Protein 3ICC (pdb70)

Organism: Bacillus anthracis (NCBI:txid1392)

B-factor: mean 17.17, std 10.26, range [2.49, 73.79]

Foldseek 3Di:
DAACAPAEEEFAQCLWFLSLLLQLLNQVNHYEYEAEHEDDCPSVVVSQVVSVVVPGHYDYHYFHQLAVVRLVRRLVVLQVVCCVVPVASAGAEYEADWADFDWAAPVGADPVNLSSLSGLQVSVVVNVVVNPVRYAQLGFYEYEAACCCVPPDNRRVSNVSSVNVLVLLVVQVVRVVRLYAGEYEHEQAEDTCVVVCCVPPVQLLQCQAPVRGGHYSNLSSVVSSCRRDSNCSVDHSYYHYSYNRGND/DAACAPFEEEFAQCLFFLSLLLQLLSQLNHYEYEQEHAPPQVSSVVSQVVSVVNPGHYDYDYFNQLDVVRLVRVLVVLQVVCCVVPVGSAGAEYEAEDADFDWAAPVGADPVNLSSLSGLQVSVVVNVVVNVVRYAQLGEYEYEAACCCVPPDNRRVSNVSSVNVLVLLVVQVVNVVSLYAGEYEHEQAEPTPVVPVCVPVVQLSQVQAPVSGGHYSNLRSVVSVCRRDPVCSPDHSYYHYSHNNGND

Secondary structure (DSSP, 8-state):
----TT-EEEETT-SSHHHHHHHHHHHHTT-EEEEEESS-SHHHHHHHHHHHHTT-EEEEEE--TTSHHHHHHHHHHHHHHHHHHHSSS-EEEEEE-------B-GGG--HHHHH--IIIIIHHHHHHHHHTTTEEEEEEEEEE--GGGTS--TTBTTT-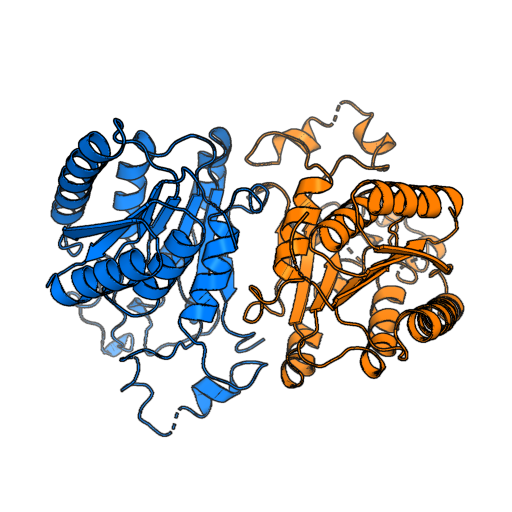-HHHHH--HHHHHHHGGGT-EEEEEEE--B----TTTTT---HHHHHTSTTSS-B-HHHHHHHHHHHHSGGGTT--S-EEEESSSTT-/----TT-EEEETTTTSHHHHHHHHHHHHTT-EEEEEESS-HHHHHHHHHHHHHTT-EEEEEE--TTSHHHHHHHHHHHHHHHHHHHSSS-EEEEEE-------B-GGG--HHHHH--IIIIIHHHHHHHHHTTTEEEEEEEEEE--GGGTS--TTBTTT--HHHHH--HHHHHHHGGGT-EEEEEEE--BS---HHHHH---HHHHHTSTTSS-B-HHHHHHHHHHHHSGGGTT--S-EEEESSSTT-

Solvent-accessible surface area: 21681 Å² total

Nearest PDB structures (foldseek):
  3icc-assembly1_A  TM=1.004E+00  e=1.589E-51  Bacillus anthracis str. 'Ames Ancestor'
  7nm8-assembly1_AAA  TM=9.518E-01  e=2.710E-33  Streptomyces albus
  7nm7-assembly1_AAA  TM=9.597E-01  e=6.619E-32  Streptomyces albus
  4osp-assembly1_D  TM=9.368E-01  e=1.776E-32  Streptomyces fradiae
  4oso-assembly1_B-2  TM=9.607E-01  e=1.404E-31  Streptomyces cyanogenus

Sequence (496 aa):
ANSLKGKVALVTGASRGIGRAIAKRLANDGALVAIHYGNRKEEAEETVYEIQSNGGSAFSIGANLESLHGVEALYSSLDNELQNRTGSTKFDILINNAGIGPGAFIEETTEQQFFDRVSVNAKAPFFIIQQALSRLRDNSRIINISSAATRISLPDFIAYSTKGAINTTFTLAKQLGARGITVNAILPGFVKTDNAELLSDPKQYATTISAFNRLGEVEDIADTAAFLASPDSRWVTGQQLIDVSGGSCLANSLKGKVALVTGASRGIGRAIAKRLANDGALVAIHYGNRKEEAEETVYEIQSNGGSAFSIGANLESLHGVEALYSSLDNELQNRTGSTKFDILINNAGIGPGAFIEETTEQFFDRVSVNAKAPFFIIQQALSRLRDNSRIINISSAATRISLPDFIAYSTKGAINTTFTLAKQLGARGITVNAILPGFVKTDNAELLSDPKQYATTISAFNRLGEVEDIADTAAFLASPDSRRWVTGQQLIDVSGGSCL

InterPro domains:
  IPR002347 Short-chain dehydrogenase/reductase SDR [PF13561] (11-249)
  IPR002347 Short-chain dehydrogenase/reductase SDR [PR00080] (87-98)
  IPR002347 Short-chain dehydrogenase/reductase SDR [PR00080] (138-146)
  IPR002347 Short-chain dehydrogenase/reductase SDR [PR00080] (158-177)
  IPR002347 Short-chain dehydrogenase/reductase SDR [PR00081] (6-23)
  IPR002347 Short-chain dehydrogenase/reductase SDR [PR00081] (87-98)
  IPR002347 Short-chain dehydrogenase/reductase SDR [PR00081] (132-148)
  IPR002347 Short-chain dehydrogenase/reductase SDR [PR00081] (158-177)
  IPR002347 Short-chain dehydrogenase/reductase SDR [PR00081] (179-196)
  IPR002347 Short-chain dehydrogenase/reductase SDR [PR00081] (214-234)
  IPR020904 Short-chain dehydrogenase/reductase, conserved site [PS00061] (145-173)
  IPR036291 NAD(P)-binding domain superfamily [SSF51735] (3-250)

Structure (mmCIF, N/CA/C/O backbone):
data_3ICC
#
_entry.id   3ICC
#
_cell.length_a   98.734
_cell.length_b   104.835
_cell.length_c   103.684
_cell.angle_alpha   90.00
_cell.angle_beta   90.00
_cell.angle_gamma   90.00
#
_symmetry.space_group_name_H-M   'C 2 2 21'
#
loop_
_entity.id
_entity.type
_entity.pdbx_description
1 polymer 'Putative 3-oxoacyl-(acyl carrier protein) reductase'
2 non-polymer 'CHLORIDE ION'
3 non-polymer 'NADP NICOTINAMIDE-ADENINE-DINUCLEOTIDE PHOSPHATE'
4 non-polymer 'SULFATE ION'
5 non-polymer '2-(N-MORPHOLINO)-ETHANESULFONIC ACID'
6 water water
#
loop_
_atom_site.group_PDB
_atom_site.id
_atom_site.type_symbol
_atom_site.label_atom_id
_atom_site.label_alt_id
_atom_site.label_comp_id
_atom_site.label_asym_id
_atom_site.label_entity_id
_atom_site.label_seq_id
_atom_site.pdbx_PDB_ins_code
_atom_site.Cartn_x
_atom_site.Cartn_y
_atom_site.Cartn_z
_atom_site.occupancy
_atom_site.B_iso_or_equiv
_atom_site.auth_seq_id
_atom_site.auth_comp_id
_atom_site.auth_asym_id
_atom_site.auth_atom_id
_atom_site.pdbx_PDB_model_num
ATOM 1 N N . ALA A 1 1 ? 15.986 27.952 23.042 1.00 38.86 -2 ALA A N 1
ATOM 2 C CA . ALA A 1 1 ? 16.113 27.211 24.322 1.00 38.47 -2 ALA A CA 1
ATOM 3 C C . ALA A 1 1 ? 17.307 27.756 25.103 1.00 38.28 -2 ALA A C 1
ATOM 4 O O . ALA A 1 1 ? 18.406 27.882 24.570 1.00 38.29 -2 ALA A O 1
ATOM 6 N N . ASN A 1 2 ? 17.077 28.076 26.370 1.00 37.96 -1 ASN A N 1
ATOM 7 C CA . ASN A 1 2 ? 18.139 28.503 27.272 1.00 37.50 -1 ASN A CA 1
ATOM 8 C C . ASN A 1 2 ? 19.044 27.325 27.657 1.00 36.14 -1 ASN A C 1
ATOM 9 O O . ASN A 1 2 ? 18.544 26.240 27.984 1.00 36.69 -1 ASN A O 1
ATOM 14 N N . SER A 1 3 ? 20.364 27.560 27.580 1.00 33.41 0 SER A N 1
ATOM 15 C CA . SER A 1 3 ? 21.416 26.632 28.039 1.00 31.28 0 SER A CA 1
ATOM 16 C C . SER A 1 3 ? 22.448 27.407 28.878 1.00 28.84 0 SER A C 1
ATOM 17 O O . SER A 1 3 ? 23.635 27.075 28.952 1.00 25.19 0 SER A O 1
ATOM 28 N N . LEU A 1 5 ? 22.968 27.595 31.958 1.00 20.93 2 LEU A N 1
ATOM 29 C CA . LEU A 1 5 ? 23.567 26.923 33.112 1.00 18.68 2 LEU A CA 1
ATOM 30 C C . LEU A 1 5 ? 24.080 25.508 32.770 1.00 17.57 2 LEU A C 1
ATOM 31 O O . LEU A 1 5 ? 24.325 24.670 33.650 1.00 15.71 2 LEU A O 1
ATOM 36 N N . LYS A 1 6 ? 24.286 25.239 31.486 1.00 16.97 3 LYS A N 1
ATOM 37 C CA . LYS A 1 6 ? 24.790 23.944 31.060 1.00 17.93 3 LYS A CA 1
ATOM 38 C C . LYS A 1 6 ? 26.067 23.637 31.837 1.00 17.50 3 LYS A C 1
ATOM 39 O O . LYS A 1 6 ? 26.889 24.530 32.018 1.00 17.76 3 LYS A O 1
ATOM 45 N N . GLY A 1 7 ? 26.181 22.416 32.346 1.00 17.54 4 GLY A N 1
ATOM 46 C CA . GLY A 1 7 ? 27.368 21.969 33.091 1.00 17.25 4 GLY A CA 1
ATOM 47 C C . GLY A 1 7 ? 27.359 22.343 34.571 1.00 17.75 4 GLY A C 1
ATOM 48 O O . GLY A 1 7 ? 28.176 21.830 35.336 1.00 18.54 4 GLY A O 1
ATOM 49 N N . LYS A 1 8 ? 26.431 23.220 34.969 1.00 15.93 5 LYS A N 1
ATOM 50 C CA . LYS A 1 8 ? 26.319 23.709 36.344 1.00 15.74 5 LYS A CA 1
ATOM 51 C C . LYS A 1 8 ? 25.544 22.769 37.280 1.00 13.72 5 LYS A C 1
ATOM 52 O O . LYS A 1 8 ? 24.647 22.011 36.861 1.00 12.97 5 LYS A O 1
ATOM 58 N N . VAL A 1 9 ? 25.920 22.816 38.557 1.00 11.67 6 VAL A N 1
ATOM 59 C CA . VAL A 1 9 ? 25.246 22.061 39.576 1.00 10.74 6 VAL A CA 1
ATOM 60 C C . VAL A 1 9 ? 24.720 22.989 40.666 1.00 10.61 6 VAL A C 1
ATOM 61 O O . VAL A 1 9 ? 25.475 23.800 41.234 1.00 9.93 6 VAL A O 1
ATOM 65 N N . ALA A 1 10 ? 23.437 22.819 40.980 1.00 10.26 7 ALA A N 1
ATOM 66 C CA . ALA A 1 10 ? 22.770 23.661 41.931 1.00 9.36 7 ALA A CA 1
ATOM 67 C C . ALA A 1 10 ? 22.083 22.895 43.066 1.00 10.05 7 ALA A C 1
ATOM 68 O O . ALA A 1 10 ? 21.498 21.828 42.866 1.00 10.65 7 ALA A O 1
ATOM 70 N N . LEU A 1 11 ? 22.130 23.484 44.253 1.00 9.65 8 LEU A N 1
ATOM 71 C CA . LEU A 1 11 ? 21.350 23.004 45.376 1.00 11.03 8 LEU A CA 1
ATOM 72 C C . LEU A 1 11 ? 20.312 24.070 45.722 1.00 11.09 8 LEU A C 1
ATOM 73 O O . LEU A 1 11 ? 20.677 25.219 45.969 1.00 10.49 8 LEU A O 1
ATOM 78 N N . VAL A 1 12 ? 19.030 23.679 45.759 1.00 11.01 9 VAL A N 1
ATOM 79 C CA . VAL A 1 12 ? 17.969 24.537 46.219 1.00 11.77 9 VAL A CA 1
ATOM 80 C C . VAL A 1 12 ? 17.332 23.950 47.485 1.00 11.67 9 VAL A C 1
ATOM 81 O O . VAL A 1 12 ? 16.827 22.822 47.452 1.00 10.88 9 VAL A O 1
ATOM 85 N N . THR A 1 13 ? 17.393 24.690 48.599 1.00 12.10 10 THR A N 1
ATOM 86 C CA . THR A 1 13 ? 16.837 24.197 49.875 1.00 11.96 10 THR A CA 1
ATOM 87 C C . THR A 1 13 ? 15.340 24.477 49.962 1.00 13.67 10 THR A C 1
ATOM 88 O O . THR A 1 13 ? 14.873 25.449 49.401 1.00 14.51 10 THR A O 1
ATOM 92 N N . GLY A 1 14 ? 14.609 23.627 50.676 1.00 14.30 11 GLY A N 1
ATOM 93 C CA . GLY A 1 14 ? 13.149 23.732 50.780 1.00 15.99 11 GLY A CA 1
ATOM 94 C C . GLY A 1 14 ? 12.402 23.881 49.490 1.00 16.03 11 GLY A C 1
ATOM 95 O O . GLY A 1 14 ? 11.495 24.735 49.364 1.00 18.90 11 GLY A O 1
ATOM 96 N N . ALA A 1 15 ? 12.668 22.996 48.550 1.00 15.79 12 ALA A N 1
ATOM 97 C CA . ALA A 1 15 ? 12.130 23.146 47.231 1.00 16.56 12 ALA A CA 1
ATOM 98 C C . ALA A 1 15 ? 10.990 22.192 46.862 1.00 16.57 12 ALA A C 1
ATOM 99 O O . ALA A 1 15 ? 10.737 22.003 45.690 1.00 16.74 12 ALA A O 1
ATOM 101 N N . SER A 1 16 ? 10.350 21.588 47.851 1.00 18.32 13 SER A N 1
ATOM 102 C CA . SER A 1 16 ? 9.142 20.769 47.653 1.00 19.30 13 SER A CA 1
ATOM 103 C C . SER A 1 16 ? 8.013 21.509 46.961 1.00 18.71 13 SER A C 1
ATOM 104 O O . SER A 1 16 ? 7.255 20.908 46.213 1.00 19.08 13 SER A O 1
ATOM 107 N N . ARG A 1 17 ? 7.867 22.792 47.270 1.00 17.28 14 ARG A N 1
ATOM 108 C CA . ARG A 1 17 ? 6.736 23.588 46.759 1.00 17.11 14 ARG A CA 1
ATOM 109 C C . ARG A 1 17 ? 7.095 25.068 46.726 1.00 15.15 14 ARG A C 1
ATOM 110 O O . ARG A 1 17 ? 8.244 25.452 47.009 1.00 13.77 14 ARG A O 1
ATOM 118 N N . GLY A 1 18 ? 6.146 25.887 46.306 1.00 13.55 15 GLY A N 1
ATOM 119 C CA . GLY A 1 18 ? 6.309 27.330 46.319 1.00 12.19 15 GLY A CA 1
ATOM 120 C C . GLY A 1 18 ? 7.473 27.843 45.509 1.00 12.70 15 GLY A C 1
ATOM 121 O O . GLY A 1 18 ? 7.789 27.346 44.410 1.00 11.21 15 GLY A O 1
ATOM 122 N N . ILE A 1 19 ? 8.146 28.832 46.080 1.00 12.76 16 ILE A N 1
ATOM 123 C CA . ILE A 1 19 ? 9.190 29.532 45.357 1.00 12.52 16 ILE A CA 1
ATOM 124 C C . ILE A 1 19 ? 10.338 28.562 45.065 1.00 12.50 16 ILE A C 1
ATOM 125 O O . ILE A 1 19 ? 10.874 28.548 43.937 1.00 13.21 16 ILE A O 1
ATOM 130 N N . GLY A 1 20 ? 10.715 27.743 46.057 1.00 11.97 17 GLY A N 1
ATOM 131 C CA . GLY A 1 20 ? 11.847 26.803 45.886 1.00 12.32 17 GLY A CA 1
ATOM 132 C C . GLY A 1 20 ? 11.653 25.849 44.721 1.00 11.96 17 GLY A C 1
ATOM 133 O O . GLY A 1 20 ? 12.577 25.577 43.928 1.00 10.57 17 GLY A O 1
ATOM 134 N N . ARG A 1 21 ? 10.441 25.300 44.620 1.00 10.70 18 ARG A N 1
ATOM 135 C CA . ARG A 1 21 ? 10.137 24.430 43.535 1.00 11.34 18 ARG A CA 1
ATOM 136 C C . ARG A 1 21 ? 10.241 25.159 42.171 1.00 10.54 18 ARG A C 1
ATOM 137 O O . ARG A 1 21 ? 10.708 24.595 41.167 1.00 9.57 18 ARG A O 1
ATOM 145 N N . ALA A 1 22 ? 9.800 26.406 42.125 1.00 11.37 19 ALA A N 1
ATOM 146 C CA . ALA A 1 22 ? 9.830 27.163 40.871 1.00 11.12 19 ALA A CA 1
ATOM 147 C C . ALA A 1 22 ? 11.236 27.472 40.448 1.00 10.81 19 ALA A C 1
ATOM 148 O O . ALA A 1 22 ? 11.512 27.412 39.248 1.00 10.20 19 ALA A O 1
ATOM 150 N N . ILE A 1 23 ? 12.104 27.815 41.419 1.00 10.72 20 ILE A N 1
ATOM 151 C CA . ILE A 1 23 ? 13.524 28.081 41.165 1.00 11.32 20 ILE A CA 1
ATOM 152 C C . ILE A 1 23 ? 14.163 26.799 40.647 1.00 11.10 20 ILE A C 1
ATOM 153 O O . ILE A 1 23 ? 14.894 26.853 39.685 1.00 14.03 20 ILE A O 1
ATOM 158 N N . ALA A 1 24 ? 13.925 25.668 41.313 1.00 11.87 21 ALA A N 1
ATOM 159 C CA . ALA A 1 24 ? 14.434 24.386 40.841 1.00 12.30 21 ALA A CA 1
ATOM 160 C C . ALA A 1 24 ? 14.023 24.065 39.397 1.00 12.37 21 ALA A C 1
ATOM 161 O O . ALA A 1 24 ? 14.883 23.711 38.566 1.00 12.28 21 ALA A O 1
ATOM 163 N N . LYS A 1 25 ? 12.755 24.249 39.057 1.00 13.18 22 LYS A N 1
ATOM 164 C CA . LYS A 1 25 ? 12.309 24.008 37.669 1.00 12.97 22 LYS A CA 1
ATOM 165 C C . LYS A 1 25 ? 13.025 24.914 36.665 1.00 12.36 22 LYS A C 1
ATOM 166 O O . LYS A 1 25 ? 13.434 24.464 35.605 1.00 11.54 22 LYS A O 1
ATOM 172 N N . ARG A 1 26 ? 13.161 26.188 37.004 1.00 12.17 23 ARG A N 1
ATOM 173 C CA . ARG A 1 26 ? 13.750 27.162 36.115 1.00 11.84 23 ARG A CA 1
ATOM 174 C C . ARG A 1 26 ? 15.226 26.881 35.914 1.00 11.54 23 ARG A C 1
ATOM 175 O O . ARG A 1 26 ? 15.701 26.934 34.751 1.00 10.51 23 ARG A O 1
ATOM 183 N N . LEU A 1 27 ? 15.949 26.650 37.024 1.00 10.31 24 LEU A N 1
ATOM 184 C CA . LEU A 1 27 ? 17.392 26.333 36.917 1.00 10.35 24 LEU A CA 1
ATOM 185 C C . LEU A 1 27 ? 17.658 25.092 36.056 1.00 11.44 24 LEU A C 1
ATOM 186 O O . LEU A 1 27 ? 18.567 25.113 35.209 1.00 12.82 24 LEU A O 1
ATOM 191 N N . ALA A 1 28 ? 16.855 24.043 36.255 1.00 11.57 25 ALA A N 1
ATOM 192 C CA . ALA A 1 28 ? 16.928 22.822 35.438 1.00 12.11 25 ALA A CA 1
ATOM 193 C C . ALA A 1 28 ? 16.594 23.062 33.978 1.00 12.62 25 ALA A C 1
ATOM 194 O O . ALA A 1 28 ? 17.223 22.461 33.099 1.00 13.14 25 ALA A O 1
ATOM 196 N N . ASN A 1 29 ? 15.617 23.946 33.714 1.00 13.18 26 ASN A N 1
ATOM 197 C CA . ASN A 1 29 ? 15.257 24.344 32.343 1.00 14.99 26 ASN A CA 1
ATOM 198 C C . ASN A 1 29 ? 16.438 25.007 31.650 1.00 14.48 26 ASN A C 1
ATOM 199 O O . ASN A 1 29 ? 16.602 24.835 30.444 1.00 15.66 26 ASN A O 1
ATOM 204 N N . ASP A 1 30 ? 17.289 25.702 32.413 1.00 13.30 27 ASP A N 1
ATOM 205 C CA . ASP A 1 30 ? 18.434 26.423 31.865 1.00 13.57 27 ASP A CA 1
ATOM 206 C C . ASP A 1 30 ? 19.696 25.548 31.756 1.00 12.78 27 ASP A C 1
ATOM 207 O O . ASP A 1 30 ? 20.734 26.028 31.326 1.00 13.91 27 ASP A O 1
ATOM 212 N N . GLY A 1 31 ? 19.582 24.272 32.103 1.00 12.23 28 GLY A N 1
ATOM 213 C CA . GLY A 1 31 ? 20.644 23.294 31.902 1.00 11.98 28 GLY A CA 1
ATOM 214 C C . GLY A 1 31 ? 21.338 22.773 33.163 1.00 11.31 28 GLY A C 1
ATOM 215 O O . GLY A 1 31 ? 22.124 21.844 33.078 1.00 10.86 28 GLY A O 1
ATOM 216 N N . ALA A 1 32 ? 21.017 23.321 34.336 1.00 10.51 29 ALA A N 1
ATOM 217 C CA . ALA A 1 32 ? 21.659 22.897 35.587 1.00 10.37 29 ALA A CA 1
ATOM 218 C C . ALA A 1 32 ? 21.205 21.513 36.083 1.00 11.11 29 ALA A C 1
ATOM 219 O O . ALA A 1 32 ? 20.029 21.127 35.970 1.00 10.29 29 ALA A O 1
ATOM 221 N N . LEU A 1 33 ? 22.142 20.751 36.643 1.00 9.93 30 LEU A N 1
ATOM 222 C CA . LEU A 1 33 ? 21.745 19.618 37.494 1.00 10.33 30 LEU A CA 1
ATOM 223 C C . LEU A 1 33 ? 21.256 20.156 38.840 1.00 9.77 30 LEU A C 1
ATOM 224 O O . LEU A 1 33 ? 21.994 20.865 39.558 1.00 9.43 30 LEU A O 1
ATOM 229 N N . VAL A 1 34 ? 20.031 19.808 39.209 1.00 9.67 31 VAL A N 1
ATOM 230 C CA . VAL A 1 34 ? 19.426 20.399 40.414 1.00 9.00 31 VAL A CA 1
ATOM 231 C C . VAL A 1 34 ? 19.136 19.398 41.535 1.00 8.95 31 VAL A C 1
ATOM 232 O O . VAL A 1 34 ? 18.339 18.452 41.384 1.00 9.70 31 VAL A O 1
ATOM 236 N N . ALA A 1 35 ? 19.814 19.603 42.663 1.00 8.89 32 ALA A N 1
ATOM 237 C CA . ALA A 1 35 ? 19.470 18.926 43.925 1.00 8.37 32 ALA A CA 1
ATOM 238 C C . ALA A 1 35 ? 18.303 19.662 44.599 1.00 8.60 32 ALA A C 1
ATOM 239 O O . ALA A 1 35 ? 18.414 20.835 45.025 1.00 8.15 32 ALA A O 1
ATOM 241 N N . ILE A 1 36 ? 17.186 18.950 44.713 1.00 9.55 33 ILE A N 1
ATOM 242 C CA . ILE A 1 36 ? 15.957 19.458 45.303 1.00 10.05 33 ILE A CA 1
ATOM 243 C C . ILE A 1 36 ? 15.806 18.982 46.742 1.00 10.55 33 ILE A C 1
ATOM 244 O O . ILE A 1 36 ? 15.473 17.804 47.006 1.00 9.31 33 ILE A O 1
ATOM 249 N N . HIS A 1 37 ? 16.136 19.863 47.688 1.00 9.92 34 HIS A N 1
ATOM 250 C CA . HIS A 1 37 ? 16.128 19.468 49.093 1.00 10.38 34 HIS A CA 1
ATOM 251 C C . HIS A 1 37 ? 14.698 19.592 49.627 1.00 11.32 34 HIS A C 1
ATOM 252 O O . HIS A 1 37 ? 13.961 20.478 49.197 1.00 9.53 34 HIS A O 1
ATOM 259 N N . TYR A 1 38 ? 14.327 18.709 50.549 1.00 12.54 35 TYR A N 1
ATOM 260 C CA . TYR A 1 38 ? 13.023 18.796 51.244 1.00 13.86 35 TYR A CA 1
ATOM 261 C C . TYR A 1 38 ? 13.217 18.436 52.701 1.00 15.72 35 TYR A C 1
ATOM 262 O O . TYR A 1 38 ? 14.118 17.669 53.058 1.00 13.17 35 TYR A O 1
ATOM 271 N N . GLY A 1 39 ? 12.344 18.990 53.539 1.00 17.86 36 GLY A N 1
ATOM 272 C CA . GLY A 1 39 ? 12.490 18.925 54.967 1.00 20.31 36 GLY A CA 1
ATOM 273 C C . GLY A 1 39 ? 11.693 17.827 55.630 1.00 23.03 36 GLY A C 1
ATOM 274 O O . GLY A 1 39 ? 12.039 17.429 56.735 1.00 24.67 36 GLY A O 1
ATOM 275 N N . ASN A 1 40 ? 10.628 17.341 54.993 1.00 24.79 37 ASN A N 1
ATOM 276 C CA . ASN A 1 40 ? 9.825 16.288 55.608 1.00 26.72 37 ASN A CA 1
ATOM 277 C C . ASN A 1 40 ? 9.539 15.127 54.672 1.00 27.24 37 ASN A C 1
ATOM 278 O O . ASN A 1 40 ? 10.308 14.157 54.624 1.00 27.95 37 ASN A O 1
ATOM 283 N N . ARG A 1 41 ? 8.440 15.198 53.930 1.00 27.53 38 ARG A N 1
ATOM 284 C CA . ARG A 1 41 ? 8.075 14.077 53.082 1.00 28.03 38 ARG A CA 1
ATOM 285 C C . ARG A 1 41 ? 8.471 14.325 51.628 1.00 27.15 38 ARG A C 1
ATOM 286 O O . ARG A 1 41 ? 8.331 15.416 51.091 1.00 26.54 38 ARG A O 1
ATOM 294 N N . LYS A 1 42 ? 8.952 13.258 51.012 1.00 26.45 39 LYS A N 1
ATOM 295 C CA . LYS A 1 42 ? 9.605 13.332 49.743 1.00 25.71 39 LYS A CA 1
ATOM 296 C C . LYS A 1 42 ? 8.668 13.516 48.562 1.00 23.51 39 LYS A C 1
ATOM 297 O O . LYS A 1 42 ? 9.140 13.802 47.482 1.00 21.45 39 LYS A O 1
ATOM 303 N N . GLU A 1 43 ? 7.358 13.323 48.741 1.00 22.30 40 GLU A N 1
ATOM 304 C CA . GLU A 1 43 ? 6.507 13.072 47.571 1.00 21.70 40 GLU A CA 1
ATOM 305 C C . GLU A 1 43 ? 6.401 14.267 46.629 1.00 19.93 40 GLU A C 1
ATOM 306 O O . GLU A 1 43 ? 6.461 14.106 45.410 1.00 18.34 40 GLU A O 1
ATOM 312 N N . GLU A 1 44 ? 6.229 15.450 47.209 1.00 19.28 41 GLU A N 1
ATOM 313 C CA . GLU A 1 44 ? 6.259 16.709 46.476 1.00 19.29 41 GLU A CA 1
ATOM 314 C C . GLU A 1 44 ? 7.562 16.895 45.676 1.00 17.89 41 GLU A C 1
ATOM 315 O O . GLU A 1 44 ? 7.545 17.271 44.503 1.00 15.18 41 GLU A O 1
ATOM 321 N N . ALA A 1 45 ? 8.688 16.651 46.341 1.00 17.25 42 ALA A N 1
ATOM 322 C CA . ALA A 1 45 ? 10.004 16.822 45.698 1.00 17.28 42 ALA A CA 1
ATOM 323 C C . ALA A 1 45 ? 10.171 15.812 44.564 1.00 17.06 42 ALA A C 1
ATOM 324 O O . ALA A 1 45 ? 10.610 16.150 43.474 1.00 16.09 42 ALA A O 1
ATOM 326 N N . GLU A 1 46 ? 9.781 14.560 44.812 1.00 18.24 43 GLU A N 1
ATOM 327 C CA . GLU A 1 46 ? 9.885 13.527 43.775 1.00 18.14 43 GLU A CA 1
ATOM 328 C C . GLU A 1 46 ? 9.006 13.885 42.558 1.00 18.16 43 GLU A C 1
ATOM 329 O O . GLU A 1 46 ? 9.399 13.633 41.421 1.00 16.98 43 GLU A O 1
ATOM 335 N N . GLU A 1 47 ? 7.845 14.505 42.783 1.00 18.20 44 GLU A N 1
ATOM 336 C CA . GLU A 1 47 ? 6.960 14.889 41.655 1.00 19.40 44 GLU A CA 1
ATOM 337 C C . GLU A 1 47 ? 7.561 16.024 40.802 1.00 18.68 44 GLU A C 1
ATOM 338 O O . GLU A 1 47 ? 7.513 15.981 39.582 1.00 18.71 44 GLU A O 1
ATOM 344 N N . THR A 1 48 ? 8.164 17.003 41.468 1.00 18.22 45 THR A N 1
ATOM 345 C CA . THR A 1 48 ? 8.964 18.022 40.810 1.00 17.83 45 THR A CA 1
ATOM 346 C C . THR A 1 48 ? 10.089 17.387 40.012 1.00 16.46 45 THR A C 1
ATOM 347 O O . THR A 1 48 ? 10.285 17.739 38.854 1.00 16.62 45 THR A O 1
ATOM 351 N N . VAL A 1 49 ? 10.820 16.445 40.612 1.00 16.26 46 VAL A N 1
ATOM 352 C CA . VAL A 1 49 ? 11.843 15.712 39.853 1.00 15.16 46 VAL A CA 1
ATOM 353 C C . VAL A 1 49 ? 11.259 15.091 38.578 1.00 16.36 46 VAL A C 1
ATOM 354 O O . VAL A 1 49 ? 11.806 15.251 37.481 1.00 15.41 46 VAL A O 1
ATOM 358 N N . TYR A 1 50 ? 10.132 14.392 38.709 1.00 17.92 47 TYR A N 1
ATOM 359 C CA . TYR A 1 50 ? 9.512 13.775 37.545 1.00 19.41 47 TYR A CA 1
ATOM 360 C C . TYR A 1 50 ? 9.187 14.841 36.477 1.00 19.74 47 TYR A C 1
ATOM 361 O O . TYR A 1 50 ? 9.440 14.630 35.296 1.00 20.41 47 TYR A O 1
ATOM 370 N N . GLU A 1 51 ? 8.649 15.977 36.900 1.00 20.93 48 GLU A N 1
ATOM 371 C CA . GLU A 1 51 ? 8.250 17.041 35.974 1.00 21.86 48 GLU A CA 1
ATOM 372 C C . GLU A 1 51 ? 9.437 17.628 35.232 1.00 21.06 48 GLU A C 1
ATOM 373 O O . GLU A 1 51 ? 9.388 17.785 34.005 1.00 21.58 48 GLU A O 1
ATOM 379 N N . ILE A 1 52 ? 10.522 17.881 35.958 1.00 19.04 49 ILE A N 1
ATOM 380 C CA . ILE A 1 52 ? 11.770 18.371 35.361 1.00 17.58 49 ILE A CA 1
ATOM 381 C C . ILE A 1 52 ? 12.308 17.385 34.339 1.00 17.88 49 ILE A C 1
ATOM 382 O O . ILE A 1 52 ? 12.652 17.743 33.187 1.00 18.46 49 ILE A O 1
ATOM 387 N N . GLN A 1 53 ? 12.362 16.121 34.737 1.00 17.84 50 GLN A N 1
ATOM 388 C CA . GLN A 1 53 ? 12.838 15.084 33.841 1.00 18.16 50 GLN A CA 1
ATOM 389 C C . GLN A 1 53 ? 11.959 14.933 32.606 1.00 19.12 50 GLN A C 1
ATOM 390 O O . GLN A 1 53 ? 12.478 14.753 31.531 1.00 17.97 50 GLN A O 1
ATOM 396 N N . SER A 1 54 ? 10.634 15.055 32.758 1.00 20.59 51 SER A N 1
ATOM 397 C CA . SER A 1 54 ? 9.742 14.976 31.595 1.00 21.94 51 SER A CA 1
ATOM 398 C C . SER A 1 54 ? 10.013 16.113 30.605 1.00 21.92 51 SER A C 1
ATOM 399 O O . SER A 1 54 ? 9.884 15.945 29.387 1.00 22.97 51 SER A O 1
ATOM 402 N N . ASN A 1 55 ? 10.442 17.258 31.109 1.00 22.69 52 ASN A N 1
ATOM 403 C CA . ASN A 1 55 ? 10.813 18.381 30.242 1.00 22.87 52 ASN A CA 1
ATOM 404 C C . ASN A 1 55 ? 12.259 18.358 29.752 1.00 21.96 52 ASN A C 1
ATOM 405 O O . ASN A 1 55 ? 12.717 19.304 29.148 1.00 23.22 52 ASN A O 1
ATOM 410 N N . GLY A 1 56 ? 12.963 17.258 29.979 1.00 20.77 53 GLY A N 1
ATOM 411 C CA . GLY A 1 56 ? 14.307 17.092 29.445 1.00 19.20 53 GLY A CA 1
ATOM 412 C C . GLY A 1 56 ? 15.429 17.475 30.395 1.00 18.32 53 GLY A C 1
ATOM 413 O O . GLY A 1 56 ? 16.596 17.415 30.011 1.00 17.44 53 GLY A O 1
ATOM 414 N N . GLY A 1 57 ? 15.093 17.826 31.628 1.00 16.75 54 GLY A N 1
ATOM 415 C CA . GLY A 1 57 ? 16.089 18.318 32.569 1.00 15.82 54 GLY A CA 1
ATOM 416 C C . GLY A 1 57 ? 16.573 17.224 33.506 1.00 15.02 54 GLY A C 1
ATOM 417 O O . GLY A 1 57 ? 16.087 16.097 33.451 1.00 15.14 54 GLY A O 1
ATOM 418 N N . SER A 1 58 ? 17.553 17.572 34.339 1.00 13.85 55 SER A N 1
ATOM 419 C CA . SER A 1 58 ? 18.191 16.664 35.309 1.00 12.65 55 SER A CA 1
ATOM 420 C C . SER A 1 58 ? 18.034 17.182 36.744 1.00 11.69 55 SER A C 1
ATOM 421 O O . SER A 1 58 ? 18.380 18.337 37.058 1.00 10.81 55 SER A O 1
ATOM 424 N N . ALA A 1 59 ? 17.561 16.311 37.623 1.00 11.37 56 ALA A N 1
ATOM 425 C CA . ALA A 1 59 ? 17.356 16.672 39.023 1.00 11.59 56 ALA A CA 1
ATOM 426 C C . ALA A 1 59 ? 17.232 15.414 39.881 1.00 11.52 56 ALA A C 1
ATOM 427 O O . ALA A 1 59 ? 16.984 14.321 39.362 1.00 11.56 56 ALA A O 1
ATOM 429 N N . PHE A 1 60 ? 17.405 15.586 41.187 1.00 10.81 57 PHE A N 1
ATOM 430 C CA . PHE A 1 60 ? 17.182 14.536 42.192 1.00 10.45 57 PHE A CA 1
ATOM 431 C C . PHE A 1 60 ? 16.810 15.186 43.498 1.00 11.01 57 PHE A C 1
ATOM 432 O O . PHE A 1 60 ? 17.027 16.401 43.668 1.00 9.17 57 PHE A O 1
ATOM 440 N N . SER A 1 61 ? 16.250 14.409 44.430 1.00 10.86 58 SER A N 1
ATOM 441 C CA . SER A 1 61 ? 15.810 14.967 45.695 1.00 11.19 58 SER A CA 1
ATOM 442 C C . SER A 1 61 ? 16.663 14.455 46.842 1.00 11.88 58 SER A C 1
ATOM 443 O O . SER A 1 61 ? 17.244 13.374 46.728 1.00 12.13 58 SER A O 1
ATOM 446 N N . ILE A 1 62 ? 16.793 15.259 47.905 1.00 11.77 59 ILE A N 1
ATOM 447 C CA . ILE A 1 62 ? 17.526 14.894 49.136 1.00 12.83 59 ILE A CA 1
ATOM 448 C C . ILE A 1 62 ? 16.776 15.432 50.343 1.00 12.83 59 ILE A C 1
ATOM 449 O O . ILE A 1 62 ? 16.395 16.602 50.360 1.00 11.96 59 ILE A O 1
ATOM 454 N N . GLY A 1 63 ? 16.579 14.593 51.355 1.00 12.99 60 GLY A N 1
ATOM 455 C CA . GLY A 1 63 ? 15.776 14.946 52.505 1.00 13.72 60 GLY A CA 1
ATOM 456 C C . GLY A 1 63 ? 16.698 15.307 53.641 1.00 14.46 60 GLY A C 1
ATOM 457 O O . GLY A 1 63 ? 17.696 14.651 53.837 1.00 14.57 60 GLY A O 1
ATOM 458 N N . ALA A 1 64 ? 16.391 16.373 54.353 1.00 14.46 61 ALA A N 1
ATOM 459 C CA . ALA A 1 64 ? 17.118 16.730 55.570 1.00 15.38 61 ALA A CA 1
ATOM 460 C C . ALA A 1 64 ? 16.286 17.694 56.379 1.00 15.87 61 ALA A C 1
ATOM 461 O O . ALA A 1 64 ? 15.769 18.660 55.844 1.00 16.17 61 ALA A O 1
ATOM 463 N N . ASN A 1 65 ? 16.188 17.457 57.681 1.00 17.18 62 ASN A N 1
ATOM 464 C CA . ASN A 1 65 ? 15.431 18.346 58.556 1.00 17.54 62 ASN A CA 1
ATOM 465 C C . ASN A 1 65 ? 16.326 19.471 59.049 1.00 17.97 62 ASN A C 1
ATOM 466 O O . ASN A 1 65 ? 17.223 19.235 59.841 1.00 17.21 62 ASN A O 1
ATOM 471 N N . LEU A 1 66 ? 16.077 20.695 58.582 1.00 19.20 63 LEU A N 1
ATOM 472 C CA . LEU A 1 66 ? 16.932 21.839 58.887 1.00 21.07 63 LEU A CA 1
ATOM 473 C C . LEU A 1 66 ? 16.542 22.608 60.154 1.00 21.70 63 LEU A C 1
ATOM 474 O O . LEU A 1 66 ? 16.985 23.738 60.357 1.00 23.73 63 LEU A O 1
ATOM 479 N N . GLU A 1 67 ? 15.756 22.007 61.024 1.00 22.98 64 GLU A N 1
ATOM 480 C CA . GLU A 1 67 ? 15.453 22.634 62.313 1.00 23.71 64 GLU A CA 1
ATOM 481 C C . GLU A 1 67 ? 16.639 22.515 63.277 1.00 22.76 64 GLU A C 1
ATOM 482 O O . GLU A 1 67 ? 16.625 23.137 64.342 1.00 23.82 64 GLU A O 1
ATOM 488 N N . SER A 1 68 ? 17.624 21.687 62.930 1.00 21.12 65 SER A N 1
ATOM 489 C CA . SER A 1 68 ? 18.879 21.574 63.682 1.00 20.06 65 SER A CA 1
ATOM 490 C C . SER A 1 68 ? 20.086 21.497 62.773 1.00 17.79 65 SER A C 1
ATOM 491 O O . SER A 1 68 ? 19.966 21.115 61.618 1.00 18.80 65 SER A O 1
ATOM 494 N N . LEU A 1 69 ? 21.263 21.796 63.295 1.00 16.06 66 LEU A N 1
ATOM 495 C CA . LEU A 1 69 ? 22.489 21.671 62.501 1.00 15.35 66 LEU A CA 1
ATOM 496 C C . LEU A 1 69 ? 22.830 20.235 62.133 1.00 15.42 66 LEU A C 1
ATOM 497 O O . LEU A 1 69 ? 23.620 19.981 61.209 1.00 14.73 66 LEU A O 1
ATOM 502 N N . HIS A 1 70 ? 22.265 19.273 62.861 1.00 14.82 67 HIS A N 1
ATOM 503 C CA . HIS A 1 70 ? 22.472 17.869 62.484 1.00 14.10 67 HIS A CA 1
ATOM 504 C C . HIS A 1 70 ? 21.909 17.612 61.079 1.00 13.48 67 HIS A C 1
ATOM 505 O O . HIS A 1 70 ? 22.504 16.867 60.279 1.00 13.09 67 HIS A O 1
ATOM 512 N N . GLY A 1 71 ? 20.801 18.267 60.772 1.00 12.82 68 GLY A N 1
ATOM 513 C CA . GLY A 1 71 ? 20.201 18.245 59.442 1.00 12.60 68 GLY A CA 1
ATOM 514 C C . GLY A 1 71 ? 21.077 18.834 58.342 1.00 12.07 68 GLY A C 1
ATOM 515 O O . GLY A 1 71 ? 21.062 18.352 57.204 1.00 10.93 68 GLY A O 1
ATOM 516 N N . VAL A 1 72 ? 21.807 19.893 58.682 1.00 11.17 69 VAL A N 1
ATOM 517 C CA . VAL A 1 72 ? 22.782 20.482 57.757 1.00 11.03 69 VAL A CA 1
ATOM 518 C C . VAL A 1 72 ? 23.851 19.428 57.462 1.00 11.65 69 VAL A C 1
ATOM 519 O O . VAL A 1 72 ? 24.209 19.201 56.296 1.00 11.43 69 VAL A O 1
ATOM 523 N N . GLU A 1 73 ? 24.342 18.773 58.521 1.00 12.12 70 GLU A N 1
ATOM 524 C CA . GLU A 1 73 ? 25.344 17.700 58.375 1.00 13.77 70 GLU A CA 1
ATOM 525 C C . GLU A 1 73 ? 24.800 16.612 57.466 1.00 12.75 70 GLU A C 1
ATOM 526 O O . GLU A 1 73 ? 25.475 16.159 56.533 1.00 12.75 70 GLU A O 1
ATOM 532 N N . ALA A 1 74 ? 23.572 16.180 57.738 1.00 12.44 71 ALA A N 1
ATOM 533 C CA . ALA A 1 74 ? 22.978 15.119 56.933 1.00 12.82 71 ALA A CA 1
ATOM 534 C C . ALA A 1 74 ? 22.799 15.591 55.468 1.00 12.51 71 ALA A C 1
ATOM 535 O O . ALA A 1 74 ? 22.997 14.801 54.537 1.00 13.40 71 ALA A O 1
ATOM 537 N N . LEU A 1 75 ? 22.429 16.848 55.266 1.00 12.13 72 LEU A N 1
ATOM 538 C CA . LEU A 1 75 ? 22.253 17.379 53.902 1.00 12.11 72 LEU A CA 1
ATOM 539 C C . LEU A 1 75 ? 23.520 17.175 53.089 1.00 11.21 72 LEU A C 1
ATOM 540 O O . LEU A 1 75 ? 23.483 16.589 52.011 1.00 10.02 72 LEU A O 1
ATOM 545 N N . TYR A 1 76 ? 24.641 17.615 53.641 1.00 10.73 73 TYR A N 1
ATOM 546 C CA . TYR A 1 76 ? 25.902 17.542 52.935 1.00 10.86 73 TYR A CA 1
ATOM 547 C C . TYR A 1 76 ? 26.478 16.154 52.771 1.00 11.29 73 TYR A C 1
ATOM 548 O O . TYR A 1 76 ? 27.143 15.891 51.758 1.00 11.25 73 TYR A O 1
ATOM 557 N N . SER A 1 77 ? 26.226 15.270 53.733 1.00 11.84 74 SER A N 1
ATOM 558 C CA . SER A 1 77 ? 26.613 13.853 53.607 1.00 13.24 74 SER A CA 1
ATOM 559 C C . SER A 1 77 ? 25.904 13.181 52.398 1.00 12.91 74 SER A C 1
ATOM 560 O O . SER A 1 77 ? 26.564 12.548 51.578 1.00 12.19 74 SER A O 1
ATOM 563 N N . SER A 1 78 ? 24.583 13.375 52.282 1.00 13.05 75 SER A N 1
ATOM 564 C CA . SER A 1 78 ? 23.781 12.915 51.164 1.00 13.72 75 SER A CA 1
ATOM 565 C C . SER A 1 78 ? 24.211 13.588 49.850 1.00 12.63 75 SER A C 1
ATOM 566 O O . SER A 1 78 ? 24.330 12.905 48.816 1.00 12.46 75 SER A O 1
ATOM 569 N N . LEU A 1 79 ? 24.450 14.900 49.891 1.00 10.74 76 LEU A N 1
ATOM 570 C CA . LEU A 1 79 ? 24.784 15.644 48.664 1.00 10.09 76 LEU A CA 1
ATOM 571 C C . LEU A 1 79 ? 26.149 15.159 48.136 1.00 8.91 76 LEU A C 1
ATOM 572 O O . LEU A 1 79 ? 26.298 14.917 46.943 1.00 7.72 76 LEU A O 1
ATOM 577 N N . ASP A 1 80 ? 27.098 14.966 49.038 1.00 8.87 77 ASP A N 1
ATOM 578 C CA . ASP A 1 80 ? 28.424 14.465 48.649 1.00 9.35 77 ASP A CA 1
ATOM 579 C C . ASP A 1 80 ? 28.334 13.100 47.943 1.00 9.59 77 ASP A C 1
ATOM 580 O O . ASP A 1 80 ? 29.015 12.863 46.932 1.00 10.80 77 ASP A O 1
ATOM 585 N N . ASN A 1 81 ? 27.558 12.187 48.516 1.00 8.68 78 ASN A N 1
ATOM 586 C CA . ASN A 1 81 ? 27.352 10.872 47.945 1.00 10.27 78 ASN A CA 1
ATOM 587 C C . ASN A 1 81 ? 26.724 10.934 46.549 1.00 9.57 78 ASN A C 1
ATOM 588 O O . ASN A 1 81 ? 27.223 10.306 45.589 1.00 7.92 78 ASN A O 1
ATOM 593 N N . GLU A 1 82 ? 25.632 11.698 46.446 1.00 9.17 79 GLU A N 1
ATOM 594 C CA . GLU A 1 82 ? 24.900 11.856 45.205 1.00 8.65 79 GLU A CA 1
ATOM 595 C C . GLU A 1 82 ? 25.764 12.490 44.123 1.00 8.13 79 GLU A C 1
ATOM 596 O O . GLU A 1 82 ? 25.828 11.981 42.986 1.00 7.77 79 GLU A O 1
ATOM 602 N N . LEU A 1 83 ? 26.422 13.592 44.461 1.00 6.35 80 LEU A N 1
ATOM 603 C CA . LEU A 1 83 ? 27.206 14.318 43.469 1.00 7.73 80 LEU A CA 1
ATOM 604 C C . LEU A 1 83 ? 28.413 13.519 43.024 1.00 7.28 80 LEU A C 1
ATOM 605 O O . LEU A 1 83 ? 28.723 13.505 41.824 1.00 7.02 80 LEU A O 1
ATOM 610 N N . GLN A 1 84 ? 29.107 12.861 43.958 1.00 7.71 81 GLN A N 1
ATOM 611 C CA . GLN A 1 84 ? 30.266 12.082 43.564 1.00 8.53 81 GLN A CA 1
ATOM 612 C C . GLN A 1 84 ? 29.897 11.034 42.508 1.00 8.76 81 GLN A C 1
ATOM 613 O O . GLN A 1 84 ? 30.612 10.851 41.505 1.00 7.67 81 GLN A O 1
ATOM 619 N N . ASN A 1 85 ? 28.800 10.329 42.737 1.00 9.28 82 ASN A N 1
ATOM 620 C CA . ASN A 1 85 ? 28.377 9.317 41.784 1.00 9.48 82 ASN A CA 1
ATOM 621 C C . ASN A 1 85 ? 27.858 9.913 40.473 1.00 9.67 82 ASN A C 1
ATOM 622 O O . ASN A 1 85 ? 28.100 9.353 39.408 1.00 9.27 82 ASN A O 1
ATOM 627 N N . ARG A 1 86 ? 27.115 11.018 40.565 1.00 10.68 83 ARG A N 1
ATOM 628 C CA . ARG A 1 86 ? 26.492 11.647 39.372 1.00 11.42 83 ARG A CA 1
ATOM 629 C C . ARG A 1 86 ? 27.458 12.443 38.517 1.00 11.87 83 ARG A C 1
ATOM 630 O O . ARG A 1 86 ? 27.274 12.583 37.298 1.00 13.24 83 ARG A O 1
ATOM 638 N N . THR A 1 87 ? 28.490 12.981 39.134 1.00 11.96 84 THR A N 1
ATOM 639 C CA . THR A 1 87 ? 29.335 13.971 38.455 1.00 12.55 84 THR A CA 1
ATOM 640 C C . THR A 1 87 ? 30.827 13.735 38.620 1.00 12.83 84 THR A C 1
ATOM 641 O O . THR A 1 87 ? 31.624 14.461 38.034 1.00 13.79 84 THR A O 1
ATOM 645 N N . GLY A 1 88 ? 31.224 12.787 39.473 1.00 11.72 85 GLY A N 1
ATOM 646 C CA . GLY A 1 88 ? 32.660 12.535 39.722 1.00 11.54 85 GLY A CA 1
ATOM 647 C C . GLY A 1 88 ? 33.325 13.480 40.710 1.00 11.61 85 GLY A C 1
ATOM 648 O O . GLY A 1 88 ? 34.551 13.470 40.877 1.00 11.48 85 GLY A O 1
ATOM 649 N N . SER A 1 89 ? 32.516 14.287 41.380 1.00 11.10 86 SER A N 1
ATOM 650 C CA . SER A 1 89 ? 33.001 15.368 42.203 1.00 12.10 86 SER A CA 1
ATOM 651 C C . SER A 1 89 ? 31.967 15.689 43.284 1.00 10.56 86 SER A C 1
ATOM 652 O O . SER A 1 89 ? 30.775 15.540 43.048 1.00 10.72 86 SER A O 1
ATOM 655 N N . THR A 1 90 ? 32.421 16.212 44.414 1.00 10.75 87 THR A N 1
ATOM 656 C CA . THR A 1 90 ? 31.511 16.761 45.451 1.00 11.03 87 THR A CA 1
ATOM 657 C C . THR A 1 90 ? 31.297 18.279 45.285 1.00 10.84 87 THR A C 1
ATOM 658 O O . THR A 1 90 ? 30.615 18.912 46.100 1.00 12.34 87 THR A O 1
ATOM 662 N N . LYS A 1 91 ? 31.854 18.862 44.231 1.00 9.80 88 LYS A N 1
ATOM 663 C CA . LYS A 1 91 ? 31.833 20.303 44.050 1.00 9.85 88 LYS A CA 1
ATOM 664 C C . LYS A 1 91 ? 30.540 20.734 43.390 1.00 8.01 88 LYS A C 1
ATOM 665 O O . LYS A 1 91 ? 29.929 19.968 42.639 1.00 7.99 88 LYS A O 1
ATOM 671 N N . PHE A 1 92 ? 30.105 21.942 43.679 1.00 8.33 89 PHE A N 1
ATOM 672 C CA . PHE A 1 92 ? 28.986 22.501 42.944 1.00 7.86 89 PHE A CA 1
ATOM 673 C C . PHE A 1 92 ? 29.108 24.032 42.740 1.00 8.20 89 PHE A C 1
ATOM 674 O O . PHE A 1 92 ? 30.095 24.670 43.158 1.00 7.83 89 PHE A O 1
ATOM 682 N N . ASP A 1 93 ? 28.080 24.612 42.104 1.00 7.45 90 ASP A N 1
ATOM 683 C CA . ASP A 1 93 ? 28.182 25.939 41.503 1.00 9.23 90 ASP A CA 1
ATOM 684 C C . ASP A 1 93 ? 27.208 26.988 42.013 1.00 9.29 90 ASP A C 1
ATOM 685 O O . ASP A 1 93 ? 27.493 28.195 41.970 1.00 9.99 90 ASP A O 1
ATOM 690 N N . ILE A 1 94 ? 26.036 26.547 42.482 1.00 9.17 91 ILE A N 1
ATOM 691 C CA . ILE A 1 94 ? 24.936 27.454 42.709 1.00 8.33 91 ILE A CA 1
ATOM 692 C C . ILE A 1 94 ? 24.252 26.978 43.983 1.00 7.41 91 ILE A C 1
ATOM 693 O O . ILE A 1 94 ? 23.924 25.808 44.093 1.00 7.25 91 ILE A O 1
ATOM 698 N N . LEU A 1 95 ? 24.144 27.861 44.959 1.00 7.63 92 LEU A N 1
ATOM 699 C CA . LEU A 1 95 ? 23.469 27.574 46.239 1.00 7.67 92 LEU A CA 1
ATOM 700 C C . LEU A 1 95 ? 22.327 28.542 46.416 1.00 7.94 92 LEU A C 1
ATOM 701 O O . LEU A 1 95 ? 22.540 29.755 46.500 1.00 7.68 92 LEU A O 1
ATOM 706 N N . ILE A 1 96 ? 21.113 28.005 46.553 1.00 8.10 93 ILE A N 1
ATOM 707 C CA . ILE A 1 96 ? 19.940 28.808 46.778 1.00 9.30 93 ILE A CA 1
ATOM 708 C C . ILE A 1 96 ? 19.399 28.472 48.187 1.00 10.09 93 ILE A C 1
ATOM 709 O O . ILE A 1 96 ? 18.882 27.355 48.443 1.00 8.98 93 ILE A O 1
ATOM 714 N N . ASN A 1 97 ? 19.557 29.424 49.105 1.00 10.70 94 ASN A N 1
ATOM 715 C CA . ASN A 1 97 ? 19.015 29.287 50.466 1.00 10.60 94 ASN A CA 1
ATOM 716 C C . ASN A 1 97 ? 17.594 29.786 50.466 1.00 9.95 94 ASN A C 1
ATOM 717 O O . ASN A 1 97 ? 17.347 30.990 50.698 1.00 9.63 94 ASN A O 1
ATOM 722 N N . ASN A 1 98 ? 16.667 28.864 50.171 1.00 10.66 95 ASN A N 1
ATOM 723 C CA . ASN A 1 98 ? 15.243 29.187 50.127 1.00 11.74 95 ASN A CA 1
ATOM 724 C C . ASN A 1 98 ? 14.474 28.687 51.345 1.00 12.39 95 ASN A C 1
ATOM 725 O O . ASN A 1 98 ? 13.445 29.285 51.692 1.00 12.97 95 ASN A O 1
ATOM 730 N N . ALA A 1 99 ? 14.913 27.570 51.925 1.00 12.78 96 ALA A N 1
ATOM 731 C CA . ALA A 1 99 ? 14.226 26.914 53.052 1.00 13.48 96 ALA A CA 1
ATOM 732 C C . ALA A 1 99 ? 13.952 27.931 54.143 1.00 13.52 96 ALA A C 1
ATOM 733 O O . ALA A 1 99 ? 14.822 28.689 54.545 1.00 12.41 96 ALA A O 1
ATOM 735 N N . GLY A 1 100 ? 12.732 27.946 54.630 1.00 14.45 97 GLY A N 1
ATOM 736 C CA . GLY A 1 100 ? 12.427 28.821 55.766 1.00 13.81 97 GLY A CA 1
ATOM 737 C C . GLY A 1 100 ? 11.000 28.649 56.206 1.00 13.68 97 GLY A C 1
ATOM 738 O O . GLY A 1 100 ? 10.235 27.970 55.538 1.00 13.29 97 GLY A O 1
ATOM 739 N N . ILE A 1 101 ? 10.650 29.284 57.321 1.00 12.34 98 ILE A N 1
ATOM 740 C CA . ILE A 1 101 ? 9.235 29.299 57.796 1.00 12.60 98 ILE A CA 1
ATOM 741 C C . ILE A 1 101 ? 8.844 30.759 57.978 1.00 12.95 98 ILE A C 1
ATOM 742 O O . ILE A 1 101 ? 9.711 31.665 57.965 1.00 10.91 98 ILE A O 1
ATOM 747 N N . GLY A 1 102 ? 7.546 30.994 58.162 1.00 11.69 99 GLY A N 1
ATOM 748 C CA . GLY A 1 102 ? 7.060 32.353 58.311 1.00 12.58 99 GLY A CA 1
ATOM 749 C C . GLY A 1 102 ? 5.764 32.522 59.080 1.00 11.84 99 GLY A C 1
ATOM 750 O O . GLY A 1 102 ? 4.912 33.351 58.702 1.00 12.90 99 GLY A O 1
ATOM 751 N N . PRO A 1 103 ? 5.598 31.785 60.183 1.00 11.82 100 PRO A N 1
ATOM 752 C CA . PRO A 1 103 ? 4.373 32.100 60.949 1.00 10.98 100 PRO A CA 1
ATOM 753 C C . PRO A 1 103 ? 4.408 33.512 61.569 1.00 11.29 100 PRO A C 1
ATOM 754 O O . PRO A 1 103 ? 5.474 34.056 61.848 1.00 11.68 100 PRO A O 1
ATOM 758 N N . GLY A 1 104 ? 3.217 34.073 61.796 1.00 11.12 101 GLY A N 1
ATOM 759 C CA . GLY A 1 104 ? 3.061 35.402 62.361 1.00 11.28 101 GLY A CA 1
ATOM 760 C C . GLY A 1 104 ? 2.846 35.452 63.864 1.00 10.11 101 GLY A C 1
ATOM 761 O O . GLY A 1 104 ? 2.346 34.510 64.471 1.00 10.90 101 GLY A O 1
ATOM 762 N N . ALA A 1 105 ? 3.317 36.548 64.461 1.00 9.37 102 ALA A N 1
ATOM 763 C CA . ALA A 1 105 ? 3.056 36.925 65.817 1.00 9.33 102 ALA A CA 1
ATOM 764 C C . ALA A 1 105 ? 3.518 38.362 66.040 1.00 9.16 102 ALA A C 1
ATOM 765 O O . ALA A 1 105 ? 4.611 38.762 65.582 1.00 7.51 102 ALA A O 1
ATOM 767 N N . PHE A 1 106 ? 2.681 39.157 66.707 1.00 7.10 103 PHE A N 1
ATOM 768 C CA . PHE A 1 106 ? 3.157 40.446 67.217 1.00 8.08 103 PHE A CA 1
ATOM 769 C C . PHE A 1 106 ? 4.171 40.196 68.337 1.00 8.00 103 PHE A C 1
ATOM 770 O O . PHE A 1 106 ? 4.211 39.088 68.911 1.00 8.29 103 PHE A O 1
ATOM 778 N N . ILE A 1 107 ? 4.987 41.208 68.637 1.00 8.41 104 ILE A N 1
ATOM 779 C CA . ILE A 1 107 ? 5.955 41.111 69.733 1.00 8.49 104 ILE A CA 1
ATOM 780 C C . ILE A 1 107 ? 5.317 40.588 71.025 1.00 10.04 104 ILE A C 1
ATOM 781 O O . ILE A 1 107 ? 5.871 39.679 71.657 1.00 10.52 104 ILE A O 1
ATOM 786 N N . GLU A 1 108 ? 4.149 41.116 71.392 1.00 9.47 105 GLU A N 1
ATOM 787 C CA . GLU A 1 108 ? 3.490 40.718 72.647 1.00 11.34 105 GLU A CA 1
ATOM 788 C C . GLU A 1 108 ? 2.981 39.257 72.629 1.00 11.37 105 GLU A C 1
ATOM 789 O O . GLU A 1 108 ? 2.727 38.668 73.689 1.00 12.56 105 GLU A O 1
ATOM 795 N N . GLU A 1 109 ? 2.882 38.664 71.446 1.00 10.47 106 GLU A N 1
ATOM 796 C CA . GLU A 1 109 ? 2.454 37.278 71.289 1.00 11.61 106 GLU A CA 1
ATOM 797 C C . GLU A 1 109 ? 3.614 36.281 71.092 1.00 10.64 106 GLU A C 1
ATOM 798 O O . GLU A 1 109 ? 3.381 35.084 70.994 1.00 10.53 106 GLU A O 1
ATOM 804 N N . THR A 1 110 ? 4.846 36.775 71.024 1.00 9.60 107 THR A N 1
ATOM 805 C CA . THR A 1 110 ? 5.993 35.956 70.630 1.00 8.80 107 THR A CA 1
ATOM 806 C C . THR A 1 110 ? 6.606 35.255 71.834 1.00 9.47 107 THR A C 1
ATOM 807 O O . THR A 1 110 ? 7.078 35.915 72.758 1.00 10.80 107 THR A O 1
ATOM 811 N N . THR A 1 111 ? 6.566 33.921 71.845 1.00 9.01 108 THR A N 1
ATOM 812 C CA . THR A 1 111 ? 7.103 33.143 72.959 1.00 9.32 108 THR A CA 1
ATOM 813 C C . THR A 1 111 ? 8.593 32.898 72.719 1.00 8.73 108 THR A C 1
ATOM 814 O O . THR A 1 111 ? 9.096 33.087 71.583 1.00 7.15 108 THR A O 1
ATOM 818 N N . GLU A 1 112 ? 9.285 32.443 73.760 1.00 8.31 109 GLU A N 1
ATOM 819 C CA . GLU A 1 112 ? 10.699 32.102 73.593 1.00 9.01 109 GLU A CA 1
ATOM 820 C C . GLU A 1 112 ? 10.883 31.010 72.541 1.00 9.51 109 GLU A C 1
ATOM 821 O O . GLU A 1 112 ? 11.711 31.126 71.650 1.00 10.22 109 GLU A O 1
ATOM 827 N N A GLN A 1 113 ? 10.105 29.931 72.641 0.50 9.88 110 GLN A N 1
ATOM 828 N N B GLN A 1 113 ? 10.092 29.951 72.677 0.50 9.60 110 GLN A N 1
ATOM 829 C CA A GLN A 1 113 ? 10.191 28.826 71.676 0.50 9.97 110 GLN A CA 1
ATOM 830 C CA B GLN A 1 113 ? 10.089 28.840 71.744 0.50 9.44 110 GLN A CA 1
ATOM 831 C C A GLN A 1 113 ? 9.931 29.287 70.234 0.50 9.78 110 GLN A C 1
ATOM 832 C C B GLN A 1 113 ? 9.915 29.283 70.279 0.50 9.51 110 GLN A C 1
ATOM 833 O O A GLN A 1 113 ? 10.635 28.873 69.305 0.50 8.45 110 GLN A O 1
ATOM 834 O O B GLN A 1 113 ? 10.654 28.852 69.386 0.50 8.19 110 GLN A O 1
ATOM 845 N N . PHE A 1 114 ? 8.927 30.144 70.054 1.00 8.95 111 PHE A N 1
ATOM 846 C CA . PHE A 1 114 ? 8.611 30.687 68.736 1.00 9.31 111 PHE A CA 1
ATOM 847 C C . PHE A 1 114 ? 9.798 31.472 68.144 1.00 9.49 111 PHE A C 1
ATOM 848 O O . PHE A 1 114 ? 10.195 31.280 66.974 1.00 9.44 111 PHE A O 1
ATOM 856 N N . PHE A 1 115 ? 10.400 32.307 68.980 1.00 9.16 112 PHE A N 1
ATOM 857 C CA . PHE A 1 115 ? 11.518 33.133 68.567 1.00 9.00 112 PHE A CA 1
ATOM 858 C C . PHE A 1 115 ? 12.738 32.267 68.227 1.00 9.18 112 PHE A C 1
ATOM 859 O O . PHE A 1 115 ? 13.367 32.448 67.166 1.00 8.74 112 PHE A O 1
ATOM 867 N N . ASP A 1 116 ? 13.080 31.344 69.125 1.00 9.66 113 ASP A N 1
ATOM 868 C CA . ASP A 1 116 ? 14.243 30.466 68.905 1.00 10.32 113 ASP A CA 1
ATOM 869 C C . ASP A 1 116 ? 14.067 29.642 67.650 1.00 10.20 113 ASP A C 1
ATOM 870 O O . ASP A 1 116 ? 15.041 29.445 66.924 1.00 10.61 113 ASP A O 1
ATOM 875 N N . ARG A 1 117 ? 12.864 29.126 67.397 1.00 9.65 114 ARG A N 1
ATOM 876 C CA . ARG A 1 117 ? 12.636 28.342 66.178 1.00 9.76 114 ARG A CA 1
ATOM 877 C C . ARG A 1 117 ? 12.812 29.173 64.904 1.00 8.69 114 ARG A C 1
ATOM 878 O O . ARG A 1 117 ? 13.428 28.727 63.955 1.00 9.07 114 ARG A O 1
ATOM 894 N N . VAL A 1 119 ? 14.694 31.794 64.498 1.00 8.57 116 VAL A N 1
ATOM 895 C CA . VAL A 1 119 ? 16.128 32.006 64.290 1.00 8.70 116 VAL A CA 1
ATOM 896 C C . VAL A 1 119 ? 16.802 30.739 63.729 1.00 10.08 116 VAL A C 1
ATOM 897 O O . VAL A 1 119 ? 17.608 30.809 62.768 1.00 9.13 116 VAL A O 1
ATOM 901 N N . SER A 1 120 ? 16.518 29.590 64.357 1.00 10.80 117 SER A N 1
ATOM 902 C CA . SER A 1 120 ? 17.153 28.327 63.985 1.00 11.28 117 SER A CA 1
ATOM 903 C C . SER A 1 120 ? 16.941 27.979 62.538 1.00 10.47 117 SER A C 1
ATOM 904 O O . SER A 1 120 ? 17.871 27.552 61.842 1.00 9.99 117 SER A O 1
ATOM 907 N N . VAL A 1 121 ? 15.716 28.168 62.066 1.00 9.99 118 VAL A N 1
ATOM 908 C CA . VAL A 1 121 ? 15.355 27.801 60.703 1.00 10.48 118 VAL A CA 1
ATOM 909 C C . VAL A 1 121 ? 15.734 28.861 59.654 1.00 10.41 118 VAL A C 1
ATOM 910 O O . VAL A 1 121 ? 16.217 28.528 58.568 1.00 10.07 118 VAL A O 1
ATOM 914 N N . ASN A 1 122 ? 15.519 30.136 59.967 1.00 9.82 119 ASN A N 1
ATOM 915 C CA . ASN A 1 122 ? 15.644 31.222 58.987 1.00 10.24 119 ASN A CA 1
ATOM 916 C C . ASN A 1 122 ? 17.010 31.911 58.929 1.00 10.59 119 ASN A C 1
ATOM 917 O O . ASN A 1 122 ? 17.329 32.489 57.922 1.00 12.14 119 ASN A O 1
ATOM 922 N N . ALA A 1 123 ? 17.771 31.915 60.022 1.00 10.67 120 ALA A N 1
ATOM 923 C CA . ALA A 1 123 ? 19.064 32.615 60.066 1.00 10.80 120 ALA A CA 1
ATOM 924 C C . ALA A 1 123 ? 20.209 31.647 60.353 1.00 10.67 120 ALA A C 1
ATOM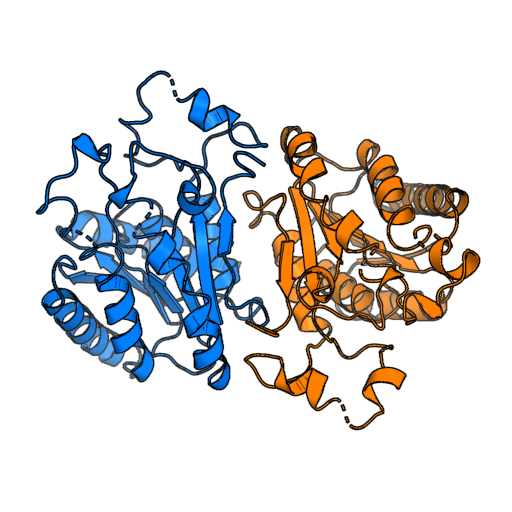 925 O O . ALA A 1 123 ? 21.243 31.681 59.682 1.00 12.20 120 ALA A O 1
ATOM 927 N N . LYS A 1 124 ? 20.061 30.798 61.358 1.00 10.64 121 LYS A N 1
ATOM 928 C CA . LYS A 1 124 ? 21.150 29.894 61.741 1.00 10.87 121 LYS A CA 1
ATOM 929 C C . LYS A 1 124 ? 21.425 28.851 60.643 1.00 10.43 121 LYS A C 1
ATOM 930 O O . LYS A 1 124 ? 22.562 28.654 60.243 1.00 9.85 121 LYS A O 1
ATOM 936 N N . ALA A 1 125 ? 20.383 28.204 60.139 1.00 11.01 122 ALA A N 1
ATOM 937 C CA . ALA A 1 125 ? 20.535 27.157 59.130 1.00 11.13 122 ALA A CA 1
ATOM 938 C C . ALA A 1 125 ? 21.197 27.681 57.841 1.00 10.29 122 ALA A C 1
ATOM 939 O O . ALA A 1 125 ? 22.209 27.102 57.416 1.00 10.99 122 ALA A O 1
ATOM 941 N N . PRO A 1 126 ? 20.697 28.790 57.248 1.00 11.08 123 PRO A N 1
ATOM 942 C CA . PRO A 1 126 ? 21.358 29.322 56.042 1.00 11.33 123 PRO A CA 1
ATOM 943 C C . PRO A 1 126 ? 22.805 29.687 56.278 1.00 11.02 123 PRO A C 1
ATOM 944 O O . PRO A 1 126 ? 23.653 29.450 55.407 1.00 10.24 123 PRO A O 1
ATOM 948 N N . PHE A 1 127 ? 23.091 30.199 57.476 1.00 10.27 124 PHE A N 1
ATOM 949 C CA . PHE A 1 127 ? 24.450 30.531 57.819 1.00 9.18 124 PHE A CA 1
ATOM 950 C C . PHE A 1 127 ? 25.363 29.301 57.789 1.00 9.05 124 PHE A C 1
ATOM 951 O O . PHE A 1 127 ? 26.440 29.323 57.172 1.00 8.77 124 PHE A O 1
ATOM 959 N N . PHE A 1 128 ? 24.929 28.214 58.430 1.00 8.43 125 PHE A N 1
ATOM 960 C CA . PHE A 1 128 ? 25.780 27.016 58.494 1.00 8.46 125 PHE A CA 1
ATOM 961 C C . PHE A 1 128 ? 25.754 26.214 57.176 1.00 8.16 125 PHE A C 1
ATOM 962 O O . PHE A 1 128 ? 26.735 25.528 56.803 1.00 7.59 125 PHE A O 1
ATOM 970 N N . ILE A 1 129 ? 24.664 26.344 56.432 1.00 7.49 126 ILE A N 1
ATOM 971 C CA . ILE A 1 129 ? 24.602 25.785 55.080 1.00 8.38 126 ILE A CA 1
ATOM 972 C C . ILE A 1 129 ? 25.666 26.427 54.176 1.00 8.55 126 ILE A C 1
ATOM 973 O O . ILE A 1 129 ? 26.411 25.702 53.480 1.00 8.70 126 ILE A O 1
ATOM 978 N N . ILE A 1 130 ? 25.825 27.746 54.283 1.00 8.05 127 ILE A N 1
ATOM 979 C CA . ILE A 1 130 ? 26.867 28.446 53.511 1.00 8.48 127 ILE A CA 1
ATOM 980 C C . ILE A 1 130 ? 28.244 28.055 53.991 1.00 8.34 127 ILE A C 1
ATOM 981 O O . ILE A 1 130 ? 29.125 27.754 53.178 1.00 10.09 127 ILE A O 1
ATOM 986 N N . GLN A 1 131 ? 28.443 28.063 55.308 1.00 8.98 128 GLN A N 1
ATOM 987 C CA . GLN A 1 131 ? 29.697 27.626 55.934 1.00 10.07 128 GLN A CA 1
ATOM 988 C C . GLN A 1 131 ? 30.180 26.285 55.386 1.00 10.91 128 GLN A C 1
ATOM 989 O O . GLN A 1 131 ? 31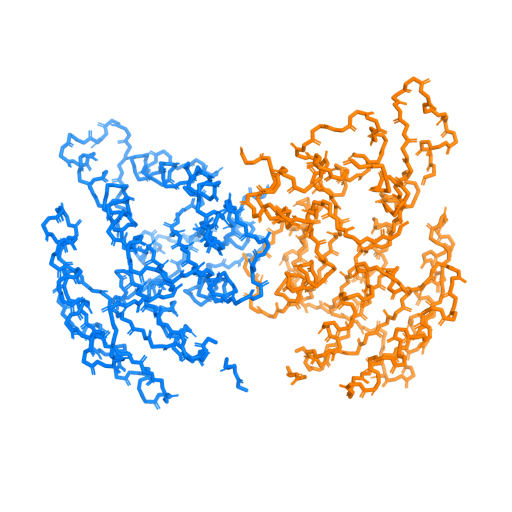.321 26.160 54.961 1.00 10.05 128 GLN A O 1
ATOM 995 N N . GLN A 1 132 ? 29.289 25.290 55.363 1.00 9.94 129 GLN A N 1
ATOM 996 C CA . GLN A 1 132 ? 29.648 23.981 54.854 1.00 10.85 129 GLN A CA 1
ATOM 997 C C . GLN A 1 132 ? 29.774 23.958 53.322 1.00 10.36 129 GLN A C 1
ATOM 998 O O . GLN A 1 132 ? 30.517 23.140 52.768 1.00 10.25 129 GLN A O 1
ATOM 1004 N N . ALA A 1 133 ? 29.087 24.877 52.642 1.00 9.86 130 ALA A N 1
ATOM 1005 C CA . ALA A 1 133 ? 29.181 24.964 51.187 1.00 10.91 130 ALA A CA 1
ATOM 1006 C C . ALA A 1 133 ? 30.552 25.449 50.722 1.00 11.37 130 ALA A C 1
ATOM 1007 O O . ALA A 1 133 ? 30.985 25.090 49.625 1.00 12.08 130 ALA A O 1
ATOM 1009 N N . LEU A 1 134 ? 31.243 26.276 51.518 1.00 12.42 131 LEU A N 1
ATOM 1010 C CA . LEU A 1 134 ? 32.407 26.982 50.984 1.00 13.37 131 LEU A CA 1
ATOM 1011 C C . LEU A 1 134 ? 33.511 26.028 50.489 1.00 13.73 131 LEU A C 1
ATOM 1012 O O . LEU A 1 134 ? 34.208 26.327 49.518 1.00 15.67 131 LEU A O 1
ATOM 1017 N N . SER A 1 135 ? 33.669 24.880 51.134 1.00 13.01 132 SER A N 1
ATOM 1018 C CA . SER A 1 135 ? 34.704 23.931 50.701 1.00 12.89 132 SER A CA 1
ATOM 1019 C C . SER A 1 135 ? 34.288 23.187 49.426 1.00 11.72 132 SER A C 1
ATOM 1020 O O . SER A 1 135 ? 35.109 22.529 48.779 1.00 12.64 132 SER A O 1
ATOM 1023 N N . ARG A 1 136 ? 33.024 23.305 49.050 1.00 10.07 133 ARG A N 1
ATOM 1024 C CA . ARG A 1 136 ? 32.469 22.562 47.916 1.00 9.46 133 ARG A CA 1
ATOM 1025 C C . ARG A 1 136 ? 32.186 23.448 46.706 1.00 9.12 133 ARG A C 1
ATOM 1026 O O . ARG A 1 136 ? 32.162 22.961 45.584 1.00 9.28 133 ARG A O 1
ATOM 1034 N N . LEU A 1 137 ? 31.959 24.731 46.937 1.00 8.86 134 LEU A N 1
ATOM 1035 C CA . LEU A 1 137 ? 31.708 25.677 45.862 1.00 8.99 134 LEU A CA 1
ATOM 1036 C C . LEU A 1 137 ? 32.945 25.891 44.979 1.00 10.83 134 LEU A C 1
ATOM 1037 O O . LEU A 1 137 ? 34.045 26.091 45.488 1.00 10.66 134 LEU A O 1
ATOM 1042 N N . ARG A 1 138 ? 32.757 25.849 43.671 1.00 10.75 135 ARG A N 1
ATOM 1043 C CA . ARG A 1 138 ? 33.827 26.172 42.745 1.00 12.00 135 ARG A CA 1
ATOM 1044 C C . ARG A 1 138 ? 34.066 27.670 42.745 1.00 12.47 135 ARG A C 1
ATOM 1045 O O . ARG A 1 138 ? 33.231 28.478 43.217 1.00 10.29 135 ARG A O 1
ATOM 1053 N N . ASP A 1 139 ? 35.204 28.082 42.217 1.00 12.98 136 ASP A N 1
ATOM 1054 C CA . ASP A 1 139 ? 35.384 29.513 42.014 1.00 13.97 136 ASP A CA 1
ATOM 1055 C C . ASP A 1 139 ? 34.301 29.949 41.012 1.00 12.59 136 ASP A C 1
ATOM 1056 O O . ASP A 1 139 ? 33.736 29.131 40.221 1.00 12.23 136 ASP A O 1
ATOM 1061 N N . ASN A 1 140 ? 33.947 31.232 41.071 1.00 12.01 137 ASN A N 1
ATOM 1062 C CA . ASN A 1 140 ? 32.903 31.791 40.183 1.00 12.40 137 ASN A CA 1
ATOM 1063 C C . ASN A 1 140 ? 31.518 31.222 40.412 1.00 12.30 137 ASN A C 1
ATOM 1064 O O . ASN A 1 140 ? 30.638 31.277 39.545 1.00 11.96 137 ASN A O 1
ATOM 1069 N N . SER A 1 141 ? 31.300 30.750 41.629 1.00 11.49 138 SER A N 1
ATOM 1070 C CA . SER A 1 141 ? 29.978 30.256 42.035 1.00 10.53 138 SER A CA 1
ATOM 1071 C C . SER A 1 141 ? 29.013 31.389 42.419 1.00 11.18 138 SER A C 1
ATOM 1072 O O . SER A 1 141 ? 29.370 32.584 42.418 1.00 10.27 138 SER A O 1
ATOM 1075 N N . ARG A 1 142 ? 27.781 30.998 42.771 1.00 10.68 139 ARG A N 1
ATOM 1076 C CA . ARG A 1 142 ? 26.707 31.929 43.043 1.00 11.55 139 ARG A CA 1
ATOM 1077 C C . ARG A 1 142 ? 25.979 31.487 44.300 1.00 10.84 139 ARG A C 1
ATOM 1078 O O . ARG A 1 142 ? 25.597 30.342 44.372 1.00 12.20 139 ARG A O 1
ATOM 1086 N N . ILE A 1 143 ? 25.794 32.373 45.268 1.00 10.07 140 ILE A N 1
ATOM 1087 C CA . ILE A 1 143 ? 24.959 32.118 46.444 1.00 8.96 140 ILE A CA 1
ATOM 1088 C C . ILE A 1 143 ? 23.809 33.132 46.382 1.00 9.65 140 ILE A C 1
ATOM 1089 O O . ILE A 1 143 ? 24.019 34.350 46.196 1.00 9.65 140 ILE A O 1
ATOM 1094 N N . ILE A 1 144 ? 22.581 32.625 46.502 1.00 9.00 141 ILE A N 1
ATOM 1095 C CA . ILE A 1 144 ? 21.391 33.456 46.442 1.00 9.06 141 ILE A CA 1
ATOM 1096 C C . ILE A 1 144 ? 20.570 33.094 47.673 1.00 8.38 141 ILE A C 1
ATOM 1097 O O . ILE A 1 144 ? 20.211 31.915 47.871 1.00 9.25 141 ILE A O 1
ATOM 1102 N N . ASN A 1 145 ? 20.316 34.095 48.514 1.00 8.39 142 ASN A N 1
ATOM 1103 C CA . ASN A 1 145 ? 19.561 33.935 49.752 1.00 8.20 142 ASN A CA 1
ATOM 1104 C C . ASN A 1 145 ? 18.166 34.508 49.518 1.00 8.07 142 ASN A C 1
ATOM 1105 O O . ASN A 1 145 ? 18.036 35.642 49.054 1.00 8.55 142 ASN A O 1
ATOM 1110 N N . ILE A 1 146 ? 17.127 33.758 49.860 1.00 8.71 143 ILE A N 1
ATOM 1111 C CA . ILE A 1 146 ? 15.763 34.266 49.684 1.00 9.70 143 ILE A CA 1
ATOM 1112 C C . ILE A 1 146 ? 15.478 34.963 51.016 1.00 10.56 143 ILE A C 1
ATOM 1113 O O . ILE A 1 146 ? 15.521 34.335 52.086 1.00 11.32 143 ILE A O 1
ATOM 1118 N N . SER A 1 147 ? 15.260 36.267 50.941 1.00 9.19 144 SER A N 1
ATOM 1119 C CA . SER A 1 147 ? 14.946 37.077 52.092 1.00 9.66 144 SER A CA 1
ATOM 1120 C C . SER A 1 147 ? 13.466 37.433 52.009 1.00 9.12 144 SER A C 1
ATOM 1121 O O . SER A 1 147 ? 12.673 36.547 51.732 1.00 8.89 144 SER A O 1
ATOM 1124 N N . SER A 1 148 ? 13.106 38.684 52.288 1.00 7.62 145 SER A N 1
ATOM 1125 C CA . SER A 1 148 ? 11.695 39.144 52.252 1.00 9.03 145 SER A CA 1
ATOM 1126 C C . SER A 1 148 ? 11.628 40.651 52.135 1.00 9.39 145 SER A C 1
ATOM 1127 O O . SER A 1 148 ? 12.427 41.372 52.744 1.00 9.86 145 SER A O 1
ATOM 1130 N N . ALA A 1 149 ? 10.643 41.140 51.390 1.00 9.09 146 ALA A N 1
ATOM 1131 C CA . ALA A 1 149 ? 10.339 42.574 51.371 1.00 9.55 146 ALA A CA 1
ATOM 1132 C C . ALA A 1 149 ? 9.934 43.121 52.737 1.00 8.37 146 ALA A C 1
ATOM 1133 O O . ALA A 1 149 ? 9.871 44.332 52.916 1.00 9.40 146 ALA A O 1
ATOM 1135 N N . ALA A 1 150 ? 9.677 42.240 53.686 1.00 9.39 147 ALA A N 1
ATOM 1136 C CA . ALA A 1 150 ? 9.305 42.634 55.051 1.00 10.45 147 ALA A CA 1
ATOM 1137 C C . ALA A 1 150 ? 10.458 43.302 55.719 1.00 9.74 147 ALA A C 1
ATOM 1138 O O . ALA A 1 150 ? 10.277 43.914 56.733 1.00 9.10 147 ALA A O 1
ATOM 1140 N N . THR A 1 151 ? 11.655 43.209 55.142 1.00 9.83 148 THR A N 1
ATOM 1141 C CA . THR A 1 151 ? 12.786 43.940 55.677 1.00 9.84 148 THR A CA 1
ATOM 1142 C C . THR A 1 151 ? 12.826 45.392 55.212 1.00 12.03 148 THR A C 1
ATOM 1143 O O . THR A 1 151 ? 13.607 46.183 55.728 1.00 12.89 148 THR A O 1
ATOM 1147 N N . ARG A 1 152 ? 11.995 45.723 54.227 1.00 12.91 149 ARG A N 1
ATOM 1148 C CA . ARG A 1 152 ? 11.861 47.072 53.725 1.00 14.50 149 ARG A CA 1
ATOM 1149 C C . ARG A 1 152 ? 10.503 47.701 54.101 1.00 14.96 149 ARG A C 1
ATOM 1150 O O . ARG A 1 152 ? 10.402 48.931 54.174 1.00 15.92 149 ARG A O 1
ATOM 1158 N N . ILE A 1 153 ? 9.469 46.863 54.232 1.00 13.46 150 ILE A N 1
ATOM 1159 C CA . ILE A 1 153 ? 8.092 47.272 54.519 1.00 14.32 150 ILE A CA 1
ATOM 1160 C C . ILE A 1 153 ? 7.701 46.716 55.892 1.00 13.60 150 ILE A C 1
ATOM 1161 O O . ILE A 1 153 ? 7.791 45.507 56.118 1.00 13.21 150 ILE A O 1
ATOM 1166 N N . SER A 1 154 ? 7.303 47.580 56.824 1.00 13.43 151 SER A N 1
ATOM 1167 C CA . SER A 1 154 ? 7.104 47.113 58.206 1.00 13.13 151 SER A CA 1
ATOM 1168 C C . SER A 1 154 ? 5.880 46.248 58.350 1.00 13.02 151 SER A C 1
ATOM 1169 O O . SER A 1 154 ? 4.755 46.681 58.045 1.00 10.78 151 SER A O 1
ATOM 1172 N N . LEU A 1 155 ? 6.091 45.044 58.867 1.00 12.09 152 LEU A N 1
ATOM 1173 C CA . LEU A 1 155 ? 5.011 44.138 59.192 1.00 11.76 152 LEU A CA 1
ATOM 1174 C C . LEU A 1 155 ? 5.128 43.700 60.670 1.00 10.70 152 LEU A C 1
ATOM 1175 O O . LEU A 1 155 ? 5.737 42.677 61.000 1.00 9.96 152 LEU A O 1
ATOM 1180 N N . PRO A 1 156 ? 4.598 44.519 61.583 1.00 10.30 153 PRO A N 1
ATOM 1181 C CA . PRO A 1 156 ? 4.700 44.194 63.002 1.00 10.12 153 PRO A CA 1
ATOM 1182 C C . PRO A 1 156 ? 4.110 42.874 63.351 1.00 9.34 153 PRO A C 1
ATOM 1183 O O . PRO A 1 156 ? 4.522 42.287 64.337 1.00 9.53 153 PRO A O 1
ATOM 1187 N N . ASP A 1 157 ? 3.137 42.392 62.557 1.00 8.98 154 ASP A N 1
ATOM 1188 C CA . ASP A 1 157 ? 2.513 41.118 62.846 1.00 9.14 154 ASP A CA 1
ATOM 1189 C C . ASP A 1 157 ? 3.371 39.916 62.470 1.00 7.56 154 ASP A C 1
ATOM 1190 O O . ASP A 1 157 ? 2.967 38.804 62.745 1.00 5.71 154 ASP A O 1
ATOM 1195 N N . PHE A 1 158 ? 4.550 40.166 61.874 1.00 7.06 155 PHE A N 1
ATOM 1196 C CA . PHE A 1 158 ? 5.557 39.158 61.556 1.00 8.16 155 PHE A CA 1
ATOM 1197 C C . PHE A 1 158 ? 6.948 39.533 62.071 1.00 7.02 155 PHE A C 1
ATOM 1198 O O . PHE A 1 158 ? 7.967 39.286 61.407 1.00 8.29 155 PHE A O 1
ATOM 1206 N N . ILE A 1 159 ? 6.998 40.149 63.240 1.00 7.10 156 ILE A N 1
ATOM 1207 C CA . ILE A 1 159 ? 8.248 40.843 63.648 1.00 7.46 156 ILE A CA 1
ATOM 1208 C C . ILE A 1 159 ? 9.429 39.878 63.773 1.00 7.85 156 ILE A C 1
ATOM 1209 O O . ILE A 1 159 ? 10.514 40.182 63.238 1.00 8.88 156 ILE A O 1
ATOM 1214 N N . ALA A 1 160 ? 9.272 38.732 64.453 1.00 7.38 157 ALA A N 1
ATOM 1215 C CA . ALA A 1 160 ? 10.444 37.794 64.528 1.00 7.42 157 ALA A CA 1
ATOM 1216 C C . ALA A 1 160 ? 10.912 37.306 63.162 1.00 7.86 157 ALA A C 1
ATOM 1217 O O . ALA A 1 160 ? 12.128 37.204 62.915 1.00 8.11 157 ALA A O 1
ATOM 1219 N N . TYR A 1 161 ? 9.950 36.945 62.295 1.00 8.35 158 TYR A N 1
ATOM 1220 C CA . TYR A 1 161 ? 10.235 36.616 60.910 1.00 8.64 158 TYR A CA 1
ATOM 1221 C C . TYR A 1 161 ? 11.067 37.697 60.192 1.00 8.90 158 TYR A C 1
ATOM 1222 O O . TYR A 1 161 ? 12.111 37.399 59.621 1.00 8.74 158 TYR A O 1
ATOM 1231 N N . SER A 1 162 ? 10.637 38.945 60.289 1.00 8.57 159 SER A N 1
ATOM 1232 C CA . SER A 1 162 ? 11.333 40.061 59.638 1.00 8.87 159 SER A CA 1
ATOM 1233 C C . SER A 1 162 ? 12.766 40.156 60.144 1.00 8.27 159 SER A C 1
ATOM 1234 O O . SER A 1 162 ? 13.703 40.346 59.349 1.00 7.88 159 SER A O 1
ATOM 1245 N N . THR A 1 164 ? 14.741 37.869 61.416 1.00 8.31 161 THR A N 1
ATOM 1246 C CA . THR A 1 164 ? 15.522 36.790 60.832 1.00 7.88 161 THR A CA 1
ATOM 1247 C C . THR A 1 164 ? 15.949 37.097 59.407 1.00 7.77 161 THR A C 1
ATOM 1248 O O . THR A 1 164 ? 17.123 36.860 59.055 1.00 6.85 161 THR A O 1
ATOM 1252 N N . LYS A 1 165 ? 15.058 37.666 58.610 1.00 6.33 162 LYS A N 1
ATOM 1253 C CA . LYS A 1 165 ? 15.395 38.056 57.249 1.00 8.04 162 LYS A CA 1
ATOM 1254 C C . LYS A 1 165 ? 16.343 39.247 57.193 1.00 8.38 162 LYS A C 1
ATOM 1255 O O . LYS A 1 165 ? 17.171 39.306 56.284 1.00 8.07 162 LYS A O 1
ATOM 1261 N N . GLY A 1 166 ? 16.277 40.161 58.169 1.00 8.19 163 GLY A N 1
ATOM 1262 C CA . GLY A 1 166 ? 17.268 41.255 58.231 1.00 9.40 163 GLY A CA 1
ATOM 1263 C C . GLY A 1 166 ? 18.666 40.759 58.526 1.00 9.23 163 GLY A C 1
ATOM 1264 O O . GLY A 1 166 ? 19.660 41.308 58.009 1.00 8.30 163 GLY A O 1
ATOM 1265 N N . ALA A 1 167 ? 18.742 39.733 59.380 1.00 9.13 164 ALA A N 1
ATOM 1266 C CA . ALA A 1 167 ? 19.992 39.008 59.651 1.00 8.76 164 ALA A CA 1
ATOM 1267 C C . ALA A 1 167 ? 20.568 38.404 58.363 1.00 8.64 164 ALA A C 1
ATOM 1268 O O . ALA A 1 167 ? 21.749 38.526 58.081 1.00 6.20 164 ALA A O 1
ATOM 1270 N N . ILE A 1 168 ? 19.702 37.856 57.524 1.00 7.83 165 ILE A N 1
ATOM 1271 C CA . ILE A 1 168 ? 20.125 37.284 56.211 1.00 8.63 165 ILE A CA 1
ATOM 1272 C C . ILE A 1 168 ? 20.635 38.385 55.291 1.00 9.13 165 ILE A C 1
ATOM 1273 O O . ILE A 1 168 ? 21.638 38.201 54.607 1.00 6.11 165 ILE A O 1
ATOM 1278 N N . ASN A 1 169 ? 19.923 39.521 55.257 1.00 9.13 166 ASN A N 1
ATOM 1279 C CA . ASN A 1 169 ? 20.373 40.670 54.460 1.00 9.10 166 ASN A CA 1
ATOM 1280 C C . ASN A 1 169 ? 21.812 41.095 54.834 1.00 8.63 166 ASN A C 1
ATOM 1281 O O . ASN A 1 169 ? 22.685 41.227 53.957 1.00 9.36 166 ASN A O 1
ATOM 1286 N N . THR A 1 170 ? 22.055 41.262 56.132 1.00 8.97 167 THR A N 1
ATOM 1287 C CA . THR A 1 170 ? 23.387 41.674 56.604 1.00 9.50 167 THR A CA 1
ATOM 1288 C C . THR A 1 170 ? 24.430 40.627 56.294 1.00 9.71 167 THR A C 1
ATOM 1289 O O . THR A 1 170 ? 25.577 40.968 55.898 1.00 8.84 167 THR A O 1
ATOM 1301 N N . THR A 1 172 ? 24.407 38.571 53.801 1.00 9.47 169 THR A N 1
ATOM 1302 C CA . THR A 1 172 ? 24.602 38.635 52.332 1.00 9.35 169 THR A CA 1
ATOM 1303 C C . THR A 1 172 ? 25.621 39.710 51.947 1.00 10.76 169 THR A C 1
ATOM 1304 O O . THR A 1 172 ? 26.649 39.416 51.283 1.00 10.20 169 THR A O 1
ATOM 1308 N N . PHE A 1 173 ? 25.367 40.943 52.374 1.00 10.94 170 PHE A N 1
ATOM 1309 C CA . PHE A 1 173 ? 26.294 42.059 52.043 1.00 13.18 170 PHE A CA 1
ATOM 1310 C C . PHE A 1 173 ? 27.709 41.848 52.662 1.00 11.89 170 PHE A C 1
ATOM 1311 O O . PHE A 1 173 ? 28.727 42.114 52.012 1.00 11.62 170 PHE A O 1
ATOM 1319 N N . THR A 1 174 ? 27.770 41.350 53.895 1.00 10.71 171 THR A N 1
ATOM 1320 C CA . THR A 1 174 ? 29.049 41.103 54.573 1.00 11.21 171 THR A CA 1
ATOM 1321 C C . THR A 1 174 ? 29.910 40.025 53.892 1.00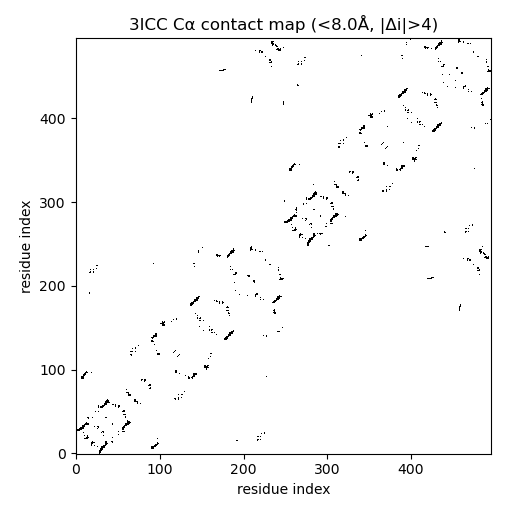 12.19 171 THR A C 1
ATOM 1322 O O . THR A 1 174 ? 31.098 40.241 53.609 1.00 12.41 171 THR A O 1
ATOM 1326 N N . LEU A 1 175 ? 29.313 38.868 53.617 1.00 12.29 172 LEU A N 1
ATOM 1327 C CA . LEU A 1 175 ? 30.033 37.745 52.979 1.00 14.10 172 LEU A CA 1
ATOM 1328 C C . LEU A 1 175 ? 30.514 38.048 51.532 1.00 13.25 172 LEU A C 1
ATOM 1329 O O . LEU A 1 175 ? 31.558 37.534 51.073 1.00 14.25 172 LEU A O 1
ATOM 1334 N N . ALA A 1 176 ? 29.775 38.884 50.821 1.00 12.64 173 ALA A N 1
ATOM 1335 C CA . ALA A 1 176 ? 30.121 39.231 49.442 1.00 12.24 173 ALA A CA 1
ATOM 1336 C C . ALA A 1 176 ? 31.519 39.804 49.387 1.00 12.57 173 ALA A C 1
ATOM 1337 O O . ALA A 1 176 ? 32.293 39.542 48.442 1.00 11.61 173 ALA A O 1
ATOM 1339 N N . LYS A 1 177 ? 31.870 40.592 50.391 1.00 12.24 174 LYS A N 1
ATOM 1340 C CA . LYS A 1 177 ? 33.204 41.171 50.362 1.00 12.52 174 LYS A CA 1
ATOM 1341 C C . LYS A 1 177 ? 34.265 40.075 50.503 1.00 12.38 174 LYS A C 1
ATOM 1342 O O . LYS A 1 177 ? 35.270 40.097 49.809 1.00 13.56 174 LYS A O 1
ATOM 1348 N N . GLN A 1 178 ? 34.034 39.144 51.418 1.00 11.78 175 GLN A N 1
ATOM 1349 C CA . GLN A 1 178 ? 34.966 38.079 51.665 1.00 11.49 175 GLN A CA 1
ATOM 1350 C C . GLN A 1 178 ? 35.067 37.157 50.451 1.00 11.71 175 GLN A C 1
ATOM 1351 O O . GLN A 1 178 ? 36.163 36.762 50.052 1.00 8.92 175 GLN A O 1
ATOM 1357 N N . LEU A 1 179 ? 33.942 36.770 49.878 1.00 10.12 176 LEU A N 1
ATOM 1358 C CA . LEU A 1 179 ? 33.982 35.719 48.862 1.00 12.61 176 LEU A CA 1
ATOM 1359 C C . LEU A 1 179 ? 34.385 36.172 47.438 1.00 14.32 176 LEU A C 1
ATOM 1360 O O . LEU A 1 179 ? 34.646 35.328 46.552 1.00 14.39 176 LEU A O 1
ATOM 1365 N N . GLY A 1 180 ? 34.495 37.478 47.233 1.00 15.23 177 GLY A N 1
ATOM 1366 C CA . GLY A 1 180 ? 34.858 37.995 45.912 1.00 15.72 177 GLY A CA 1
ATOM 1367 C C . GLY A 1 180 ? 36.238 37.560 45.497 1.00 15.55 177 GLY A C 1
ATOM 1368 O O . GLY A 1 180 ? 36.543 37.487 44.311 1.00 14.92 177 GLY A O 1
ATOM 1369 N N . ALA A 1 181 ? 37.079 37.260 46.473 1.00 16.42 178 ALA A N 1
ATOM 1370 C CA . ALA A 1 181 ? 38.428 36.777 46.192 1.00 16.01 178 ALA A CA 1
ATOM 1371 C C . ALA A 1 181 ? 38.367 35.476 45.391 1.00 16.00 178 ALA A C 1
ATOM 1372 O O . ALA A 1 181 ? 39.291 35.174 44.642 1.00 14.73 178 ALA A O 1
ATOM 1374 N N . ARG A 1 182 ? 37.273 34.720 45.523 1.00 14.22 179 ARG A N 1
ATOM 1375 C CA . ARG A 1 182 ? 37.112 33.485 44.755 1.00 14.75 179 ARG A CA 1
ATOM 1376 C C . ARG A 1 182 ? 36.149 33.632 43.562 1.00 13.58 179 ARG A C 1
ATOM 1377 O O . ARG A 1 182 ? 35.799 32.641 42.924 1.00 12.30 179 ARG A O 1
ATOM 1385 N N . GLY A 1 183 ? 35.767 34.863 43.242 1.00 12.83 180 GLY A N 1
ATOM 1386 C CA . GLY A 1 183 ? 34.836 35.127 42.159 1.00 12.79 180 GLY A CA 1
ATOM 1387 C C . GLY A 1 183 ? 33.430 34.713 42.509 1.00 12.13 180 GLY A C 1
ATOM 1388 O O . GLY A 1 183 ? 32.519 34.690 41.624 1.00 13.83 180 GLY A O 1
ATOM 1389 N N . ILE A 1 184 ? 33.197 34.384 43.773 1.00 11.32 181 ILE A N 1
ATOM 1390 C CA . ILE A 1 184 ? 31.843 33.929 44.191 1.00 9.50 181 ILE A CA 1
ATOM 1391 C C . ILE A 1 184 ? 30.986 35.143 44.523 1.00 10.66 181 ILE A C 1
ATOM 1392 O O . ILE A 1 184 ? 31.403 35.984 45.321 1.00 11.02 181 ILE A O 1
ATOM 1397 N N . THR A 1 185 ? 29.752 35.211 43.993 1.00 10.63 182 THR A N 1
ATOM 1398 C CA . THR A 1 185 ? 28.885 36.327 44.294 1.00 10.75 182 THR A CA 1
ATOM 1399 C C . THR A 1 185 ? 27.866 35.856 45.332 1.00 9.59 182 THR A C 1
ATOM 1400 O O . THR A 1 185 ? 27.585 34.640 45.430 1.00 8.99 182 THR A O 1
ATOM 1404 N N . VAL A 1 186 ? 27.360 36.811 46.120 1.00 9.93 183 VAL A N 1
ATOM 1405 C CA . VAL A 1 186 ? 26.375 36.526 47.200 1.00 10.60 183 VAL A CA 1
ATOM 1406 C C . VAL A 1 186 ? 25.340 37.624 47.147 1.00 9.59 183 VAL A C 1
ATOM 1407 O O . VAL A 1 186 ? 25.680 38.795 47.302 1.00 9.76 183 VAL A O 1
ATOM 1411 N N . ASN A 1 187 ? 24.074 37.269 46.891 1.00 9.12 184 ASN A N 1
ATOM 1412 C CA . ASN A 1 187 ? 23.007 38.222 46.752 1.00 9.21 184 ASN A CA 1
ATOM 1413 C C . ASN A 1 187 ? 21.750 37.693 47.425 1.00 9.16 184 ASN A C 1
ATOM 1414 O O . ASN A 1 187 ? 21.629 36.502 47.683 1.00 9.52 184 ASN A O 1
ATOM 1419 N N . ALA A 1 188 ? 20.802 38.573 47.653 1.00 9.92 185 ALA A N 1
ATOM 1420 C CA . ALA A 1 188 ? 19.527 38.183 48.223 1.00 9.99 185 ALA A CA 1
ATOM 1421 C C . ALA A 1 188 ? 18.398 38.599 47.308 1.00 10.43 185 ALA A C 1
ATOM 1422 O O . ALA A 1 188 ? 18.507 39.598 46.625 1.00 12.36 185 ALA A O 1
ATOM 1424 N N . ILE A 1 189 ? 17.329 37.827 47.303 1.00 10.89 186 ILE A N 1
ATOM 1425 C CA . ILE A 1 189 ? 16.094 38.223 46.611 1.00 11.18 186 ILE A CA 1
ATOM 1426 C C . ILE A 1 189 ? 15.068 38.484 47.713 1.00 11.00 186 ILE A C 1
ATOM 1427 O O . ILE A 1 189 ? 14.942 37.665 48.636 1.00 10.55 186 ILE A O 1
ATOM 1432 N N . LEU A 1 190 ? 14.321 39.587 47.596 1.00 10.97 187 LEU A N 1
ATOM 1433 C CA . LEU A 1 190 ? 13.359 40.023 48.589 1.00 10.75 187 LEU A CA 1
ATOM 1434 C C . LEU A 1 190 ? 11.970 39.983 47.943 1.00 11.66 187 LEU A C 1
ATOM 1435 O O . LEU A 1 190 ? 11.566 40.933 47.328 1.00 10.69 187 LEU A O 1
ATOM 1440 N N . PRO A 1 191 ? 11.252 38.864 48.093 1.00 12.39 188 PRO A N 1
ATOM 1441 C CA . PRO A 1 191 ? 9.916 38.800 47.485 1.00 12.87 188 PRO A CA 1
ATOM 1442 C C . PRO A 1 191 ? 8.906 39.591 48.274 1.00 13.46 188 PRO A C 1
ATOM 1443 O O . PRO A 1 191 ? 9.021 39.714 49.492 1.00 12.73 188 PRO A O 1
ATOM 1447 N N . GLY A 1 192 ? 7.860 40.034 47.579 1.00 14.35 189 GLY A N 1
ATOM 1448 C CA . GLY A 1 192 ? 6.688 40.562 48.245 1.00 14.49 189 GLY A CA 1
ATOM 1449 C C . GLY A 1 192 ? 5.728 39.424 48.440 1.00 16.20 189 GLY A C 1
ATOM 1450 O O . GLY A 1 192 ? 6.129 38.285 48.664 1.00 15.79 189 GLY A O 1
ATOM 1451 N N . PHE A 1 193 ? 4.434 39.718 48.372 1.00 16.66 190 PHE A N 1
ATOM 1452 C CA . PHE A 1 193 ? 3.446 38.672 48.491 1.00 18.25 190 PHE A CA 1
ATOM 1453 C C . PHE A 1 193 ? 3.522 37.800 47.250 1.00 18.56 190 PHE A C 1
ATOM 1454 O O . PHE A 1 193 ? 3.534 38.304 46.120 1.00 19.59 190 PHE A O 1
ATOM 1462 N N . VAL A 1 194 ? 3.648 36.502 47.456 1.00 18.23 191 VAL A N 1
ATOM 1463 C CA . VAL A 1 194 ? 3.609 35.551 46.335 1.00 18.89 191 VAL A CA 1
ATOM 1464 C C . VAL A 1 194 ? 2.553 34.474 46.550 1.00 19.96 191 VAL A C 1
ATOM 1465 O O . VAL A 1 194 ? 2.468 33.895 47.631 1.00 19.75 191 VAL A O 1
ATOM 1469 N N . LYS A 1 195 ? 1.761 34.219 45.515 1.00 21.94 192 LYS A N 1
ATOM 1470 C CA . LYS A 1 195 ? 0.689 33.214 45.572 1.00 23.82 192 LYS A CA 1
ATOM 1471 C C . LYS A 1 195 ? 1.267 31.807 45.642 1.00 25.95 192 LYS A C 1
ATOM 1472 O O . LYS A 1 195 ? 1.951 31.363 44.735 1.00 24.78 192 LYS A O 1
ATOM 1478 N N . THR A 1 196 ? 1.020 31.122 46.735 1.00 29.36 193 THR A N 1
ATOM 1479 C CA . THR A 1 196 ? 1.314 29.701 46.802 1.00 33.16 193 THR A CA 1
ATOM 1480 C C . THR A 1 196 ? 0.064 29.019 47.350 1.00 35.91 193 THR A C 1
ATOM 1481 O O . THR A 1 196 ? -0.934 29.688 47.638 1.00 36.83 193 THR A O 1
ATOM 1485 N N . ASP A 1 197 ? 0.105 27.696 47.480 1.00 39.50 194 ASP A N 1
ATOM 1486 C CA . ASP A 1 197 ? -0.898 26.986 48.286 1.00 42.23 194 ASP A CA 1
ATOM 1487 C C . ASP A 1 197 ? -0.692 27.301 49.777 1.00 44.47 194 ASP A C 1
ATOM 1488 O O . ASP A 1 197 ? -1.654 27.395 50.537 1.00 44.58 194 ASP A O 1
ATOM 1501 N N . ASN A 1 199 ? 0.554 30.213 51.160 1.00 50.11 196 ASN A N 1
ATOM 1502 C CA . ASN A 1 199 ? 0.123 31.570 51.519 1.00 50.19 196 ASN A CA 1
ATOM 1503 C C . ASN A 1 199 ? -1.386 31.773 51.376 1.00 49.97 196 ASN A C 1
ATOM 1504 O O . ASN A 1 199 ? -1.913 32.784 51.832 1.00 49.88 196 ASN A O 1
ATOM 1509 N N . ALA A 1 200 ? -2.079 30.816 50.761 1.00 49.92 197 ALA A N 1
ATOM 1510 C CA . ALA A 1 200 ? -3.447 31.032 50.284 1.00 50.20 197 ALA A CA 1
ATOM 1511 C C . ALA A 1 200 ? -4.541 31.154 51.381 1.00 50.67 197 ALA A C 1
ATOM 1512 O O . ALA A 1 200 ? -5.726 31.303 51.051 1.00 50.73 197 ALA A O 1
ATOM 1514 N N . GLU A 1 201 ? -4.150 31.101 52.660 1.00 50.85 198 GLU A N 1
ATOM 1515 C CA . GLU A 1 201 ? -5.085 31.306 53.774 1.00 51.35 198 GLU A CA 1
ATOM 1516 C C . GLU A 1 201 ? -4.992 32.743 54.279 1.00 51.17 198 GLU A C 1
ATOM 1517 O O . GLU A 1 201 ? -5.995 33.450 54.330 1.00 50.62 198 GLU A O 1
ATOM 1523 N N . LEU A 1 202 ? -3.781 33.177 54.629 1.00 51.29 199 LEU A N 1
ATOM 1524 C CA . LEU A 1 202 ? -3.514 34.598 54.842 1.00 51.25 199 LEU A CA 1
ATOM 1525 C C . LEU A 1 202 ? -4.154 35.386 53.696 1.00 51.26 199 LEU A C 1
ATOM 1526 O O . LEU A 1 202 ? -4.702 36.456 53.909 1.00 51.01 199 LEU A O 1
ATOM 1531 N N . LEU A 1 203 ? -4.108 34.815 52.495 1.00 51.54 200 LEU A N 1
ATOM 1532 C CA . LEU A 1 203 ? -4.625 35.438 51.275 1.00 51.83 200 LEU A CA 1
ATOM 1533 C C . LEU A 1 203 ? -6.108 35.134 50.998 1.00 52.11 200 LEU A C 1
ATOM 1534 O O . LEU A 1 203 ? -6.656 35.562 49.977 1.00 51.94 200 LEU A O 1
ATOM 1539 N N . SER A 1 204 ? -6.762 34.401 51.889 1.00 52.49 201 SER A N 1
ATOM 1540 C CA . SER A 1 204 ? -8.165 34.050 51.676 1.00 52.79 201 SER A CA 1
ATOM 1541 C C . SER A 1 204 ? -9.073 35.243 51.979 1.00 53.12 201 SER A C 1
ATOM 1542 O O . SER A 1 204 ? -10.043 35.493 51.260 1.00 53.14 201 SER A O 1
ATOM 1545 N N . ASP A 1 205 ? -8.758 35.979 53.042 1.00 53.45 202 ASP A N 1
ATOM 1546 C CA . ASP A 1 205 ? -9.517 37.178 53.382 1.00 53.93 202 ASP A CA 1
ATOM 1547 C C . ASP A 1 205 ? -9.455 38.156 52.200 1.00 54.19 202 ASP A C 1
ATOM 1548 O O . ASP A 1 205 ? -8.364 38.579 51.813 1.00 53.70 202 ASP A O 1
ATOM 1553 N N . PRO A 1 206 ? -10.620 38.507 51.614 1.00 54.63 203 PRO A N 1
ATOM 1554 C CA . PRO A 1 206 ? -10.616 39.409 50.447 1.00 55.02 203 PRO A CA 1
ATOM 1555 C C . PRO A 1 206 ? -10.097 40.831 50.728 1.00 55.45 203 PRO A C 1
ATOM 1556 O O . PRO A 1 206 ? -9.684 41.532 49.795 1.00 55.42 203 PRO A O 1
ATOM 1576 N N . LYS A 1 209 ? -6.373 40.228 50.532 1.00 47.21 206 LYS A N 1
ATOM 1577 C CA . LYS A 1 209 ? -6.134 40.041 49.109 1.00 45.20 206 LYS A CA 1
ATOM 1578 C C . LYS A 1 209 ? -5.987 41.390 48.396 1.00 43.18 206 LYS A C 1
ATOM 1579 O O . LYS A 1 209 ? -5.024 41.607 47.659 1.00 42.04 206 LYS A O 1
ATOM 1585 N N . GLN A 1 210 ? -6.955 42.277 48.636 1.00 40.67 207 GLN A N 1
ATOM 1586 C CA . GLN A 1 210 ? -6.989 43.605 48.020 1.00 38.85 207 GLN A CA 1
ATOM 1587 C C . GLN A 1 210 ? -5.756 44.430 48.391 1.00 36.63 207 GLN A C 1
ATOM 1588 O O . GLN A 1 210 ? -5.157 45.068 47.517 1.00 36.75 207 GLN A O 1
ATOM 1594 N N . TYR A 1 211 ? -5.376 44.402 49.670 1.00 33.57 208 TYR A N 1
ATOM 1595 C CA . TYR A 1 211 ? -4.151 45.044 50.147 1.00 31.84 208 TYR A CA 1
ATOM 1596 C C . TYR A 1 211 ? -2.901 44.491 49.439 1.00 30.03 208 TYR A C 1
ATOM 1597 O O . TYR A 1 211 ? -2.062 45.260 48.981 1.00 29.06 208 TYR A O 1
ATOM 1606 N N . ALA A 1 212 ? -2.787 43.166 49.400 1.00 28.08 209 ALA A N 1
ATOM 1607 C CA . ALA A 1 212 ? -1.606 42.498 48.836 1.00 27.25 209 ALA A CA 1
ATOM 1608 C C . ALA A 1 212 ? -1.536 42.662 47.317 1.00 26.72 209 ALA A C 1
ATOM 1609 O O . ALA A 1 212 ? -0.441 42.712 46.753 1.00 27.31 209 ALA A O 1
ATOM 1611 N N . THR A 1 213 ? -2.698 42.738 46.671 1.00 25.66 210 THR A N 1
ATOM 1612 C CA . THR A 1 213 ? -2.802 42.940 45.224 1.00 25.52 210 THR A CA 1
ATOM 1613 C C . THR A 1 213 ? -2.389 44.359 44.838 1.00 24.63 210 THR A C 1
ATOM 1614 O O . THR A 1 213 ? -1.441 44.551 44.062 1.00 24.93 210 THR A O 1
ATOM 1618 N N . THR A 1 214 ? -3.055 45.360 45.403 1.00 23.16 211 THR A N 1
ATOM 1619 C CA . THR A 1 214 ? -2.813 46.741 44.975 1.00 22.28 211 THR A CA 1
ATOM 1620 C C . THR A 1 214 ? -1.565 47.391 45.592 1.00 21.12 211 THR A C 1
ATOM 1621 O O . THR A 1 214 ? -1.202 48.464 45.161 1.00 20.54 211 THR A O 1
ATOM 1625 N N . ILE A 1 215 ? -0.888 46.750 46.555 1.00 19.56 212 ILE A N 1
ATOM 1626 C CA . ILE A 1 215 ? 0.427 47.271 47.050 1.00 19.07 212 ILE A CA 1
ATOM 1627 C C . ILE A 1 215 ? 1.523 47.288 45.955 1.00 16.88 212 ILE A C 1
ATOM 1628 O O . ILE A 1 215 ? 2.484 48.101 45.985 1.00 15.26 212 ILE A O 1
ATOM 1633 N N . SER A 1 216 ? 1.405 46.356 45.024 1.00 14.92 213 SER A N 1
ATOM 1634 C CA . SER A 1 216 ? 2.311 46.256 43.876 1.00 14.68 213 SER A CA 1
ATOM 1635 C C . SER A 1 216 ? 2.023 47.362 42.858 1.00 14.63 213 SER A C 1
ATOM 1636 O O . SER A 1 216 ? 0.881 47.644 42.571 1.00 13.24 213 SER A O 1
ATOM 1639 N N . ALA A 1 217 ? 3.054 47.921 42.245 1.00 14.33 214 ALA A N 1
ATOM 1640 C CA . ALA A 1 217 ? 2.845 48.875 41.128 1.00 13.82 214 ALA A CA 1
ATOM 1641 C C . ALA A 1 217 ? 2.130 48.269 39.922 1.00 13.70 214 ALA A C 1
ATOM 1642 O O . ALA A 1 217 ? 1.603 48.996 39.082 1.00 11.94 214 ALA A O 1
ATOM 1644 N N . PHE A 1 218 ? 2.163 46.949 39.816 1.00 13.98 215 PHE A N 1
ATOM 1645 C CA . PHE A 1 218 ? 1.519 46.234 38.721 1.00 14.00 215 PHE A CA 1
ATOM 1646 C C . PHE A 1 218 ? 0.128 45.755 39.078 1.00 14.67 215 PHE A C 1
ATOM 1647 O O . PHE A 1 218 ? -0.555 45.196 38.223 1.00 14.15 215 PHE A O 1
ATOM 1655 N N . ASN A 1 219 ? -0.300 46.000 40.315 1.00 15.71 216 ASN A N 1
ATOM 1656 C CA . ASN A 1 219 ? -1.625 45.616 40.785 1.00 15.57 216 ASN A CA 1
ATOM 1657 C C . AS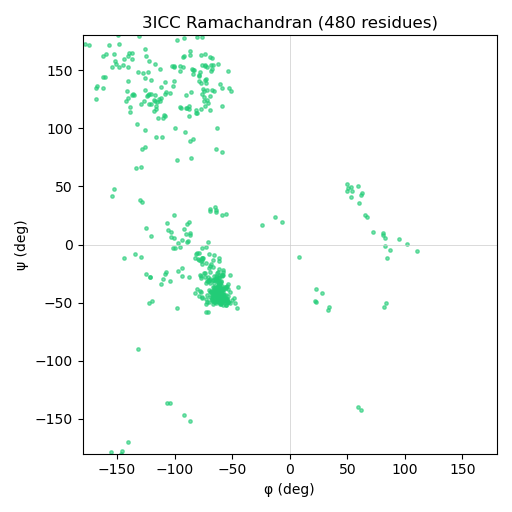N A 1 219 ? -2.004 44.162 40.536 1.00 16.53 216 ASN A C 1
ATOM 1658 O O . ASN A 1 219 ? -3.085 43.862 40.016 1.00 16.21 216 ASN A O 1
ATOM 1663 N N . ARG A 1 220 ? -1.099 43.259 40.903 1.00 16.12 217 ARG A N 1
ATOM 1664 C CA . ARG A 1 220 ? -1.394 41.820 40.881 1.00 15.91 217 ARG A CA 1
ATOM 1665 C C . ARG A 1 220 ? -0.519 41.208 41.955 1.00 15.32 217 ARG A C 1
ATOM 1666 O O . ARG A 1 220 ? 0.475 41.812 42.344 1.00 13.91 217 ARG A O 1
ATOM 1674 N N . LEU A 1 221 ? -0.918 40.029 42.429 1.00 14.15 218 LEU A N 1
ATOM 1675 C CA . LEU A 1 221 ? -0.103 39.223 43.315 1.00 14.38 218 LEU A CA 1
ATOM 1676 C C . LEU A 1 221 ? 1.119 38.698 42.554 1.00 13.40 218 LEU A C 1
ATOM 1677 O O . LEU A 1 221 ? 1.075 38.476 41.326 1.00 12.79 218 LEU A O 1
ATOM 1682 N N . GLY A 1 222 ? 2.210 38.526 43.295 1.00 13.57 219 GLY A N 1
ATOM 1683 C CA . GLY A 1 222 ? 3.440 37.918 42.760 1.00 13.64 219 GLY A CA 1
ATOM 1684 C C . GLY A 1 222 ? 3.137 36.458 42.483 1.00 13.96 219 GLY A C 1
ATOM 1685 O O . GLY A 1 222 ? 2.171 35.894 43.077 1.00 12.76 219 GLY A O 1
ATOM 1686 N N . GLU A 1 223 ? 3.884 35.862 41.547 1.00 12.27 220 GLU A N 1
ATOM 1687 C CA . GLU A 1 223 ? 3.775 34.411 41.247 1.00 13.33 220 GLU A CA 1
ATOM 1688 C C . GLU A 1 223 ? 5.154 33.786 41.444 1.00 12.22 220 GLU A C 1
ATOM 1689 O O . GLU A 1 223 ? 6.141 34.499 41.425 1.00 11.83 220 GLU A O 1
ATOM 1695 N N . VAL A 1 224 ? 5.202 32.480 41.665 1.00 11.64 221 VAL A N 1
ATOM 1696 C CA . VAL A 1 224 ? 6.483 31.825 41.968 1.00 11.99 221 VAL A CA 1
ATOM 1697 C C . VAL A 1 224 ? 7.466 32.017 40.806 1.00 12.35 221 VAL A C 1
ATOM 1698 O O . VAL A 1 224 ? 8.658 32.163 41.032 1.00 12.61 221 VAL A O 1
ATOM 1702 N N . GLU A 1 225 ? 6.961 32.056 39.566 1.00 12.84 222 GLU A N 1
ATOM 1703 C CA . GLU A 1 225 ? 7.822 32.258 38.393 1.00 13.70 222 GLU A CA 1
ATOM 1704 C C . GLU A 1 225 ? 8.477 33.621 38.378 1.00 13.69 222 GLU A C 1
ATOM 1705 O O . GLU A 1 225 ? 9.606 33.783 37.852 1.00 12.65 222 GLU A O 1
ATOM 1711 N N . ASP A 1 226 ? 7.808 34.622 38.958 1.00 13.17 223 ASP A N 1
ATOM 1712 C CA . ASP A 1 226 ? 8.394 35.958 39.015 1.00 13.38 223 ASP A CA 1
ATOM 1713 C C . ASP A 1 226 ? 9.692 35.939 39.811 1.00 12.63 223 ASP A C 1
ATOM 1714 O O . ASP A 1 226 ? 10.623 36.669 39.478 1.00 13.96 223 ASP A O 1
ATOM 1719 N N . ILE A 1 227 ? 9.716 35.138 40.871 1.00 12.20 224 ILE A N 1
ATOM 1720 C CA . ILE A 1 227 ? 10.874 35.008 41.736 1.00 12.30 224 ILE A CA 1
ATOM 1721 C C . ILE A 1 227 ? 11.938 34.151 41.045 1.00 12.28 224 ILE A C 1
ATOM 1722 O O . ILE A 1 227 ? 13.144 34.520 41.037 1.00 12.55 224 ILE A O 1
ATOM 1727 N N . ALA A 1 228 ? 11.487 33.033 40.455 1.00 10.98 225 ALA A N 1
ATOM 1728 C CA . ALA A 1 228 ? 12.390 32.079 39.821 1.00 11.46 225 ALA A CA 1
ATOM 1729 C C . ALA A 1 228 ? 13.100 32.730 38.673 1.00 11.94 225 ALA A C 1
ATOM 1730 O O . ALA A 1 228 ? 14.269 32.448 38.463 1.00 11.24 225 ALA A O 1
ATOM 1732 N N . ASP A 1 229 ? 12.396 33.590 37.929 1.00 12.75 226 ASP A N 1
ATOM 1733 C CA . ASP A 1 229 ? 13.025 34.262 36.778 1.00 14.01 226 ASP A CA 1
ATOM 1734 C C . ASP A 1 229 ? 14.134 35.250 37.133 1.00 13.78 226 ASP A C 1
ATOM 1735 O O . ASP A 1 229 ? 15.100 35.404 36.360 1.00 14.33 226 ASP A O 1
ATOM 1740 N N . THR A 1 230 ? 14.062 35.892 38.300 1.00 12.85 227 THR A N 1
ATOM 1741 C CA . THR A 1 230 ? 15.161 36.727 38.765 1.00 13.23 227 THR A CA 1
ATOM 1742 C C . THR A 1 230 ? 16.307 35.876 39.344 1.00 12.78 227 THR A C 1
ATOM 1743 O O . THR A 1 230 ? 17.498 36.174 39.134 1.00 12.69 227 THR A O 1
ATOM 1747 N N . ALA A 1 231 ? 15.959 34.836 40.076 1.00 11.58 228 ALA A N 1
ATOM 1748 C CA . ALA A 1 231 ? 16.965 33.877 40.577 1.00 11.71 228 ALA A CA 1
ATOM 1749 C C . ALA A 1 231 ? 17.793 33.316 39.405 1.00 11.87 228 ALA A C 1
ATOM 1750 O O . ALA A 1 231 ? 19.010 33.115 39.550 1.00 11.48 228 ALA A O 1
ATOM 1752 N N . ALA A 1 232 ? 17.159 33.100 38.244 1.00 12.23 229 ALA A N 1
ATOM 1753 C CA . ALA A 1 232 ? 17.881 32.550 37.064 1.00 12.61 229 ALA A CA 1
ATOM 1754 C C . ALA A 1 232 ? 18.994 33.493 36.597 1.00 12.78 229 ALA A C 1
ATOM 1755 O O . ALA A 1 232 ? 20.072 33.011 36.184 1.00 13.12 229 ALA A O 1
ATOM 1757 N N . PHE A 1 233 ? 18.777 34.797 36.702 1.00 12.19 230 PHE A N 1
ATOM 1758 C CA . PHE A 1 233 ? 19.778 35.785 36.306 1.00 12.53 230 PHE A CA 1
ATOM 1759 C C . PHE A 1 233 ? 20.946 35.729 37.334 1.00 11.49 230 PHE A C 1
ATOM 1760 O O . PHE A 1 233 ? 22.109 35.611 36.976 1.00 11.41 230 PHE A O 1
ATOM 1768 N N . LEU A 1 234 ? 20.580 35.775 38.607 1.00 10.88 231 LEU A N 1
ATOM 1769 C CA . LEU A 1 234 ? 21.584 35.759 39.685 1.00 12.48 231 LEU A CA 1
ATOM 1770 C C . LEU A 1 234 ? 22.393 34.483 39.718 1.00 12.99 231 LEU A C 1
ATOM 1771 O O . LEU A 1 234 ? 23.539 34.514 40.150 1.00 16.07 231 LEU A O 1
ATOM 1776 N N . ALA A 1 235 ? 21.822 33.379 39.260 1.00 12.58 232 ALA A N 1
ATOM 1777 C CA . ALA A 1 235 ? 22.555 32.099 39.169 1.00 13.43 232 ALA A CA 1
ATOM 1778 C C . ALA A 1 235 ? 23.465 31.990 37.959 1.00 13.87 232 ALA A C 1
ATOM 1779 O O . ALA A 1 235 ? 24.305 31.113 37.930 1.00 15.58 232 ALA A O 1
ATOM 1781 N N . SER A 1 236 ? 23.333 32.897 36.998 1.00 14.44 233 SER A N 1
ATOM 1782 C CA . SER A 1 236 ? 24.025 32.793 35.709 1.00 15.58 233 SER A CA 1
ATOM 1783 C C . SER A 1 236 ? 25.363 33.505 35.670 1.00 15.81 233 SER A C 1
ATOM 1784 O O . SER A 1 236 ? 25.653 34.365 36.512 1.00 16.40 233 SER A O 1
ATOM 1787 N N . PRO A 1 237 ? 26.209 33.137 34.689 1.00 16.94 234 PRO A N 1
ATOM 1788 C CA . PRO A 1 237 ? 27.496 33.859 34.547 1.00 17.50 234 PRO A CA 1
ATOM 1789 C C . PRO A 1 237 ? 27.354 35.351 34.242 1.00 17.99 234 PRO A C 1
ATOM 1790 O O . PRO A 1 237 ? 28.201 36.138 34.672 1.00 18.98 234 PRO A O 1
ATOM 1794 N N . ASP A 1 238 ? 26.255 35.747 33.592 1.00 17.85 235 ASP A N 1
ATOM 1795 C CA . ASP A 1 238 ? 25.981 37.146 33.282 1.00 17.96 235 ASP A CA 1
ATOM 1796 C C . ASP A 1 238 ? 25.910 38.052 34.485 1.00 16.62 235 ASP A C 1
ATOM 1797 O O . ASP A 1 238 ? 26.104 39.240 34.294 1.00 15.51 235 ASP A O 1
ATOM 1802 N N . SER A 1 239 ? 25.564 37.537 35.682 1.00 14.74 236 SER A N 1
ATOM 1803 C CA . SER A 1 239 ? 25.435 38.399 36.858 1.00 14.03 236 SER A CA 1
ATOM 1804 C C . SER A 1 239 ? 26.754 38.589 37.614 1.00 13.45 236 SER A C 1
ATOM 1805 O O . SER A 1 239 ? 26.758 38.982 38.777 1.00 11.89 236 SER A O 1
ATOM 1808 N N . ARG A 1 240 ? 27.871 38.328 36.948 1.00 13.78 237 ARG A N 1
ATOM 1809 C CA . ARG A 1 240 ? 29.156 38.322 37.599 1.00 13.38 237 ARG A CA 1
ATOM 1810 C C . ARG A 1 240 ? 29.574 39.609 38.310 1.00 13.46 237 ARG A C 1
ATOM 1811 O O . ARG A 1 240 ? 30.445 39.562 39.213 1.00 12.91 237 ARG A O 1
ATOM 1819 N N . TRP A 1 241 ? 29.014 40.752 37.914 1.00 11.22 238 TRP A N 1
ATOM 1820 C CA . TRP A 1 241 ? 29.456 42.030 38.469 1.00 11.41 238 TRP A CA 1
ATOM 1821 C C . TRP A 1 241 ? 28.476 42.582 39.510 1.00 11.02 238 TRP A C 1
ATOM 1822 O O . TRP A 1 241 ? 28.600 43.707 39.997 1.00 10.15 238 TRP A O 1
ATOM 1833 N N . VAL A 1 242 ? 27.486 41.748 39.817 1.00 11.35 239 VAL A N 1
ATOM 1834 C CA . VAL A 1 242 ? 26.478 42.028 40.829 1.00 10.79 239 VAL A CA 1
ATOM 1835 C C . VAL A 1 242 ? 26.698 41.143 42.044 1.00 10.75 239 VAL A C 1
ATOM 1836 O O . VAL A 1 242 ? 26.536 39.934 41.961 1.00 10.00 239 VAL A O 1
ATOM 1840 N N . THR A 1 243 ? 27.111 41.757 43.155 1.00 10.23 240 THR A N 1
ATOM 1841 C CA . THR A 1 243 ? 27.322 41.061 44.416 1.00 9.97 240 THR A CA 1
ATOM 1842 C C . THR A 1 243 ? 27.031 41.937 45.610 1.00 11.27 240 THR A C 1
ATOM 1843 O O . THR A 1 243 ? 27.107 43.160 45.521 1.00 11.80 240 THR A O 1
ATOM 1847 N N . GLY A 1 244 ? 26.640 41.293 46.719 1.00 12.47 241 GLY A N 1
ATOM 1848 C CA . GLY A 1 244 ? 26.220 41.937 47.960 1.00 12.37 241 GLY A CA 1
ATOM 1849 C C . GLY A 1 244 ? 24.929 42.730 47.888 1.00 12.68 241 GLY A C 1
ATOM 1850 O O . GLY A 1 244 ? 24.714 43.595 48.726 1.00 13.44 241 GLY A O 1
ATOM 1851 N N A GLN A 1 245 ? 24.041 42.385 46.973 0.60 12.48 242 GLN A N 1
ATOM 1852 N N B GLN A 1 245 ? 24.109 42.448 46.863 0.40 12.82 242 GLN A N 1
ATOM 1853 C CA A GLN A 1 245 ? 22.889 43.216 46.718 0.60 11.36 242 GLN A CA 1
ATOM 1854 C CA B GLN A 1 245 ? 22.853 43.165 46.565 0.40 12.15 242 GLN A CA 1
ATOM 1855 C C A GLN A 1 245 ? 21.583 42.578 47.167 0.60 12.21 242 GLN A C 1
ATOM 1856 C C B GLN A 1 245 ? 21.664 42.574 47.346 0.40 12.44 242 GLN A C 1
ATOM 1857 O O A GLN A 1 245 ? 21.416 41.366 47.108 0.60 11.60 242 GLN A O 1
ATOM 1858 O O B GLN A 1 245 ? 21.652 41.377 47.692 0.40 11.46 242 GLN A O 1
ATOM 1869 N N . LEU A 1 246 ? 20.685 43.437 47.622 1.00 11.73 243 LEU A N 1
ATOM 1870 C CA . LEU A 1 246 ? 19.350 43.043 48.109 1.00 12.78 243 LEU A CA 1
ATOM 1871 C C . LEU A 1 246 ? 18.383 43.432 47.004 1.00 13.45 243 LEU A C 1
ATOM 1872 O O . LEU A 1 246 ? 18.056 44.600 46.849 1.00 15.57 243 LEU A O 1
ATOM 1877 N N . ILE A 1 247 ? 17.986 42.484 46.174 1.00 12.46 244 ILE A N 1
ATOM 1878 C CA . ILE A 1 247 ? 17.199 42.781 44.968 1.00 13.90 244 ILE A CA 1
ATOM 1879 C C . ILE A 1 247 ? 15.746 42.584 45.305 1.00 14.26 244 ILE A C 1
ATOM 1880 O O . ILE A 1 247 ? 15.376 41.483 45.683 1.00 13.78 244 ILE A O 1
ATOM 1885 N N . ASP A 1 248 ? 14.958 43.655 45.207 1.00 15.01 245 ASP A N 1
ATOM 1886 C CA . ASP A 1 248 ? 13.523 43.600 45.491 1.00 16.84 245 ASP A CA 1
ATOM 1887 C C . ASP A 1 248 ? 12.863 42.941 44.321 1.00 16.78 245 ASP A C 1
ATOM 1888 O O . ASP A 1 248 ? 13.129 43.309 43.165 1.00 17.45 245 ASP A O 1
ATOM 1893 N N . VAL A 1 249 ? 12.039 41.934 44.603 1.00 17.10 246 VAL A N 1
ATOM 1894 C CA . VAL A 1 249 ? 11.299 41.240 43.560 1.00 16.57 246 VAL A CA 1
ATOM 1895 C C . VAL A 1 249 ? 9.874 41.141 44.068 1.00 16.96 246 VAL A C 1
ATOM 1896 O O . VAL A 1 249 ? 9.393 40.052 44.400 1.00 17.36 246 VAL A O 1
ATOM 1900 N N . SER A 1 250 ? 9.254 42.306 44.183 1.00 16.27 247 SER A N 1
ATOM 1901 C CA . SER A 1 250 ? 7.959 42.491 44.802 1.00 16.41 247 SER A CA 1
ATOM 1902 C C . SER A 1 250 ? 6.982 43.182 43.856 1.00 16.67 247 SER A C 1
ATOM 1903 O O . SER A 1 250 ? 5.911 43.631 44.292 1.00 14.89 247 SER A O 1
ATOM 1906 N N . GLY A 1 251 ? 7.322 43.250 42.566 1.00 16.72 248 GLY A N 1
ATOM 1907 C CA . GLY A 1 251 ? 6.441 43.970 41.657 1.00 16.14 248 GLY A CA 1
ATOM 1908 C C . GLY A 1 251 ? 6.304 45.421 42.085 1.00 16.04 248 GLY A C 1
ATOM 1909 O O . GLY A 1 251 ? 5.240 45.990 41.972 1.00 14.91 248 GLY A O 1
ATOM 1910 N N . GLY A 1 252 ? 7.401 45.995 42.602 1.00 15.51 249 GLY A N 1
ATOM 1911 C CA . GLY A 1 252 ? 7.443 47.380 43.042 1.00 16.53 249 GLY A CA 1
ATOM 1912 C C . GLY A 1 252 ? 6.428 47.660 44.132 1.00 15.99 249 GLY A C 1
ATOM 1913 O O . GLY A 1 252 ? 5.694 48.649 44.053 1.00 15.43 249 GLY A O 1
ATOM 1914 N N . SER A 1 253 ? 6.423 46.824 45.153 1.00 15.88 250 SER A N 1
ATOM 1915 C CA . SER A 1 253 ? 5.491 46.969 46.252 1.00 18.51 250 SER A CA 1
ATOM 1916 C C . SER A 1 253 ? 5.941 48.120 47.154 1.00 19.87 250 SER A C 1
ATOM 1917 O O . SER A 1 253 ? 7.111 48.211 47.497 1.00 18.66 250 SER A O 1
ATOM 1920 N N . CYS A 1 254 ? 4.981 48.971 47.513 1.00 22.73 251 CYS A N 1
ATOM 1921 C CA . CYS A 1 254 ? 5.187 50.109 48.411 1.00 25.71 251 CYS A CA 1
ATOM 1922 C C . CYS A 1 254 ? 6.366 51.018 48.069 1.00 25.85 251 CYS A C 1
ATOM 1923 O O . CYS A 1 254 ? 7.166 51.373 48.954 1.00 27.19 251 CYS A O 1
ATOM 1926 N N . LEU A 1 255 ? 6.494 51.381 46.804 1.00 24.92 252 LEU A N 1
ATOM 1927 C CA . LEU A 1 255 ? 7.583 52.244 46.337 1.00 25.00 252 LEU A CA 1
ATOM 1928 C C . LEU A 1 255 ? 7.690 53.651 46.980 1.00 25.83 252 LEU A C 1
ATOM 1929 O O . LEU A 1 255 ? 6.725 54.182 47.500 1.00 26.91 252 LEU A O 1
ATOM 1934 N N . ALA B 1 1 ? 24.427 34.483 19.525 1.00 29.71 -2 ALA B N 1
ATOM 1935 C CA . ALA B 1 1 ? 23.151 35.187 19.223 1.00 29.78 -2 ALA B CA 1
ATOM 1936 C C . ALA B 1 1 ? 22.002 34.297 19.680 1.00 29.72 -2 ALA B C 1
ATOM 1937 O O . ALA B 1 1 ? 22.078 33.076 19.556 1.00 30.07 -2 ALA B O 1
ATOM 1939 N N . ASN B 1 2 ? 20.957 34.907 20.231 1.00 29.50 -1 ASN B N 1
ATOM 1940 C CA . ASN B 1 2 ? 19.767 34.186 20.667 1.00 29.20 -1 ASN B CA 1
ATOM 1941 C C . ASN B 1 2 ? 18.501 34.992 20.341 1.00 29.34 -1 ASN B C 1
ATOM 1942 O O . ASN B 1 2 ? 18.565 35.996 19.622 1.00 29.03 -1 ASN B O 1
ATOM 1947 N N . SER B 1 3 ? 17.353 34.557 20.862 1.00 29.53 0 SER B N 1
ATOM 1948 C CA . SER B 1 3 ? 16.061 35.161 20.504 1.00 29.22 0 SER B CA 1
ATOM 1949 C C . SER B 1 3 ? 15.229 35.645 21.699 1.00 28.30 0 SER B C 1
ATOM 1950 O O . SER B 1 3 ? 14.045 35.884 21.562 1.00 27.44 0 SER B O 1
ATOM 1961 N N . LEU B 1 5 ? 14.944 38.512 22.875 1.00 22.85 2 LEU B N 1
ATOM 1962 C CA . LEU B 1 5 ? 14.311 39.811 22.555 1.00 21.03 2 LEU B CA 1
ATOM 1963 C C . LEU B 1 5 ? 13.812 39.902 21.108 1.00 20.65 2 LEU B C 1
ATOM 1964 O O . LEU B 1 5 ? 13.620 41.008 20.565 1.00 18.99 2 LEU B O 1
ATOM 1969 N N . LYS B 1 6 ? 13.554 38.742 20.488 1.00 20.06 3 LYS B N 1
ATOM 1970 C CA . LYS B 1 6 ? 13.081 38.691 19.111 1.00 20.21 3 LYS B CA 1
ATOM 1971 C C . LYS B 1 6 ? 11.787 39.470 19.034 1.00 19.56 3 LYS B C 1
ATOM 1972 O O . LYS B 1 6 ? 10.946 39.341 19.914 1.00 19.36 3 LYS B O 1
ATOM 1978 N N . GLY B 1 7 ? 11.636 40.312 18.019 1.00 18.89 4 GLY B N 1
ATOM 1979 C CA . GLY B 1 7 ? 10.408 41.112 17.886 1.00 18.83 4 GLY B CA 1
ATOM 1980 C C . GLY B 1 7 ? 10.423 42.445 18.646 1.00 18.02 4 GLY B C 1
ATOM 1981 O O . GLY B 1 7 ? 9.513 43.264 18.489 1.00 18.23 4 GLY B O 1
ATOM 1982 N N . LYS B 1 8 ? 11.474 42.689 19.409 1.00 16.42 5 LYS B N 1
ATOM 1983 C CA . LYS B 1 8 ? 11.553 43.885 20.243 1.00 15.97 5 LYS B CA 1
ATOM 1984 C C . LYS B 1 8 ? 12.427 44.934 19.570 1.00 13.93 5 LYS B C 1
ATOM 1985 O O . LYS B 1 8 ? 13.302 44.616 18.782 1.00 14.14 5 LYS B O 1
ATOM 1991 N N . VAL B 1 9 ? 12.148 46.180 19.894 1.00 12.78 6 VAL B N 1
ATOM 1992 C CA . VAL B 1 9 ? 12.845 47.321 19.366 1.00 11.34 6 VAL B CA 1
ATOM 1993 C C . VAL B 1 9 ? 13.397 48.129 20.546 1.00 11.52 6 VAL B C 1
ATOM 1994 O O . VAL B 1 9 ? 12.654 48.507 21.448 1.00 11.12 6 VAL B O 1
ATOM 1998 N N . ALA B 1 10 ? 14.698 48.412 20.494 1.00 10.28 7 ALA B N 1
ATOM 1999 C CA . ALA B 1 10 ? 15.405 49.122 21.535 1.00 11.53 7 ALA B CA 1
ATOM 2000 C C . ALA B 1 10 ? 16.040 50.421 21.025 1.00 10.76 7 ALA B C 1
ATOM 2001 O O . ALA B 1 10 ? 16.564 50.464 19.916 1.00 10.82 7 ALA B O 1
ATOM 2003 N N . LEU B 1 11 ? 15.990 51.449 21.847 1.00 10.68 8 LEU B N 1
ATOM 2004 C CA . LEU B 1 11 ? 16.793 52.663 21.655 1.00 11.18 8 LEU B CA 1
ATOM 2005 C C . LEU B 1 11 ? 17.822 52.750 22.753 1.00 11.03 8 LEU B C 1
ATOM 2006 O O . LEU B 1 11 ? 17.470 52.726 23.942 1.00 9.91 8 LEU B O 1
ATOM 2011 N N . VAL B 1 12 ? 19.091 52.882 22.355 1.00 9.29 9 VAL B N 1
ATOM 2012 C CA . VAL B 1 12 ? 20.160 53.095 23.272 1.00 10.16 9 VAL B CA 1
ATOM 2013 C C . VAL B 1 12 ? 20.825 54.443 23.004 1.00 10.80 9 VAL B C 1
ATOM 2014 O O . VAL B 1 12 ? 21.388 54.666 21.939 1.00 12.13 9 VAL B O 1
ATOM 2018 N N . THR B 1 13 ? 20.739 55.372 23.951 1.00 10.60 10 THR B N 1
ATOM 2019 C CA . THR B 1 13 ? 21.364 56.677 23.754 1.00 10.17 10 THR B CA 1
ATOM 2020 C C . THR B 1 13 ? 22.877 56.583 24.025 1.00 11.63 10 THR B C 1
ATOM 2021 O O . THR B 1 13 ? 23.325 55.793 24.848 1.00 11.57 10 THR B O 1
ATOM 2025 N N . GLY B 1 14 ? 23.661 57.334 23.288 1.00 11.01 11 GLY B N 1
ATOM 2026 C CA . GLY B 1 14 ? 25.096 57.293 23.461 1.00 12.19 11 GLY B CA 1
ATOM 2027 C C . GLY B 1 14 ? 25.650 55.912 23.167 1.00 12.98 11 GLY B C 1
ATOM 2028 O O . GLY B 1 14 ? 26.521 55.437 23.891 1.00 16.00 11 GLY B O 1
ATOM 2029 N N . ALA B 1 15 ? 25.185 55.256 22.108 1.00 12.95 12 ALA B N 1
ATOM 2030 C CA . ALA B 1 15 ? 25.706 53.915 21.786 1.00 12.89 12 ALA B CA 1
ATOM 2031 C C . ALA B 1 15 ? 26.910 53.882 20.812 1.00 12.38 12 ALA B C 1
ATOM 2032 O O . ALA B 1 15 ? 27.224 52.824 20.291 1.00 11.18 12 ALA B O 1
ATOM 2034 N N . SER B 1 16 ? 27.563 55.010 20.542 1.00 14.21 13 SER B N 1
ATOM 2035 C CA . SER B 1 16 ? 28.694 55.027 19.588 1.00 14.64 13 SER B CA 1
ATOM 2036 C C . SER B 1 16 ? 29.956 54.417 20.178 1.00 14.58 13 SER B C 1
ATOM 2037 O O . SER B 1 16 ? 30.866 53.974 19.439 1.00 14.90 13 SER B O 1
ATOM 2040 N N . ARG B 1 17 ? 30.050 54.435 21.501 1.00 13.44 14 ARG B N 1
ATOM 2041 C CA . ARG B 1 17 ? 31.248 53.947 22.193 1.00 13.89 14 ARG B CA 1
ATOM 2042 C C . ARG B 1 17 ? 30.920 53.544 23.621 1.00 12.83 14 ARG B C 1
ATOM 2043 O O . ARG B 1 17 ? 29.803 53.793 24.094 1.00 10.40 14 ARG B O 1
ATOM 2051 N N . GLY B 1 18 ? 31.886 52.924 24.298 1.00 10.94 15 GLY B N 1
ATOM 2052 C CA . GLY B 1 18 ? 31.769 52.645 25.728 1.00 11.45 15 GLY B CA 1
ATOM 2053 C C . GLY B 1 18 ? 30.622 51.737 26.147 1.00 10.84 15 GLY B C 1
ATOM 2054 O O . GLY B 1 18 ? 30.291 50.737 25.495 1.00 10.94 15 GLY B O 1
ATOM 2055 N N . ILE B 1 19 ? 30.025 52.055 27.287 1.00 10.99 16 ILE B N 1
ATOM 2056 C CA . ILE B 1 19 ? 28.980 51.214 27.832 1.00 9.93 16 ILE B CA 1
ATOM 2057 C C . ILE B 1 19 ? 27.809 51.136 26.874 1.00 10.28 16 ILE B C 1
ATOM 2058 O O . ILE B 1 19 ? 27.179 50.069 26.725 1.00 10.65 16 ILE B O 1
ATOM 2063 N N . GLY B 1 20 ? 27.454 52.251 26.245 1.00 10.86 17 GLY B N 1
ATOM 2064 C CA . GLY B 1 20 ? 26.238 52.234 25.392 1.00 10.58 17 GLY B CA 1
ATOM 2065 C C . GLY B 1 20 ? 26.454 51.308 24.188 1.00 10.69 17 GLY B C 1
ATOM 2066 O O . GLY B 1 20 ? 25.569 50.589 23.760 1.00 11.02 17 GLY B O 1
ATOM 2067 N N . ARG B 1 21 ? 27.662 51.316 23.637 1.00 10.49 18 ARG B N 1
ATOM 2068 C CA . ARG B 1 21 ? 27.985 50.413 22.556 1.00 10.69 18 ARG B CA 1
ATOM 2069 C C . ARG B 1 21 ? 27.839 48.955 22.990 1.00 10.70 18 ARG B C 1
ATOM 2070 O O . ARG B 1 21 ? 27.283 48.145 22.251 1.00 11.87 18 ARG B O 1
ATOM 2078 N N . ALA B 1 22 ? 28.362 48.620 24.169 1.00 10.65 19 ALA B N 1
ATOM 2079 C CA . ALA B 1 22 ? 28.276 47.253 24.704 1.00 9.79 19 ALA B CA 1
ATOM 2080 C C . ALA B 1 22 ? 26.854 46.796 24.921 1.00 9.60 19 ALA B C 1
ATOM 2081 O O . ALA B 1 22 ? 26.486 45.669 24.600 1.00 9.34 19 ALA B O 1
ATOM 2083 N N . ILE B 1 23 ? 26.072 47.685 25.486 1.00 8.97 20 ILE B N 1
ATOM 2084 C CA . ILE B 1 23 ? 24.660 47.417 25.718 1.00 9.39 20 ILE B CA 1
ATOM 2085 C C . ILE B 1 23 ? 23.984 47.145 24.394 1.00 9.57 20 ILE B C 1
ATOM 2086 O O . ILE B 1 23 ? 23.247 46.158 24.269 1.00 10.09 20 ILE B O 1
ATOM 2091 N N . ALA B 1 24 ? 24.170 48.043 23.422 1.00 9.35 21 ALA B N 1
ATOM 2092 C CA . ALA B 1 24 ? 23.564 47.880 22.109 1.00 9.70 21 ALA B CA 1
ATOM 2093 C C . ALA B 1 24 ? 23.937 46.552 21.462 1.00 10.31 21 ALA B C 1
ATOM 2094 O O . ALA B 1 24 ? 23.085 45.839 20.971 1.00 9.93 21 ALA B O 1
ATOM 2096 N N . LYS B 1 25 ? 25.217 46.194 21.465 1.00 10.90 22 LYS B N 1
ATOM 2097 C CA . LYS B 1 25 ? 25.615 44.916 20.937 1.00 11.62 22 LYS B CA 1
ATOM 2098 C C . LYS B 1 25 ? 24.981 43.713 21.651 1.00 11.82 22 LYS B C 1
ATOM 2099 O O . LYS B 1 25 ? 24.611 42.737 20.996 1.00 12.16 22 LYS B O 1
ATOM 2105 N N . ARG B 1 26 ? 24.821 43.790 22.972 1.00 12.63 23 ARG B N 1
ATOM 2106 C CA . ARG B 1 26 ? 24.225 42.686 23.716 1.00 12.31 23 ARG B CA 1
ATOM 2107 C C . ARG B 1 26 ? 22.733 42.556 23.387 1.00 12.37 23 ARG B C 1
ATOM 2108 O O . ARG B 1 26 ? 22.261 41.457 23.101 1.00 12.01 23 ARG B O 1
ATOM 2116 N N . LEU B 1 27 ? 22.023 43.678 23.360 1.00 11.86 24 LEU B N 1
ATOM 2117 C CA . LEU B 1 27 ? 20.582 43.652 22.982 1.00 12.08 24 LEU B CA 1
ATOM 2118 C C . LEU B 1 27 ? 20.345 43.119 21.556 1.00 11.96 24 LEU B C 1
ATOM 2119 O O . LEU B 1 27 ? 19.429 42.295 21.334 1.00 12.03 24 LEU B O 1
ATOM 2124 N N . ALA B 1 28 ? 21.172 43.550 20.609 1.00 11.47 25 ALA B N 1
ATOM 2125 C CA . ALA B 1 28 ? 21.070 43.051 19.232 1.00 11.70 25 ALA B CA 1
ATOM 2126 C C . ALA B 1 28 ? 21.400 41.571 19.149 1.00 12.23 25 ALA B C 1
ATOM 2127 O O . ALA B 1 28 ? 20.765 40.831 18.385 1.00 10.69 25 ALA B O 1
ATOM 2129 N N . ASN B 1 29 ? 22.422 41.146 19.893 1.00 12.98 26 ASN B N 1
ATOM 2130 C CA . ASN B 1 29 ? 22.767 39.728 20.030 1.00 14.67 26 ASN B CA 1
ATOM 2131 C C . ASN B 1 29 ? 21.566 38.890 20.491 1.00 14.95 26 ASN B C 1
ATOM 2132 O O . ASN B 1 29 ? 21.431 37.746 20.083 1.00 14.12 26 ASN B O 1
ATOM 2137 N N . ASP B 1 30 ? 20.699 39.465 21.326 1.00 14.58 27 ASP B N 1
ATOM 2138 C CA . ASP B 1 30 ? 19.530 38.742 21.868 1.00 16.10 27 ASP B CA 1
ATOM 2139 C C . ASP B 1 30 ? 18.309 38.906 20.975 1.00 15.84 27 ASP B C 1
ATOM 2140 O O . ASP B 1 30 ? 17.209 38.506 21.364 1.00 17.41 27 ASP B O 1
ATOM 2145 N N . GLY B 1 31 ? 18.506 39.485 19.778 1.00 15.62 28 GLY B N 1
ATOM 2146 C CA . GLY B 1 31 ? 17.456 39.566 18.767 1.00 15.27 28 GLY B CA 1
ATOM 2147 C C . GLY B 1 31 ? 16.732 40.899 18.608 1.00 14.47 28 GLY B C 1
ATOM 2148 O O . GLY B 1 31 ? 15.865 41.014 17.773 1.00 14.98 28 GLY B O 1
ATOM 2149 N N . ALA B 1 32 ? 17.079 41.920 19.376 1.00 13.18 29 ALA B N 1
ATOM 2150 C CA . ALA B 1 32 ? 16.359 43.200 19.264 1.00 13.42 29 ALA B CA 1
ATOM 2151 C C . ALA B 1 32 ? 16.833 43.988 18.047 1.00 12.45 29 ALA B C 1
ATOM 2152 O O . ALA B 1 32 ? 18.026 43.932 17.709 1.00 12.73 29 ALA B O 1
ATOM 2154 N N . LEU B 1 33 ? 15.924 44.720 17.421 1.00 12.10 30 LEU B N 1
ATOM 2155 C CA . LEU B 1 33 ? 16.299 45.822 16.501 1.00 12.11 30 LEU B CA 1
ATOM 2156 C C . LEU B 1 33 ? 16.787 46.987 17.331 1.00 11.35 30 LEU B C 1
ATOM 2157 O O . LEU B 1 33 ? 16.046 47.491 18.178 1.00 11.18 30 LEU B O 1
ATOM 2162 N N . VAL B 1 34 ? 18.041 47.412 17.141 1.00 9.16 31 VAL B N 1
ATOM 2163 C CA . VAL B 1 34 ? 18.563 48.447 18.009 1.00 9.65 31 VAL B CA 1
ATOM 2164 C C . VAL B 1 34 ? 18.839 49.787 17.284 1.00 10.54 31 VAL B C 1
ATOM 2165 O O . VAL B 1 34 ? 19.596 49.819 16.318 1.00 11.39 31 VAL B O 1
ATOM 2169 N N . ALA B 1 35 ? 18.231 50.872 17.776 1.00 10.33 32 ALA B N 1
ATOM 2170 C CA . ALA B 1 35 ? 18.536 52.229 17.370 1.00 9.85 32 ALA B CA 1
ATOM 2171 C C . ALA B 1 35 ? 19.796 52.687 18.123 1.00 10.26 32 ALA B C 1
ATOM 2172 O O . ALA B 1 35 ? 19.790 52.793 19.357 1.00 11.24 32 ALA B O 1
ATOM 2174 N N . ILE B 1 36 ? 20.871 52.898 17.389 1.00 10.43 33 ILE B N 1
ATOM 2175 C CA . ILE B 1 36 ? 22.140 53.388 17.941 1.00 10.89 33 ILE B CA 1
ATOM 2176 C C . ILE B 1 36 ? 22.158 54.917 17.865 1.00 10.98 33 ILE B C 1
ATOM 2177 O O . ILE B 1 36 ? 22.502 55.479 16.803 1.00 11.56 33 ILE B O 1
ATOM 2182 N N . HIS B 1 37 ? 21.812 55.589 18.965 1.00 9.93 34 HIS B N 1
ATOM 2183 C CA . HIS B 1 37 ? 21.905 57.048 19.023 1.00 9.45 34 HIS B CA 1
ATOM 2184 C C . HIS B 1 37 ? 23.342 57.485 19.270 1.00 10.22 34 HIS B C 1
ATOM 2185 O O . HIS B 1 37 ? 24.068 56.854 20.083 1.00 10.05 34 HIS B O 1
ATOM 2192 N N . TYR B 1 38 ? 23.729 58.568 18.597 1.00 10.23 35 TYR B N 1
ATOM 2193 C CA . TYR B 1 38 ? 25.011 59.266 18.852 1.00 10.56 35 TYR B CA 1
ATOM 2194 C C . TYR B 1 38 ? 24.789 60.765 18.981 1.00 11.12 35 TYR B C 1
ATOM 2195 O O . TYR B 1 38 ? 23.880 61.328 18.362 1.00 12.14 35 TYR B O 1
ATOM 2204 N N . GLY B 1 39 ? 25.614 61.419 19.792 1.00 11.36 36 GLY B N 1
ATOM 2205 C CA . GLY B 1 39 ? 25.554 62.872 19.927 1.00 11.63 36 GLY B CA 1
ATOM 2206 C C . GLY B 1 39 ? 26.103 63.589 18.713 1.00 12.60 36 GLY B C 1
ATOM 2207 O O . GLY B 1 39 ? 25.419 64.415 18.127 1.00 12.02 36 GLY B O 1
ATOM 2208 N N . ASN B 1 40 ? 27.361 63.323 18.362 1.00 13.37 37 ASN B N 1
ATOM 2209 C CA . ASN B 1 40 ? 27.934 63.851 17.132 1.00 13.61 37 ASN B CA 1
ATOM 2210 C C . ASN B 1 40 ? 28.916 62.923 16.405 1.00 13.29 37 ASN B C 1
ATOM 2211 O O . ASN B 1 40 ? 29.213 63.214 15.272 1.00 13.50 37 ASN B O 1
ATOM 2216 N N . ARG B 1 41 ? 29.373 61.821 17.018 1.00 12.99 38 ARG B N 1
ATOM 2217 C CA . ARG B 1 41 ? 30.370 60.919 16.401 1.00 14.17 38 ARG B CA 1
ATOM 2218 C C . ARG B 1 41 ? 29.748 59.842 15.480 1.00 13.24 38 ARG B C 1
ATOM 2219 O O . ARG B 1 41 ? 29.676 58.651 15.831 1.00 12.99 38 ARG B O 1
ATOM 2227 N N . LYS B 1 42 ? 29.326 60.282 14.301 1.00 13.49 39 LYS B N 1
ATOM 2228 C CA . LYS B 1 42 ? 28.526 59.468 13.385 1.00 13.53 39 LYS B CA 1
ATOM 2229 C C . LYS B 1 42 ? 29.261 58.208 12.915 1.00 13.77 39 LYS B C 1
ATOM 2230 O O . LYS B 1 42 ? 28.660 57.146 12.750 1.00 11.47 39 LYS B O 1
ATOM 2236 N N . GLU B 1 43 ? 30.562 58.332 12.678 1.00 14.14 40 GLU B N 1
ATOM 2237 C CA . GLU B 1 43 ? 31.286 57.196 12.152 1.00 15.10 40 GLU B CA 1
ATOM 2238 C C . GLU B 1 43 ? 31.485 56.120 13.216 1.00 14.60 40 GLU B C 1
ATOM 2239 O O . GLU B 1 43 ? 31.420 54.938 12.911 1.00 13.62 40 GLU B O 1
ATOM 2245 N N . GLU B 1 44 ? 31.635 56.528 14.465 1.00 14.81 41 GLU B N 1
ATOM 2246 C CA . GLU B 1 44 ? 31.672 55.563 15.566 1.00 15.94 41 GLU B CA 1
ATOM 2247 C C . GLU B 1 44 ? 30.349 54.863 15.743 1.00 14.60 41 GLU B C 1
ATOM 2248 O O . GLU B 1 44 ? 30.309 53.658 16.004 1.00 15.39 41 GLU B O 1
ATOM 2254 N N . ALA B 1 45 ? 29.260 55.603 15.604 1.00 12.43 42 ALA B N 1
ATOM 2255 C CA . ALA B 1 45 ? 27.945 54.980 15.603 1.00 11.73 42 ALA B CA 1
ATOM 2256 C C . ALA B 1 45 ? 27.808 53.960 14.465 1.00 11.36 42 ALA B C 1
ATOM 2257 O O . ALA B 1 45 ? 27.283 52.850 14.652 1.00 11.70 42 ALA B O 1
ATOM 2259 N N . GLU B 1 46 ? 28.325 54.309 13.300 1.00 11.55 43 GLU B N 1
ATOM 2260 C CA . GLU B 1 46 ? 28.233 53.453 12.128 1.00 12.94 43 GLU B CA 1
ATOM 2261 C C . GLU B 1 46 ? 29.032 52.186 12.346 1.00 13.80 43 GLU B C 1
ATOM 2262 O O . GLU B 1 46 ? 28.612 51.120 11.895 1.00 13.84 43 GLU B O 1
ATOM 2268 N N . GLU B 1 47 ? 30.136 52.294 13.083 1.00 14.32 44 GLU B N 1
ATOM 2269 C CA . GLU B 1 47 ? 30.924 51.141 13.475 1.00 15.71 44 GLU B CA 1
ATOM 2270 C C . GLU B 1 47 ? 30.181 50.215 14.430 1.00 15.43 44 GLU B C 1
ATOM 2271 O O . GLU B 1 47 ? 30.247 48.983 14.286 1.00 16.02 44 GLU B O 1
ATOM 2277 N N . THR B 1 48 ? 29.473 50.785 15.396 1.00 14.81 45 THR B N 1
ATOM 2278 C CA . THR B 1 48 ? 28.669 49.968 16.285 1.00 14.74 45 THR B CA 1
ATOM 2279 C C . THR B 1 48 ? 27.675 49.146 15.445 1.00 14.28 45 THR B C 1
ATOM 2280 O O . THR B 1 48 ? 27.466 47.950 15.684 1.00 13.59 45 THR B O 1
ATOM 2284 N N . VAL B 1 49 ? 27.065 49.807 14.464 1.00 13.81 46 VAL B N 1
ATOM 2285 C CA . VAL B 1 49 ? 26.084 49.179 13.594 1.00 12.35 46 VAL B CA 1
ATOM 2286 C C . VAL B 1 49 ? 26.742 48.073 12.789 1.00 12.28 46 VAL B C 1
ATOM 2287 O O . VAL B 1 49 ? 26.223 46.949 12.703 1.00 10.81 46 VAL B O 1
ATOM 2291 N N . TYR B 1 50 ? 27.876 48.396 12.190 1.00 13.41 47 TYR B N 1
ATOM 2292 C CA . TYR B 1 50 ? 28.608 47.408 11.411 1.00 14.55 47 TYR B CA 1
ATOM 2293 C C . TYR B 1 50 ? 28.905 46.110 12.212 1.00 14.60 47 TYR B C 1
ATOM 2294 O O . TYR B 1 50 ? 28.734 44.998 11.713 1.00 15.89 47 TYR B O 1
ATOM 2303 N N . GLU B 1 51 ? 29.341 46.275 13.458 1.00 15.02 48 GLU B N 1
ATOM 2304 C CA . GLU B 1 51 ? 29.669 45.167 14.361 1.00 15.57 48 GLU B CA 1
ATOM 2305 C C . GLU B 1 51 ? 28.444 44.328 14.680 1.00 14.84 48 GLU B C 1
ATOM 2306 O O . GLU 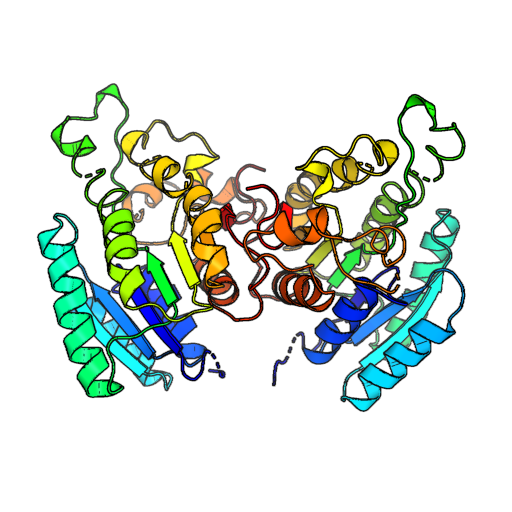B 1 51 ? 28.490 43.080 14.674 1.00 15.29 48 GLU B O 1
ATOM 2312 N N . ILE B 1 52 ? 27.343 45.013 14.923 1.00 12.80 49 ILE B N 1
ATOM 2313 C CA . ILE B 1 52 ? 26.082 44.331 15.194 1.00 13.25 49 ILE B CA 1
ATOM 2314 C C . ILE B 1 52 ? 25.700 43.472 13.963 1.00 12.71 49 ILE B C 1
ATOM 2315 O O . ILE B 1 52 ? 25.406 42.279 14.081 1.00 13.15 49 ILE B O 1
ATOM 2320 N N . GLN B 1 53 ? 25.760 44.068 12.785 1.00 13.66 50 GLN B N 1
ATOM 2321 C CA . GLN B 1 53 ? 25.361 43.389 11.536 1.00 14.74 50 GLN B CA 1
ATOM 2322 C C . GLN B 1 53 ? 26.279 42.196 11.233 1.00 15.92 50 GLN B C 1
ATOM 2323 O O . GLN B 1 53 ? 25.817 41.155 10.751 1.00 15.83 50 GLN B O 1
ATOM 2329 N N . SER B 1 54 ? 27.566 42.354 11.542 1.00 16.59 51 SER B N 1
ATOM 2330 C CA . SER B 1 54 ? 28.559 41.290 11.364 1.00 17.68 51 SER B CA 1
ATOM 2331 C C . SER B 1 54 ? 28.221 40.073 12.172 1.00 17.74 51 SER B C 1
ATOM 2332 O O . SER B 1 54 ? 28.537 38.967 11.777 1.00 18.33 51 SER B O 1
ATOM 2335 N N . ASN B 1 55 ? 27.592 40.284 13.316 1.00 17.61 52 ASN B N 1
ATOM 2336 C CA . ASN B 1 55 ? 27.208 39.185 14.153 1.00 18.18 52 ASN B CA 1
ATOM 2337 C C . ASN B 1 55 ? 25.723 38.827 14.011 1.00 17.06 52 ASN B C 1
ATOM 2338 O O . ASN B 1 55 ? 25.136 38.261 14.907 1.00 16.57 52 ASN B O 1
ATOM 2343 N N . GLY B 1 56 ? 25.151 39.152 12.851 1.00 16.93 53 GLY B N 1
ATOM 2344 C CA . GLY B 1 56 ? 23.818 38.701 12.471 1.00 17.22 53 GLY B CA 1
ATOM 2345 C C . GLY B 1 56 ? 22.664 39.513 13.026 1.00 17.30 53 GLY B C 1
ATOM 2346 O O . GLY B 1 56 ? 21.510 39.133 12.852 1.00 18.27 53 GLY B O 1
ATOM 2347 N N . GLY B 1 57 ? 22.947 40.624 13.701 1.00 17.05 54 GLY B N 1
ATOM 2348 C CA . GLY B 1 57 ? 21.881 41.478 14.241 1.00 16.03 54 GLY B CA 1
ATOM 2349 C C . GLY B 1 57 ? 21.430 42.606 13.324 1.00 15.39 54 GLY B C 1
ATOM 2350 O O . GLY B 1 57 ? 21.956 42.793 12.218 1.00 14.62 54 GLY B O 1
ATOM 2351 N N . SER B 1 58 ? 20.436 43.345 13.803 1.00 14.90 55 SER B N 1
ATOM 2352 C CA . SER B 1 58 ? 19.794 44.418 13.054 1.00 14.77 55 SER B CA 1
ATOM 2353 C C . SER B 1 58 ? 19.922 45.707 13.879 1.00 13.79 55 SER B C 1
ATOM 2354 O O . SER B 1 58 ? 19.589 45.737 15.088 1.00 11.33 55 SER B O 1
ATOM 2357 N N . ALA B 1 59 ? 20.426 46.756 13.226 1.00 11.90 56 ALA B N 1
ATOM 2358 C CA . ALA B 1 59 ? 20.602 48.037 13.889 1.00 12.06 56 ALA B CA 1
ATOM 2359 C C . ALA B 1 59 ? 20.695 49.160 12.873 1.00 11.65 56 ALA B C 1
ATOM 2360 O O . ALA B 1 59 ? 20.923 48.907 11.683 1.00 12.23 56 ALA B O 1
ATOM 2362 N N . PHE B 1 60 ? 20.519 50.385 13.345 1.00 11.50 57 PHE B N 1
ATOM 2363 C CA . PHE B 1 60 ? 20.733 51.587 12.530 1.00 11.91 57 PHE B CA 1
ATOM 2364 C C . PHE B 1 60 ? 21.169 52.742 13.434 1.00 12.17 57 PHE B C 1
ATOM 2365 O O . PHE B 1 60 ? 20.775 52.787 14.625 1.00 11.18 57 PHE B O 1
ATOM 2373 N N . SER B 1 61 ? 21.870 53.717 12.854 1.00 11.24 58 SER B N 1
ATOM 2374 C CA . SER B 1 61 ? 22.364 54.857 13.640 1.00 11.73 58 SER B CA 1
ATOM 2375 C C . SER B 1 61 ? 21.591 56.162 13.328 1.00 12.85 58 SER B C 1
ATOM 2376 O O . SER B 1 61 ? 21.209 56.435 12.151 1.00 12.75 58 SER B O 1
ATOM 2379 N N . ILE B 1 62 ? 21.322 56.928 14.385 1.00 12.35 59 ILE B N 1
ATOM 2380 C CA . ILE B 1 62 ? 20.698 58.245 14.264 1.00 13.21 59 ILE B CA 1
ATOM 2381 C C . ILE B 1 62 ? 21.347 59.193 15.255 1.00 12.46 59 ILE B C 1
ATOM 2382 O O . ILE B 1 62 ? 21.670 58.810 16.383 1.00 12.22 59 ILE B O 1
ATOM 2387 N N . GLY B 1 63 ? 21.548 60.432 14.827 1.00 11.80 60 GLY B N 1
ATOM 2388 C CA . GLY B 1 63 ? 22.167 61.433 15.680 1.00 12.07 60 GLY B CA 1
ATOM 2389 C C . GLY B 1 63 ? 21.177 62.387 16.317 1.00 11.96 60 GLY B C 1
ATOM 2390 O O . GLY B 1 63 ? 20.108 62.672 15.742 1.00 13.00 60 GLY B O 1
ATOM 2391 N N . ALA B 1 64 ? 21.566 62.930 17.452 1.00 10.31 61 ALA B N 1
ATOM 2392 C CA . ALA B 1 64 ? 20.839 64.016 18.116 1.00 11.87 61 ALA B CA 1
ATOM 2393 C C . ALA B 1 64 ? 21.683 64.598 19.217 1.00 11.87 61 ALA B C 1
ATOM 2394 O O . ALA B 1 64 ? 22.040 63.884 20.138 1.00 12.07 61 ALA B O 1
ATOM 2396 N N . ASN B 1 65 ? 21.915 65.907 19.200 1.00 11.96 62 ASN B N 1
ATOM 2397 C CA . ASN B 1 65 ? 22.671 66.518 20.297 1.00 13.66 62 ASN B CA 1
ATOM 2398 C C . ASN B 1 65 ? 21.745 66.761 21.486 1.00 13.59 62 ASN B C 1
ATOM 2399 O O . ASN B 1 65 ? 20.868 67.592 21.389 1.00 14.72 62 ASN B O 1
ATOM 2404 N N . LEU B 1 66 ? 21.932 66.066 22.605 1.00 14.51 63 LEU B N 1
ATOM 2405 C CA . LEU B 1 66 ? 20.935 66.098 23.695 1.00 15.64 63 LEU B CA 1
ATOM 2406 C C . LEU B 1 66 ? 21.131 67.255 24.688 1.00 17.29 63 LEU B C 1
ATOM 2407 O O . LEU B 1 66 ? 20.441 67.320 25.719 1.00 19.17 63 LEU B O 1
ATOM 2412 N N . GLU B 1 67 ? 22.047 68.168 24.378 1.00 17.66 64 GLU B N 1
ATOM 2413 C CA . GLU B 1 67 ? 22.309 69.318 25.221 1.00 18.96 64 GLU B CA 1
ATOM 2414 C C . GLU B 1 67 ? 21.173 70.341 25.232 1.00 18.21 64 GLU B C 1
ATOM 2415 O O . GLU B 1 67 ? 21.217 71.273 26.029 1.00 17.72 64 GLU B O 1
ATOM 2421 N N . SER B 1 68 ? 20.174 70.155 24.361 1.00 16.69 65 SER B N 1
ATOM 2422 C CA . SER B 1 68 ? 18.922 70.932 24.407 1.00 16.77 65 SER B CA 1
ATOM 2423 C C . SER B 1 68 ? 17.704 70.058 24.100 1.00 15.97 65 SER B C 1
ATOM 2424 O O . SER B 1 68 ? 17.828 68.965 23.530 1.00 15.48 65 SER B O 1
ATOM 2427 N N . LEU B 1 69 ? 16.511 70.522 24.454 1.00 14.48 66 LEU B N 1
ATOM 2428 C CA . LEU B 1 69 ? 15.328 69.729 24.130 1.00 15.02 66 LEU B CA 1
ATOM 2429 C C . LEU B 1 69 ? 15.024 69.708 22.646 1.00 14.77 66 LEU B C 1
ATOM 2430 O O . LEU B 1 69 ? 14.374 68.801 22.179 1.00 15.02 66 LEU B O 1
ATOM 2435 N N . HIS B 1 70 ? 15.541 70.670 21.875 1.00 14.94 67 HIS B N 1
ATOM 2436 C CA . HIS B 1 70 ? 15.387 70.550 20.434 1.00 15.17 67 HIS B CA 1
ATOM 2437 C C . HIS B 1 70 ? 16.097 69.272 19.946 1.00 13.12 67 HIS B C 1
ATOM 2438 O O . HIS B 1 70 ? 15.607 68.613 19.042 1.00 12.33 67 HIS B O 1
ATOM 2445 N N . GLY B 1 71 ? 17.205 68.903 20.570 1.00 11.57 68 GLY B N 1
ATOM 2446 C CA . GLY B 1 71 ? 17.815 67.569 20.379 1.00 11.89 68 GLY B CA 1
ATOM 2447 C C . GLY B 1 71 ? 16.975 66.345 20.687 1.00 11.30 68 GLY B C 1
ATOM 2448 O O . GLY B 1 71 ? 17.013 65.343 19.960 1.00 11.21 68 GLY B O 1
ATOM 2449 N N . VAL B 1 72 ? 16.207 66.416 21.774 1.00 10.70 69 VAL B N 1
ATOM 2450 C CA . VAL B 1 72 ? 15.268 65.334 22.094 1.00 11.37 69 VAL B CA 1
ATOM 2451 C C . VAL B 1 72 ? 14.197 65.202 21.031 1.00 11.77 69 VAL B C 1
ATOM 2452 O O . VAL B 1 72 ? 13.836 64.109 20.600 1.00 12.36 69 VAL B O 1
ATOM 2456 N N . GLU B 1 73 ? 13.649 66.333 20.630 1.00 13.32 70 GLU B N 1
ATOM 2457 C CA . GLU B 1 73 ? 12.651 66.329 19.600 1.00 15.56 70 GLU B CA 1
ATOM 2458 C C . GLU B 1 73 ? 13.192 65.726 18.292 1.00 15.14 70 GLU B C 1
ATOM 2459 O O . GLU B 1 73 ? 12.480 64.942 17.624 1.00 14.35 70 GLU B O 1
ATOM 2465 N N . ALA B 1 74 ? 14.433 66.088 17.957 1.00 14.36 71 ALA B N 1
ATOM 2466 C CA . ALA B 1 74 ? 15.142 65.535 16.789 1.00 14.78 71 ALA B CA 1
ATOM 2467 C C . ALA B 1 74 ? 15.395 64.029 16.865 1.00 14.11 71 ALA B C 1
ATOM 2468 O O . ALA B 1 74 ? 15.200 63.301 15.866 1.00 14.81 71 ALA B O 1
ATOM 2470 N N . LEU B 1 75 ? 15.852 63.564 18.024 1.00 13.00 72 LEU B N 1
ATOM 2471 C CA . LEU B 1 75 ? 15.948 62.138 18.282 1.00 12.00 72 LEU B CA 1
ATOM 2472 C C . LEU B 1 75 ? 14.669 61.412 17.838 1.00 11.84 72 LEU B C 1
ATOM 2473 O O . LEU B 1 75 ? 14.708 60.461 17.065 1.00 12.18 72 LEU B O 1
ATOM 2478 N N . TYR B 1 76 ? 13.529 61.867 18.343 1.00 11.63 73 TYR B N 1
ATOM 2479 C CA . TYR B 1 76 ? 12.276 61.170 18.082 1.00 12.64 73 TYR B CA 1
ATOM 2480 C C . TYR B 1 76 ? 11.730 61.329 16.667 1.00 13.77 73 TYR B C 1
ATOM 2481 O O . TYR B 1 76 ? 11.063 60.396 16.145 1.00 14.43 73 TYR B O 1
ATOM 2490 N N . SER B 1 77 ? 12.049 62.448 16.032 1.00 14.29 74 SER B N 1
ATOM 2491 C CA . SER B 1 77 ? 11.717 62.660 14.624 1.00 15.34 74 SER B CA 1
ATOM 2492 C C . SER B 1 77 ? 12.436 61.631 13.747 1.00 14.30 74 SER B C 1
ATOM 2493 O O . SER B 1 77 ? 11.791 60.965 12.926 1.00 13.74 74 SER B O 1
ATOM 2496 N N . SER B 1 78 ? 13.744 61.452 13.968 1.00 12.66 75 SER B N 1
ATOM 2497 C CA . SER B 1 78 ? 14.517 60.429 13.258 1.00 13.21 75 SER B CA 1
ATOM 2498 C C . SER B 1 78 ? 14.150 58.975 13.618 1.00 12.77 75 SER B C 1
ATOM 2499 O O . SER B 1 78 ? 13.978 58.127 12.729 1.00 12.35 75 SER B O 1
ATOM 2502 N N . LEU B 1 79 ? 14.020 58.683 14.908 1.00 12.39 76 LEU B N 1
ATOM 2503 C CA . LEU B 1 79 ? 13.574 57.384 15.336 1.00 12.44 76 LEU B CA 1
ATOM 2504 C C . LEU B 1 79 ? 12.240 57.017 14.661 1.00 12.21 76 LEU B C 1
ATOM 2505 O O . LEU B 1 79 ? 12.130 55.920 14.117 1.00 11.04 76 LEU B O 1
ATOM 2510 N N . ASP B 1 80 ? 11.268 57.940 14.703 1.00 11.99 77 ASP B N 1
ATOM 2511 C CA . ASP B 1 80 ? 9.952 57.734 14.073 1.00 12.26 77 ASP B CA 1
ATOM 2512 C C . ASP B 1 80 ? 10.116 57.414 12.581 1.00 12.47 77 ASP B C 1
ATOM 2513 O O . ASP B 1 80 ? 9.492 56.481 12.067 1.00 11.57 77 ASP B O 1
ATOM 2518 N N . ASN B 1 81 ? 10.944 58.194 11.879 1.00 12.75 78 ASN B N 1
ATOM 2519 C CA . ASN B 1 81 ? 11.125 57.981 10.437 1.00 13.66 78 ASN B CA 1
ATOM 2520 C C . ASN B 1 81 ? 11.691 56.600 10.144 1.00 13.12 78 ASN B C 1
ATOM 2521 O O . ASN B 1 81 ? 11.154 55.862 9.319 1.00 12.65 78 ASN B O 1
ATOM 2526 N N . GLU B 1 82 ? 12.752 56.238 10.861 1.00 11.27 79 GLU B N 1
ATOM 2527 C CA . GLU B 1 82 ? 13.422 54.956 10.631 1.00 11.72 79 GLU B CA 1
ATOM 2528 C C . GLU B 1 82 ? 12.556 53.749 11.028 1.00 10.95 79 GLU B C 1
ATOM 2529 O O . GLU B 1 82 ? 12.514 52.753 10.284 1.00 11.52 79 GLU B O 1
ATOM 2535 N N . LEU B 1 83 ? 11.897 53.830 12.198 1.00 9.59 80 LEU B N 1
ATOM 2536 C CA . LEU B 1 83 ? 11.068 52.729 12.677 1.00 9.78 80 LEU B CA 1
ATOM 2537 C C . LEU B 1 83 ? 9.834 52.592 11.757 1.00 9.73 80 LEU B C 1
ATOM 2538 O O . LEU B 1 83 ? 9.405 51.487 11.410 1.00 8.67 80 LEU B O 1
ATOM 2543 N N . GLN B 1 84 ? 9.252 53.714 11.360 1.00 11.11 81 GLN B N 1
ATOM 2544 C CA . GLN B 1 84 ? 8.106 53.643 10.437 1.00 11.74 81 GLN B CA 1
ATOM 2545 C C . GLN B 1 84 ? 8.504 52.893 9.161 1.00 12.41 81 GLN B C 1
ATOM 2546 O O . GLN B 1 84 ? 7.776 52.005 8.683 1.00 11.65 81 GLN B O 1
ATOM 2552 N N . ASN B 1 85 ? 9.675 53.224 8.626 1.00 13.28 82 ASN B N 1
ATOM 2553 C CA . ASN B 1 85 ? 10.172 52.592 7.406 1.00 14.32 82 ASN B CA 1
ATOM 2554 C C . ASN B 1 85 ? 10.439 51.107 7.551 1.00 14.27 82 ASN B C 1
ATOM 2555 O O . ASN B 1 85 ? 10.160 50.332 6.628 1.00 14.14 82 ASN B O 1
ATOM 2560 N N . ARG B 1 86 ? 11.009 50.725 8.691 1.00 13.82 83 ARG B N 1
ATOM 2561 C CA . ARG B 1 86 ? 11.456 49.365 8.971 1.00 14.51 83 ARG B CA 1
ATOM 2562 C C . ARG B 1 86 ? 10.392 48.460 9.550 1.00 14.52 83 ARG B C 1
ATOM 2563 O O . ARG B 1 86 ? 10.400 47.265 9.288 1.00 16.30 83 ARG B O 1
ATOM 2571 N N . THR B 1 87 ? 9.421 49.013 10.263 1.00 14.26 84 THR B N 1
ATOM 2572 C CA . THR B 1 87 ? 8.473 48.185 11.014 1.00 13.04 84 THR B CA 1
ATOM 2573 C C . THR B 1 87 ? 6.991 48.508 10.773 1.00 13.37 84 THR B C 1
ATOM 2574 O O . THR B 1 87 ? 6.110 47.730 11.223 1.00 13.00 84 THR B O 1
ATOM 2578 N N . GLY B 1 88 ? 6.697 49.627 10.104 1.00 10.57 85 GLY B N 1
ATOM 2579 C CA . GLY B 1 88 ? 5.304 50.071 9.956 1.00 9.62 85 GLY B CA 1
ATOM 2580 C C . GLY B 1 88 ? 4.700 50.857 11.118 1.00 9.18 85 GLY B C 1
ATOM 2581 O O . GLY B 1 88 ? 3.558 51.338 11.017 1.00 8.55 85 GLY B O 1
ATOM 2582 N N . SER B 1 89 ? 5.453 51.068 12.200 1.00 8.35 86 SER B N 1
ATOM 2583 C CA . SER B 1 89 ? 4.981 51.898 13.300 1.00 8.67 86 SER B CA 1
ATOM 2584 C C . SER B 1 89 ? 6.172 52.615 13.971 1.00 8.68 86 SER B C 1
ATOM 2585 O O . SER B 1 89 ? 7.305 52.329 13.672 1.00 7.81 86 SER B O 1
ATOM 2588 N N . THR B 1 90 ? 5.852 53.514 14.878 1.00 8.53 87 THR B N 1
ATOM 2589 C CA . THR B 1 90 ? 6.835 54.285 15.608 1.00 9.04 87 THR B CA 1
ATOM 2590 C C . THR B 1 90 ? 6.926 53.749 17.044 1.00 8.04 87 THR B C 1
ATOM 2591 O O . THR B 1 90 ? 7.529 54.390 17.884 1.00 9.36 87 THR B O 1
ATOM 2595 N N . LYS B 1 91 ? 6.343 52.581 17.319 1.00 7.24 88 LYS B N 1
ATOM 2596 C CA . LYS B 1 91 ? 6.388 51.959 18.640 1.00 7.01 88 LYS B CA 1
ATOM 2597 C C . LYS B 1 91 ? 7.737 51.263 18.921 1.00 6.66 88 LYS B C 1
ATOM 2598 O O . LYS B 1 91 ? 8.362 50.739 17.998 1.00 6.54 88 LYS B O 1
ATOM 2604 N N . PHE B 1 92 ? 8.143 51.251 20.188 1.00 7.10 89 PHE B N 1
ATOM 2605 C CA . PHE B 1 92 ? 9.271 50.426 20.654 1.00 7.18 89 PHE B CA 1
ATOM 2606 C C . PHE B 1 92 ? 9.125 49.892 22.073 1.00 7.39 89 PHE B C 1
ATOM 2607 O O . PHE B 1 92 ? 8.119 50.124 22.721 1.00 9.08 89 PHE B O 1
ATOM 2615 N N . ASP B 1 93 ? 10.126 49.138 22.546 1.00 7.42 90 ASP B N 1
ATOM 2616 C CA . ASP B 1 93 ? 9.948 48.256 23.735 1.00 8.16 90 ASP B CA 1
ATOM 2617 C C . ASP B 1 93 ? 10.922 48.467 24.876 1.00 8.25 90 ASP B C 1
ATOM 2618 O O . ASP B 1 93 ? 10.635 48.094 26.006 1.00 8.56 90 ASP B O 1
ATOM 2623 N N . ILE B 1 94 ? 12.101 48.991 24.552 1.00 7.70 91 ILE B N 1
ATOM 2624 C CA . ILE B 1 94 ? 13.216 49.066 25.472 1.00 7.81 91 ILE B CA 1
ATOM 2625 C C . ILE B 1 94 ? 13.902 50.425 25.246 1.00 7.57 91 ILE B C 1
ATOM 2626 O O . ILE B 1 94 ? 14.246 50.753 24.106 1.00 7.97 91 ILE B O 1
ATOM 2631 N N . LEU B 1 95 ? 14.063 51.198 26.311 1.00 6.38 92 LEU B N 1
ATOM 2632 C CA . LEU B 1 95 ? 14.770 52.502 26.282 1.00 7.46 92 LEU B CA 1
ATOM 2633 C C . LEU B 1 95 ? 15.917 52.448 27.263 1.00 7.55 92 LEU B C 1
ATOM 2634 O O . LEU B 1 95 ? 15.678 52.216 28.451 1.00 8.74 92 LEU B O 1
ATOM 2639 N N . ILE B 1 96 ? 17.141 52.646 26.782 1.00 7.85 93 ILE B N 1
ATOM 2640 C CA . ILE B 1 96 ? 18.324 52.718 27.615 1.00 8.94 93 ILE B CA 1
ATOM 2641 C C . ILE B 1 96 ? 18.816 54.177 27.597 1.00 8.71 93 ILE B C 1
ATOM 2642 O O . ILE B 1 96 ? 19.342 54.673 26.547 1.00 8.06 93 ILE B O 1
ATOM 2647 N N . ASN B 1 97 ? 18.641 54.856 28.736 1.00 8.24 94 ASN B N 1
ATOM 2648 C CA . ASN B 1 97 ? 19.195 56.213 28.949 1.00 8.37 94 ASN B CA 1
ATOM 2649 C C . ASN B 1 97 ? 20.637 56.065 29.414 1.00 8.14 94 ASN B C 1
ATOM 2650 O O . ASN B 1 97 ? 20.915 55.956 30.620 1.00 8.84 94 ASN B O 1
ATOM 2655 N N . ASN B 1 98 ? 21.549 56.056 28.460 1.00 9.50 95 ASN B N 1
ATOM 2656 C CA . ASN B 1 98 ? 22.968 55.855 28.763 1.00 9.12 95 ASN B CA 1
ATOM 2657 C C . ASN B 1 98 ? 23.806 57.102 28.517 1.00 9.85 95 ASN B C 1
ATOM 2658 O O . ASN B 1 98 ? 24.850 57.335 29.183 1.00 9.30 95 ASN B O 1
ATOM 2663 N N . ALA B 1 99 ? 23.430 57.876 27.520 1.00 9.86 96 ALA B N 1
ATOM 2664 C CA . ALA B 1 99 ? 24.294 58.995 27.082 1.00 10.27 96 ALA B CA 1
ATOM 2665 C C . ALA B 1 99 ? 24.493 59.966 28.242 1.00 10.56 96 ALA B C 1
ATOM 2666 O O . ALA B 1 99 ? 23.547 60.282 28.988 1.00 9.39 96 ALA B O 1
ATOM 2668 N N . GLY B 1 100 ? 25.711 60.446 28.393 1.00 11.15 97 GLY B N 1
ATOM 2669 C CA . GLY B 1 100 ? 25.991 61.334 29.494 1.00 11.58 97 GLY B CA 1
ATOM 2670 C C . GLY B 1 100 ? 27.383 61.897 29.441 1.00 11.75 97 GLY B C 1
ATOM 2671 O O . GLY B 1 100 ? 28.228 61.474 28.616 1.00 10.76 97 GLY B O 1
ATOM 2672 N N . ILE B 1 101 ? 27.628 62.848 30.328 1.00 10.65 98 ILE B N 1
ATOM 2673 C CA . ILE B 1 101 ? 28.985 63.391 30.472 1.00 10.02 98 ILE B CA 1
ATOM 2674 C C . ILE B 1 101 ? 29.392 63.243 31.929 1.00 9.71 98 ILE B C 1
ATOM 2675 O O . ILE B 1 101 ? 28.569 63.036 32.828 1.00 8.58 98 ILE B O 1
ATOM 2680 N N . GLY B 1 102 ? 30.679 63.335 32.193 1.00 8.62 99 GLY B N 1
ATOM 2681 C CA . GLY B 1 102 ? 31.120 63.240 33.570 1.00 9.27 99 GLY B CA 1
ATOM 2682 C C . GLY B 1 102 ? 32.411 63.950 33.957 1.00 9.44 99 GLY B C 1
ATOM 2683 O O . GLY B 1 102 ? 33.231 63.347 34.640 1.00 10.39 99 GLY B O 1
ATOM 2684 N N . PRO B 1 103 ? 32.589 65.220 33.566 1.00 10.46 100 PRO B N 1
ATOM 2685 C CA . PRO B 1 103 ? 33.845 65.910 33.943 1.00 9.73 100 PRO B CA 1
ATOM 2686 C C . PRO B 1 103 ? 33.873 66.223 35.423 1.00 10.19 100 PRO B C 1
ATOM 2687 O O . PRO B 1 103 ? 32.828 66.372 36.046 1.00 9.76 100 PRO B O 1
ATOM 2691 N N . GLY B 1 104 ? 35.057 66.310 36.000 1.00 9.48 101 GLY B N 1
ATOM 2692 C CA . GLY B 1 104 ? 35.151 66.564 37.423 1.00 9.80 101 GLY B CA 1
ATOM 2693 C C . GLY B 1 104 ? 35.280 68.032 37.828 1.00 9.96 101 GLY B C 1
ATOM 2694 O O . GLY B 1 104 ? 35.798 68.889 37.083 1.00 10.51 101 GLY B O 1
ATOM 2695 N N . ALA B 1 105 ? 34.814 68.306 39.034 1.00 8.86 102 ALA B N 1
ATOM 2696 C CA . ALA B 1 105 ? 35.049 69.557 39.744 1.00 8.97 102 ALA B CA 1
ATOM 2697 C C . ALA B 1 105 ? 34.636 69.409 41.200 1.00 8.67 102 ALA B C 1
ATOM 2698 O O . ALA B 1 105 ? 33.587 68.844 41.485 1.00 8.28 102 ALA B O 1
ATOM 2700 N N . PHE B 1 106 ? 35.463 69.912 42.125 1.00 7.55 103 PHE B N 1
ATOM 2701 C CA . PHE B 1 106 ? 34.998 70.107 43.499 1.00 8.21 103 PHE B CA 1
ATOM 2702 C C . PHE B 1 106 ? 33.974 71.248 43.495 1.00 7.67 103 PHE B C 1
ATOM 2703 O O . PHE B 1 106 ? 33.892 72.059 42.570 1.00 7.94 103 PHE B O 1
ATOM 2711 N N . ILE B 1 107 ? 33.187 71.309 44.547 1.00 8.13 104 ILE B N 1
ATOM 2712 C CA . ILE B 1 107 ? 32.200 72.364 44.668 1.00 8.13 104 ILE B CA 1
ATOM 2713 C C . ILE B 1 107 ? 32.818 73.745 44.468 1.00 9.30 104 ILE B C 1
ATOM 2714 O O . ILE B 1 107 ? 32.241 74.565 43.796 1.00 9.59 104 ILE B O 1
ATOM 2719 N N . GLU B 1 108 ? 34.019 74.002 45.010 1.00 11.12 105 GLU B N 1
ATOM 2720 C CA . GLU B 1 108 ? 34.613 75.335 44.912 1.00 12.70 105 GLU B CA 1
ATOM 2721 C C . GLU B 1 108 ? 35.054 75.721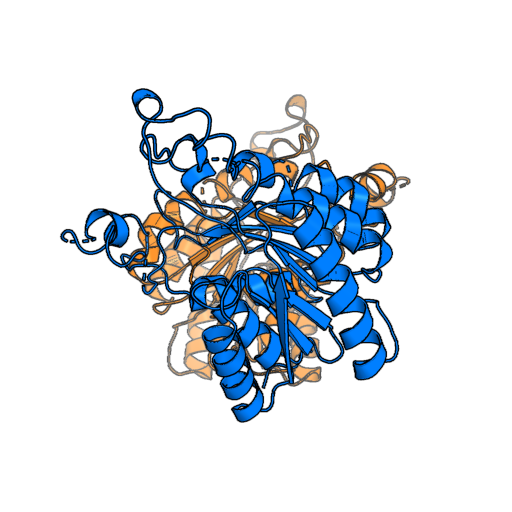 43.500 1.00 12.43 105 GLU B C 1
ATOM 2722 O O . GLU B 1 108 ? 35.239 76.910 43.223 1.00 12.68 105 GLU B O 1
ATOM 2728 N N . GLU B 1 109 ? 35.200 74.716 42.646 1.00 11.25 106 GLU B N 1
ATOM 2729 C CA . GLU B 1 109 ? 35.646 74.852 41.258 1.00 11.46 106 GLU B CA 1
ATOM 2730 C C . GLU B 1 109 ? 34.479 74.788 40.266 1.00 9.89 106 GLU B C 1
ATOM 2731 O O . GLU B 1 109 ? 34.660 74.984 39.073 1.00 9.29 106 GLU B O 1
ATOM 2737 N N . THR B 1 110 ? 33.257 74.569 40.758 1.00 8.27 107 THR B N 1
ATOM 2738 C CA . THR B 1 110 ? 32.120 74.383 39.856 1.00 8.16 107 THR B CA 1
ATOM 2739 C C . THR B 1 110 ? 31.482 75.725 39.482 1.00 8.70 107 THR B C 1
ATOM 2740 O O . THR B 1 110 ? 30.962 76.442 40.350 1.00 10.12 107 THR B O 1
ATOM 2744 N N . THR B 1 111 ? 31.483 76.051 38.204 1.00 8.69 108 THR B N 1
ATOM 2745 C CA . THR B 1 111 ? 30.863 77.279 37.712 1.00 9.18 108 THR B CA 1
ATOM 2746 C C . THR B 1 111 ? 29.379 77.041 37.424 1.00 9.31 108 THR B C 1
ATOM 2747 O O . THR B 1 111 ? 28.947 75.909 37.252 1.00 8.45 108 THR B O 1
ATOM 2751 N N . GLU B 1 112 ? 28.614 78.119 37.315 1.00 9.16 109 GLU B N 1
ATOM 2752 C CA . GLU B 1 112 ? 27.210 78.026 36.878 1.00 10.15 109 GLU B CA 1
ATOM 2753 C C . GLU B 1 112 ? 27.084 77.301 35.542 1.00 9.57 109 GLU B C 1
ATOM 2754 O O . GLU B 1 112 ? 26.263 76.428 35.377 1.00 8.23 109 GLU B O 1
ATOM 2760 N N . GLN B 1 113 ? 27.919 77.674 34.588 1.00 9.55 110 GLN B N 1
ATOM 2761 C CA . GLN B 1 113 ? 27.883 77.065 33.269 1.00 11.00 110 GLN B CA 1
ATOM 2762 C C . GLN B 1 113 ? 28.111 75.562 33.333 1.00 9.45 110 GLN B C 1
ATOM 2763 O O . GLN B 1 113 ? 27.429 74.817 32.664 1.00 9.15 110 GLN B O 1
ATOM 2769 N N . PHE B 1 114 ? 29.082 75.138 34.137 1.00 8.88 111 PHE B N 1
ATOM 2770 C CA . PHE B 1 114 ? 29.432 73.717 34.295 1.00 8.88 111 PHE B CA 1
ATOM 2771 C C . PHE B 1 114 ? 28.226 72.947 34.901 1.00 9.13 111 PHE B C 1
ATOM 2772 O O . PHE B 1 114 ? 27.809 71.866 34.421 1.00 9.50 111 PHE B O 1
ATOM 2780 N N . PHE B 1 115 ? 27.690 73.523 35.964 1.00 8.82 112 PHE B N 1
ATOM 2781 C CA . PHE B 1 115 ? 26.572 72.947 36.657 1.00 8.74 112 PHE B CA 1
ATOM 2782 C C . PHE B 1 115 ? 25.399 72.772 35.705 1.00 8.29 112 PHE B C 1
ATOM 2783 O O . PHE B 1 115 ? 24.868 71.671 35.591 1.00 9.36 112 PHE B O 1
ATOM 2791 N N . ASP B 1 116 ? 25.039 73.845 35.003 1.00 9.42 113 ASP B N 1
ATOM 2792 C CA . ASP B 1 116 ? 23.882 73.832 34.092 1.00 10.25 113 ASP B CA 1
ATOM 2793 C C . ASP B 1 116 ? 24.040 72.782 32.999 1.00 9.75 113 ASP B C 1
ATOM 2794 O O . ASP B 1 116 ? 23.088 72.128 32.624 1.00 7.76 113 ASP B O 1
ATOM 2799 N N . ARG B 1 117 ? 25.252 72.619 32.486 1.00 9.10 114 ARG B N 1
ATOM 2800 C CA . ARG B 1 117 ? 25.476 71.672 31.413 1.00 8.90 114 ARG B CA 1
ATOM 2801 C C . ARG B 1 117 ? 25.316 70.227 31.937 1.00 8.00 114 ARG B C 1
ATOM 2802 O O . ARG B 1 117 ? 24.763 69.356 31.258 1.00 7.18 114 ARG B O 1
ATOM 2818 N N . VAL B 1 119 ? 23.440 69.186 34.407 1.00 7.47 116 VAL B N 1
ATOM 2819 C CA . VAL B 1 119 ? 22.014 68.971 34.564 1.00 7.92 116 VAL B CA 1
ATOM 2820 C C . VAL B 1 119 ? 21.346 68.758 33.194 1.00 8.78 116 VAL B C 1
ATOM 2821 O O . VAL B 1 119 ? 20.579 67.795 33.036 1.00 8.56 116 VAL B O 1
ATOM 2825 N N . SER B 1 120 ? 21.617 69.638 32.219 1.00 8.14 117 SER B N 1
ATOM 2826 C CA . SER B 1 120 ? 20.984 69.539 30.882 1.00 8.92 117 SER B CA 1
ATOM 2827 C C . SER B 1 120 ? 21.183 68.158 30.223 1.00 8.89 117 SER B C 1
ATOM 2828 O O . SER B 1 120 ? 20.237 67.548 29.728 1.00 7.95 117 SER B O 1
ATOM 2831 N N . VAL B 1 121 ? 22.423 67.670 30.225 1.00 9.16 118 VAL B N 1
ATOM 2832 C CA . VAL B 1 121 ? 22.750 66.398 29.618 1.00 9.51 118 VAL B CA 1
ATOM 2833 C C . VAL B 1 121 ? 22.388 65.167 30.438 1.00 9.20 118 VAL B C 1
ATOM 2834 O O . VAL B 1 121 ? 21.851 64.195 29.916 1.00 8.92 118 VAL B O 1
ATOM 2838 N N . ASN B 1 122 ? 22.672 65.182 31.734 1.00 9.38 119 ASN B N 1
ATOM 2839 C CA . ASN B 1 122 ? 22.560 63.975 32.566 1.00 8.10 119 ASN B CA 1
ATOM 2840 C C . ASN B 1 122 ? 21.223 63.799 33.295 1.00 8.22 119 ASN B C 1
ATOM 2841 O O . ASN B 1 122 ? 20.913 62.695 33.746 1.00 8.55 119 ASN B O 1
ATOM 2846 N N . ALA B 1 123 ? 20.463 64.868 33.466 1.00 8.86 120 ALA B N 1
ATOM 2847 C CA . ALA B 1 123 ? 19.197 64.770 34.247 1.00 8.22 120 ALA B CA 1
ATOM 2848 C C . ALA B 1 123 ? 17.975 65.208 33.438 1.00 8.74 120 ALA B C 1
ATOM 2849 O O . ALA B 1 123 ? 17.004 64.457 33.315 1.00 8.37 120 ALA B O 1
ATOM 2851 N N . LYS B 1 124 ? 18.080 66.376 32.824 1.00 9.35 121 LYS B N 1
ATOM 2852 C CA . LYS B 1 124 ? 17.011 66.943 32.026 1.00 9.67 121 LYS B CA 1
ATOM 2853 C C . LYS B 1 124 ? 16.747 66.111 30.777 1.00 9.64 121 LYS B C 1
ATOM 2854 O O . LYS B 1 124 ? 15.606 65.755 30.503 1.00 9.56 121 LYS B O 1
ATOM 2860 N N . ALA B 1 125 ? 17.797 65.814 30.011 1.00 10.24 122 ALA B N 1
ATOM 2861 C CA . ALA B 1 125 ? 17.622 65.070 28.786 1.00 10.72 122 ALA B CA 1
ATOM 2862 C C . ALA B 1 125 ? 16.987 63.685 29.039 1.00 10.00 122 ALA B C 1
ATOM 2863 O O . ALA B 1 125 ? 15.983 63.358 28.398 1.00 9.77 122 ALA B O 1
ATOM 2865 N N . PRO B 1 126 ? 17.508 62.887 29.990 1.00 10.41 123 PRO B N 1
ATOM 2866 C CA . PRO B 1 126 ? 16.816 61.607 30.242 1.00 10.39 123 PRO B CA 1
ATOM 2867 C C . PRO B 1 126 ? 15.330 61.731 30.645 1.00 9.75 123 PRO B C 1
ATOM 2868 O O . PRO B 1 126 ? 14.492 60.922 30.196 1.00 8.36 123 PRO B O 1
ATOM 2872 N N . PHE B 1 127 ? 15.013 62.750 31.444 1.00 8.20 124 PHE B N 1
ATOM 2873 C CA . PHE B 1 127 ? 13.624 63.013 31.838 1.00 8.48 124 PHE B CA 1
ATOM 2874 C C . PHE B 1 127 ? 12.734 63.285 30.597 1.00 7.94 124 PHE B C 1
ATOM 2875 O O . PHE B 1 127 ? 11.651 62.711 30.433 1.00 8.42 124 PHE B O 1
ATOM 2883 N N . PHE B 1 128 ? 13.193 64.188 29.744 1.00 6.07 125 PHE B N 1
ATOM 2884 C CA . PHE B 1 128 ? 12.449 64.521 28.533 1.00 7.19 125 PHE B CA 1
ATOM 2885 C C . PHE B 1 128 ? 12.445 63.435 27.452 1.00 6.96 125 PHE B C 1
ATOM 2886 O O . PHE B 1 128 ? 11.486 63.300 26.706 1.00 7.47 125 PHE B O 1
ATOM 2894 N N . ILE B 1 129 ? 13.483 62.630 27.430 1.00 7.29 126 ILE B N 1
ATOM 2895 C CA . ILE B 1 129 ? 13.515 61.429 26.570 1.00 7.20 126 ILE B CA 1
ATOM 2896 C C . ILE B 1 129 ? 12.462 60.425 27.022 1.00 7.19 126 ILE B C 1
ATOM 2897 O O . ILE B 1 129 ? 11.720 59.862 26.193 1.00 8.84 126 ILE B O 1
ATOM 2902 N N . ILE B 1 130 ? 12.340 60.222 28.325 1.00 6.84 127 ILE B N 1
ATOM 2903 C CA . ILE B 1 130 ? 11.304 59.377 28.849 1.00 7.70 127 ILE B CA 1
ATOM 2904 C C . ILE B 1 130 ? 9.927 59.984 28.574 1.00 7.58 127 ILE B C 1
ATOM 2905 O O . ILE B 1 130 ? 9.004 59.271 28.140 1.00 6.91 127 ILE B O 1
ATOM 2910 N N . GLN B 1 131 ? 9.776 61.291 28.815 1.00 8.08 128 GLN B N 1
ATOM 2911 C CA . GLN B 1 131 ? 8.484 61.955 28.557 1.00 8.93 128 GLN B CA 1
ATOM 2912 C C . GLN B 1 131 ? 7.940 61.645 27.122 1.00 9.35 128 GLN B C 1
ATOM 2913 O O . GLN B 1 131 ? 6.747 61.270 26.919 1.00 9.91 128 GLN B O 1
ATOM 2919 N N . GLN B 1 132 ? 8.824 61.781 26.145 1.00 10.09 129 GLN B N 1
ATOM 2920 C CA . GLN B 1 132 ? 8.487 61.573 24.751 1.00 10.99 129 GLN B CA 1
ATOM 2921 C C . GLN B 1 132 ? 8.375 60.097 24.366 1.00 10.49 129 GLN B C 1
ATOM 2922 O O . GLN B 1 132 ? 7.614 59.749 23.441 1.00 10.77 129 GLN B O 1
ATOM 2928 N N . ALA B 1 133 ? 9.083 59.223 25.082 1.00 9.76 130 ALA B N 1
ATOM 2929 C CA . ALA B 1 133 ? 8.930 57.794 24.893 1.00 9.09 130 ALA B CA 1
ATOM 2930 C C . ALA B 1 133 ? 7.571 57.291 25.296 1.00 10.13 130 ALA B C 1
ATOM 2931 O O . ALA B 1 133 ? 7.138 56.283 24.782 1.00 10.17 130 ALA B O 1
ATOM 2933 N N . LEU B 1 134 ? 6.893 57.950 26.225 1.00 10.77 131 LEU B N 1
ATOM 2934 C CA . LEU B 1 134 ? 5.659 57.368 26.749 1.00 12.33 131 LEU B CA 1
ATOM 2935 C C . LEU B 1 134 ? 4.587 57.122 25.683 1.00 12.93 131 LEU B C 1
ATOM 2936 O O . LEU B 1 134 ? 3.820 56.152 25.808 1.00 14.78 131 LEU B O 1
ATOM 2941 N N . SER B 1 135 ? 4.528 57.962 24.650 1.00 12.54 132 SER B N 1
ATOM 2942 C CA . SER B 1 135 ? 3.521 57.814 23.598 1.00 12.02 132 SER B CA 1
ATOM 2943 C C . SER B 1 135 ? 3.894 56.717 22.610 1.00 10.87 132 SER B C 1
ATOM 2944 O O . SER B 1 135 ? 3.065 56.281 21.817 1.00 11.44 132 SER B O 1
ATOM 2947 N N . ARG B 1 136 ? 5.145 56.277 22.669 1.00 10.02 133 ARG B N 1
ATOM 2948 C CA . ARG B 1 136 ? 5.739 55.323 21.755 1.00 9.34 133 ARG B CA 1
ATOM 2949 C C . ARG B 1 136 ? 5.990 53.930 22.333 1.00 9.68 133 ARG B C 1
ATOM 2950 O O . ARG B 1 136 ? 6.124 52.958 21.575 1.00 10.15 133 ARG B O 1
ATOM 2958 N N . LEU B 1 137 ? 6.118 53.826 23.650 1.00 8.96 134 LEU B N 1
ATOM 2959 C CA . LEU B 1 137 ? 6.402 52.544 24.270 1.00 8.30 134 LEU B CA 1
ATOM 2960 C C . LEU B 1 137 ? 5.162 51.669 24.333 1.00 8.00 134 LEU B C 1
ATOM 2961 O O . LEU B 1 137 ? 4.060 52.126 24.664 1.00 8.42 134 LEU B O 1
ATOM 2966 N N . ARG B 1 138 ? 5.344 50.401 24.052 1.00 8.80 135 ARG B N 1
ATOM 2967 C CA . ARG B 1 138 ? 4.246 49.443 24.226 1.00 9.04 135 ARG B CA 1
ATOM 2968 C C . ARG B 1 138 ? 4.090 49.118 25.720 1.00 8.51 135 ARG B C 1
ATOM 2969 O O . ARG B 1 138 ? 4.998 49.334 26.555 1.00 6.77 135 ARG B O 1
ATOM 2977 N N . ASP B 1 139 ? 2.945 48.567 26.057 1.00 8.15 136 ASP B N 1
ATOM 2978 C CA . ASP B 1 139 ? 2.768 47.941 27.373 1.00 8.26 136 ASP B CA 1
ATOM 2979 C C . ASP B 1 139 ? 3.898 46.909 27.549 1.00 8.61 136 ASP B C 1
ATOM 2980 O O . ASP B 1 139 ? 4.450 46.377 26.547 1.00 7.16 136 ASP B O 1
ATOM 2985 N N . ASN B 1 140 ? 4.300 46.707 28.810 1.00 9.21 137 ASN B N 1
ATOM 2986 C CA . ASN B 1 140 ? 5.284 45.721 29.220 1.00 8.55 137 ASN B CA 1
ATOM 2987 C C . ASN B 1 140 ? 6.682 46.038 28.710 1.00 9.26 137 ASN B C 1
ATOM 2988 O O . ASN B 1 140 ? 7.500 45.139 28.563 1.00 9.1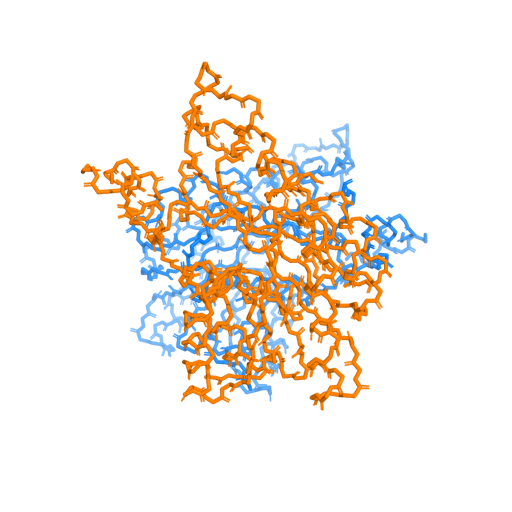6 137 ASN B O 1
ATOM 2993 N N . SER B 1 141 ? 6.920 47.308 28.419 1.00 8.67 138 SER B N 1
ATOM 2994 C CA . SER B 1 141 ? 8.232 47.812 28.019 1.00 9.13 138 SER B CA 1
ATOM 2995 C C . SER B 1 141 ? 9.196 47.952 29.202 1.00 8.52 138 SER B C 1
ATOM 2996 O O . SER B 1 141 ? 8.873 47.630 30.368 1.00 7.12 138 SER B O 1
ATOM 2999 N N . ARG B 1 142 ? 10.418 48.383 28.891 1.00 8.50 139 ARG B N 1
ATOM 3000 C CA . ARG B 1 142 ? 11.506 48.449 29.834 1.00 9.88 139 ARG B CA 1
ATOM 3001 C C . ARG B 1 142 ? 12.272 49.751 29.656 1.00 10.06 139 ARG B C 1
ATOM 3002 O O . ARG B 1 142 ? 12.632 50.145 28.532 1.00 10.08 139 ARG B O 1
ATOM 3010 N N . ILE B 1 143 ? 12.448 50.442 30.769 1.00 9.69 140 ILE B N 1
ATOM 3011 C CA . ILE B 1 143 ? 13.259 51.658 30.842 1.00 8.99 140 ILE B CA 1
ATOM 3012 C C . ILE B 1 143 ? 14.397 51.377 31.797 1.00 8.79 140 ILE B C 1
ATOM 3013 O O . ILE B 1 143 ? 14.178 51.003 32.951 1.00 7.66 140 ILE B O 1
ATOM 3018 N N . ILE B 1 144 ? 15.630 51.572 31.316 1.00 7.29 141 ILE B N 1
ATOM 3019 C CA . ILE B 1 144 ? 16.805 51.367 32.111 1.00 8.86 141 ILE B CA 1
ATOM 3020 C C . ILE B 1 144 ? 17.638 52.660 32.030 1.00 9.02 141 ILE B C 1
ATOM 3021 O O . ILE B 1 144 ? 17.995 53.106 30.912 1.00 9.28 141 ILE B O 1
ATOM 3026 N N . ASN B 1 145 ? 17.949 53.249 33.190 1.00 9.06 142 ASN B N 1
ATOM 3027 C CA . ASN B 1 145 ? 18.741 54.480 33.259 1.00 9.02 142 ASN B CA 1
ATOM 3028 C C . ASN B 1 145 ? 20.115 54.114 33.778 1.00 8.31 142 ASN B C 1
ATOM 3029 O O . ASN B 1 145 ? 20.204 53.390 34.748 1.00 7.93 142 ASN B O 1
ATOM 3034 N N . ILE B 1 146 ? 21.189 54.569 33.131 1.00 8.50 143 ILE B N 1
ATOM 3035 C CA . ILE B 1 146 ? 22.521 54.330 33.654 1.00 9.13 143 ILE B CA 1
ATOM 3036 C C . ILE B 1 146 ? 22.841 55.491 34.591 1.00 10.02 143 ILE B C 1
ATOM 3037 O O . ILE B 1 146 ? 22.865 56.667 34.168 1.00 10.96 143 ILE B O 1
ATOM 3042 N N . SER B 1 147 ? 23.031 55.158 35.869 1.00 9.31 144 SER B N 1
ATOM 3043 C CA . SER B 1 147 ? 23.347 56.094 36.939 1.00 8.98 144 SER B CA 1
ATOM 3044 C C . SER B 1 147 ? 24.817 55.962 37.261 1.00 9.30 144 SER B C 1
ATOM 3045 O O . SER B 1 147 ? 25.614 55.849 36.331 1.00 9.56 144 SER B O 1
ATOM 3048 N N . SER B 1 148 ? 25.177 55.942 38.547 1.00 8.88 145 SER B N 1
ATOM 3049 C CA . SER B 1 148 ? 26.596 55.776 38.964 1.00 10.25 145 SER B CA 1
ATOM 3050 C C . SER B 1 148 ? 26.656 55.355 40.419 1.00 10.35 145 SER B C 1
ATOM 3051 O O . SER B 1 148 ? 25.817 55.784 41.236 1.00 11.57 145 SER B O 1
ATOM 3054 N N . ALA B 1 149 ? 27.615 54.498 40.745 1.00 11.05 146 ALA B N 1
ATOM 3055 C CA . ALA B 1 149 ? 27.857 54.168 42.128 1.00 11.25 146 ALA B CA 1
ATOM 3056 C C . ALA B 1 149 ? 28.360 55.384 42.916 1.00 10.89 146 ALA B C 1
ATOM 3057 O O . ALA B 1 149 ? 28.455 55.320 44.149 1.00 12.53 146 ALA B O 1
ATOM 3059 N N . ALA B 1 150 ? 28.679 56.488 42.239 1.00 10.57 147 ALA B N 1
ATOM 3060 C CA . ALA B 1 150 ? 28.977 57.748 42.939 1.00 11.20 147 ALA B CA 1
ATOM 3061 C C . ALA B 1 150 ? 27.810 58.262 43.745 1.00 11.15 147 ALA B C 1
ATOM 3062 O O . ALA B 1 150 ? 28.015 59.147 44.591 1.00 10.67 147 ALA B O 1
ATOM 3064 N N . THR B 1 151 ? 26.607 57.719 43.512 1.00 9.93 148 THR B N 1
ATOM 3065 C CA . THR B 1 151 ? 25.437 58.032 44.350 1.00 10.71 148 THR B CA 1
ATOM 3066 C C . THR B 1 151 ? 25.426 57.272 45.702 1.00 12.69 148 THR B C 1
ATOM 3067 O O . THR B 1 151 ? 24.618 57.564 46.584 1.00 13.09 148 THR B O 1
ATOM 3071 N N . ARG B 1 152 ? 26.368 56.346 45.856 1.00 12.39 149 ARG B N 1
ATOM 3072 C CA . ARG B 1 152 ? 26.504 55.488 47.040 1.00 14.41 149 ARG B CA 1
ATOM 3073 C C . ARG B 1 152 ? 27.881 55.673 47.677 1.00 14.11 149 ARG B C 1
ATOM 3074 O O . ARG B 1 152 ? 28.048 55.461 48.885 1.00 16.09 149 ARG B O 1
ATOM 3082 N N . ILE B 1 153 ? 28.872 56.034 46.876 1.00 12.82 150 ILE B N 1
ATOM 3083 C CA . ILE B 1 153 ? 30.254 56.215 47.329 1.00 13.93 150 ILE B CA 1
ATOM 3084 C C . ILE B 1 153 ? 30.667 57.701 47.128 1.00 13.51 150 ILE B C 1
ATOM 3085 O O . ILE B 1 153 ? 30.630 58.218 45.991 1.00 12.69 150 ILE B O 1
ATOM 3090 N N . SER B 1 154 ? 31.090 58.380 48.180 1.00 13.48 151 SER B N 1
ATOM 3091 C CA . SER B 1 154 ? 31.286 59.831 48.076 1.00 14.03 151 SER B CA 1
ATOM 3092 C C . SER B 1 154 ? 32.484 60.201 47.228 1.00 13.52 151 SER B C 1
ATOM 3093 O O . SER B 1 154 ? 33.602 59.798 47.524 1.00 12.41 151 SER B O 1
ATOM 3096 N N . LEU B 1 155 ? 32.244 60.978 46.179 1.00 12.57 152 LEU B N 1
ATOM 3097 C CA . LEU B 1 155 ? 33.320 61.462 45.324 1.00 12.78 152 LEU B CA 1
ATOM 3098 C C . LEU B 1 155 ? 33.168 62.957 45.196 1.00 12.65 152 LEU B C 1
ATOM 3099 O O . LEU B 1 155 ? 32.571 63.432 44.233 1.00 13.08 152 LEU B O 1
ATOM 3104 N N . PRO B 1 156 ? 33.665 63.713 46.187 1.00 12.29 153 PRO B N 1
ATOM 3105 C CA . PRO B 1 156 ? 33.541 65.168 46.193 1.00 12.52 153 PRO B CA 1
ATOM 3106 C C . PRO B 1 156 ? 34.175 65.863 44.985 1.00 12.85 153 PRO B C 1
ATOM 3107 O O . PRO B 1 156 ? 33.744 66.980 44.603 1.00 11.86 153 PRO B O 1
ATOM 3111 N N . ASP B 1 157 ? 35.186 65.224 44.389 1.00 11.94 154 ASP B N 1
ATOM 3112 C CA . ASP B 1 157 ? 35.780 65.774 43.163 1.00 11.87 154 ASP B CA 1
ATOM 3113 C C . ASP B 1 157 ? 34.884 65.629 41.918 1.00 10.58 154 ASP B C 1
ATOM 3114 O O . ASP B 1 157 ? 35.265 66.094 40.849 1.00 9.21 154 ASP B O 1
ATOM 3119 N N . PHE B 1 158 ? 33.715 64.988 42.078 1.00 10.63 155 PHE B N 1
ATOM 3120 C CA . PHE B 1 158 ? 32.682 64.895 41.033 1.00 9.72 155 PHE B CA 1
ATOM 3121 C C . PHE B 1 158 ? 31.320 65.278 41.533 1.00 9.63 155 PHE B C 1
ATOM 3122 O O . PHE B 1 158 ? 30.316 64.729 41.111 1.00 7.28 155 PHE B O 1
ATOM 3130 N N . ILE B 1 159 ? 31.266 66.282 42.389 1.00 9.09 156 ILE B N 1
ATOM 3131 C CA . ILE B 1 159 ? 29.997 66.526 43.090 1.00 9.12 156 ILE B CA 1
ATOM 3132 C C . ILE B 1 159 ? 28.791 66.833 42.169 1.00 7.95 156 ILE B C 1
ATOM 3133 O O . ILE B 1 159 ? 27.683 66.253 42.372 1.00 7.83 156 ILE B O 1
ATOM 3138 N N . ALA B 1 160 ? 28.945 67.737 41.189 1.00 7.26 157 ALA B N 1
ATOM 3139 C CA . ALA B 1 160 ? 27.800 68.039 40.255 1.00 8.03 157 ALA B CA 1
ATOM 3140 C C . ALA B 1 160 ? 27.326 66.787 39.505 1.00 7.15 157 ALA B C 1
ATOM 3141 O O . ALA B 1 160 ? 26.113 66.535 39.372 1.00 6.43 157 ALA B O 1
ATOM 3143 N N . TYR B 1 161 ? 28.290 66.019 39.010 1.00 7.06 158 TYR B N 1
ATOM 3144 C CA . TYR B 1 161 ? 28.003 64.726 38.342 1.00 7.52 158 TYR B CA 1
ATOM 3145 C C . TYR B 1 161 ? 27.196 63.791 39.224 1.00 6.88 158 TYR B C 1
ATOM 3146 O O . TYR B 1 161 ? 26.091 63.368 38.829 1.00 6.69 158 TYR B O 1
ATOM 3155 N N . SER B 1 162 ? 27.685 63.576 40.463 1.00 6.81 159 SER B N 1
ATOM 3156 C CA . SER B 1 162 ? 26.964 62.759 41.463 1.00 7.26 159 SER B CA 1
ATOM 3157 C C . SER B 1 162 ? 25.539 63.256 41.714 1.00 7.60 159 SER B C 1
ATOM 3158 O O . SER B 1 162 ? 24.595 62.444 41.743 1.00 8.01 159 SER B O 1
ATOM 3169 N N . THR B 1 164 ? 23.580 64.934 39.668 1.00 7.60 161 THR B N 1
ATOM 3170 C CA . THR B 1 164 ? 22.712 64.622 38.500 1.00 8.12 161 THR B CA 1
ATOM 3171 C C . THR B 1 164 ? 22.293 63.149 38.514 1.00 8.69 161 THR B C 1
ATOM 3172 O O . THR B 1 164 ? 21.156 62.817 38.192 1.00 6.68 161 THR B O 1
ATOM 3176 N N . LYS B 1 165 ? 23.213 62.269 38.904 1.00 6.91 162 LYS B N 1
ATOM 3177 C CA . LYS B 1 165 ? 22.894 60.850 39.002 1.00 7.74 162 LYS B CA 1
ATOM 3178 C C . LYS B 1 165 ? 21.995 60.537 40.182 1.00 8.31 162 LYS B C 1
ATOM 3179 O O . LYS B 1 165 ? 21.154 59.645 40.059 1.00 10.53 162 LYS B O 1
ATOM 3185 N N . GLY B 1 166 ? 22.107 61.290 41.285 1.00 8.22 163 GLY B N 1
ATOM 3186 C CA . GLY B 1 166 ? 21.092 61.211 42.369 1.00 8.25 163 GLY B CA 1
ATOM 3187 C C . GLY B 1 166 ? 19.677 61.555 41.913 1.00 8.68 163 GLY B C 1
ATOM 3188 O O . GLY B 1 166 ? 18.680 60.908 42.322 1.00 7.06 163 GLY B O 1
ATOM 3189 N N . ALA B 1 167 ? 19.583 62.546 41.036 1.00 8.15 164 ALA B N 1
ATOM 3190 C CA . ALA B 1 167 ? 18.293 62.913 40.451 1.00 8.10 164 ALA B CA 1
ATOM 3191 C C . ALA B 1 167 ? 17.714 61.805 39.584 1.00 7.85 164 ALA B C 1
ATOM 3192 O O . ALA B 1 167 ? 16.512 61.539 39.627 1.00 7.67 164 ALA B O 1
ATOM 3194 N N . ILE B 1 168 ? 18.569 61.175 38.810 1.00 8.35 165 ILE B N 1
ATOM 3195 C CA . ILE B 1 168 ? 18.221 59.981 38.014 1.00 8.58 165 ILE B CA 1
ATOM 3196 C C . ILE B 1 168 ? 17.712 58.839 38.901 1.00 8.48 165 ILE B C 1
ATOM 3197 O O . ILE B 1 168 ? 16.688 58.233 38.573 1.00 8.65 165 ILE B O 1
ATOM 3202 N N . ASN B 1 169 ? 18.389 58.541 40.004 1.00 7.73 166 ASN B N 1
ATOM 3203 C CA . ASN B 1 169 ? 17.929 57.497 40.933 1.00 7.73 166 ASN B CA 1
ATOM 3204 C C . ASN B 1 169 ? 16.521 57.785 41.454 1.00 7.98 166 ASN B C 1
ATOM 3205 O O . ASN B 1 169 ? 15.663 56.907 41.388 1.00 8.22 166 ASN B O 1
ATOM 3210 N N . THR B 1 170 ? 16.270 59.010 41.918 1.00 6.68 167 THR B N 1
ATOM 3211 C CA . THR B 1 170 ? 14.942 59.368 42.450 1.00 7.32 167 THR B CA 1
ATOM 3212 C C . THR B 1 170 ? 13.918 59.308 41.325 1.00 8.79 167 THR B C 1
ATOM 3213 O O . THR B 1 170 ? 12.741 58.881 41.541 1.00 8.28 167 THR B O 1
ATOM 3225 N N . THR B 1 172 ? 13.881 57.335 38.747 1.00 7.92 169 THR B N 1
ATOM 3226 C CA . THR B 1 172 ? 13.664 55.894 38.498 1.00 7.50 169 THR B CA 1
ATOM 3227 C C . THR B 1 172 ? 12.660 55.283 39.438 1.00 8.16 169 THR B C 1
ATOM 3228 O O . THR B 1 172 ? 11.579 54.748 39.039 1.00 8.46 169 THR B O 1
ATOM 3232 N N . PHE B 1 173 ? 12.932 55.477 40.712 1.00 9.85 170 PHE B N 1
ATOM 3233 C CA . PHE B 1 173 ? 12.087 54.885 41.794 1.00 11.87 170 PHE B CA 1
ATOM 3234 C C . PHE B 1 173 ? 10.694 55.512 41.758 1.00 11.33 170 PHE B C 1
ATOM 3235 O O . PHE B 1 173 ? 9.654 54.797 41.877 1.00 10.46 170 PHE B O 1
ATOM 3243 N N . THR B 1 174 ? 10.640 56.795 41.449 1.00 11.55 171 THR B N 1
ATOM 3244 C CA . THR B 1 174 ? 9.362 57.527 41.438 1.00 11.06 171 THR B CA 1
ATOM 3245 C C . THR B 1 174 ? 8.515 57.102 40.233 1.00 11.48 171 THR B C 1
ATOM 3246 O O . THR B 1 174 ? 7.314 56.783 40.376 1.00 11.07 171 THR B O 1
ATOM 3250 N N . LEU B 1 175 ? 9.104 57.088 39.049 1.00 10.38 172 LEU B N 1
ATOM 3251 C CA . LEU B 1 175 ? 8.317 56.750 37.831 1.00 12.34 172 LEU B CA 1
ATOM 3252 C C . LEU B 1 175 ? 7.846 55.332 37.825 1.00 12.92 172 LEU B C 1
ATOM 3253 O O . LEU B 1 175 ? 6.847 55.015 37.185 1.00 11.77 172 LEU B O 1
ATOM 3258 N N . ALA B 1 176 ? 8.624 54.450 38.457 1.00 12.72 173 ALA B N 1
ATOM 3259 C CA . ALA B 1 176 ? 8.269 53.030 38.499 1.00 13.29 173 ALA B CA 1
ATOM 3260 C C . ALA B 1 176 ? 6.871 52.807 39.031 1.00 12.63 173 ALA B C 1
ATOM 3261 O O . ALA B 1 176 ? 6.089 51.951 38.548 1.00 13.26 173 ALA B O 1
ATOM 3263 N N . LYS B 1 177 ? 6.509 53.604 40.015 1.00 13.29 174 LYS B N 1
ATOM 3264 C CA . LYS B 1 177 ? 5.182 53.471 40.592 1.00 12.71 174 LYS B CA 1
ATOM 3265 C C . LYS B 1 177 ? 4.089 53.844 39.570 1.00 13.25 174 LYS B C 1
ATOM 3266 O O . LYS B 1 177 ? 3.049 53.176 39.494 1.00 10.66 174 LYS B O 1
ATOM 3272 N N . GLN B 1 178 ? 4.291 54.909 38.794 1.00 11.72 175 GLN B N 1
ATOM 3273 C CA . GLN B 1 178 ? 3.238 55.287 37.805 1.00 11.79 175 GLN B CA 1
ATOM 3274 C C . GLN B 1 178 ? 3.178 54.314 36.609 1.00 11.60 175 GLN B C 1
ATOM 3275 O O . GLN B 1 178 ? 2.106 53.882 36.180 1.00 13.12 175 GLN B O 1
ATOM 3281 N N . LEU B 1 179 ? 4.325 53.996 36.048 1.00 11.23 176 LEU B N 1
ATOM 3282 C CA . LEU B 1 179 ? 4.398 53.211 34.815 1.00 11.88 176 LEU B CA 1
ATOM 3283 C C . LEU B 1 179 ? 4.146 51.697 34.986 1.00 11.75 176 LEU B C 1
ATOM 3284 O O . LEU B 1 179 ? 3.904 50.995 34.001 1.00 12.60 176 LEU B O 1
ATOM 3289 N N . GLY B 1 180 ? 4.118 51.222 36.223 1.00 10.51 177 GLY B N 1
ATOM 3290 C CA . GLY B 1 180 ? 3.786 49.836 36.499 1.00 10.45 177 GLY B CA 1
ATOM 3291 C C . GLY B 1 180 ? 2.365 49.496 36.088 1.00 9.55 177 GLY B C 1
ATOM 3292 O O . GLY B 1 180 ? 2.086 48.376 35.740 1.00 9.04 177 GLY B O 1
ATOM 3293 N N . ALA B 1 181 ? 1.488 50.480 36.074 1.00 9.76 178 ALA B N 1
ATOM 3294 C CA . ALA B 1 181 ? 0.111 50.306 35.598 1.00 10.58 178 ALA B CA 1
ATOM 3295 C C . ALA B 1 181 ? -0.010 49.814 34.131 1.00 11.10 178 ALA B C 1
ATOM 3296 O O . ALA B 1 181 ? -1.004 49.172 33.764 1.00 11.87 178 ALA B O 1
ATOM 3298 N N . ARG B 1 182 ? 0.993 50.127 33.318 1.00 12.05 179 ARG B N 1
ATOM 3299 C CA . ARG B 1 182 ? 1.109 49.698 31.931 1.00 12.03 179 ARG B CA 1
ATOM 3300 C C . ARG B 1 182 ? 2.086 48.506 31.801 1.00 11.04 179 ARG B C 1
ATOM 3301 O O . ARG B 1 182 ? 2.376 48.076 30.696 1.00 10.17 179 ARG B O 1
ATOM 3309 N N . GLY B 1 183 ? 2.578 47.966 32.922 1.00 9.82 180 GLY B N 1
ATOM 3310 C CA . GLY B 1 183 ? 3.458 46.854 32.896 1.00 10.76 180 GLY B CA 1
ATOM 3311 C C . GLY B 1 183 ? 4.896 47.266 32.602 1.00 11.08 180 GLY B C 1
ATOM 3312 O O . GLY B 1 183 ? 5.725 46.420 32.312 1.00 11.72 180 GLY B O 1
ATOM 3313 N N . ILE B 1 184 ? 5.171 48.569 32.578 1.00 10.63 181 ILE B N 1
ATOM 3314 C CA . ILE B 1 184 ? 6.508 49.059 32.151 1.00 10.07 181 ILE B CA 1
ATOM 3315 C C . ILE B 1 184 ? 7.342 49.125 33.393 1.00 11.57 181 ILE B C 1
ATOM 3316 O O . ILE B 1 184 ? 6.853 49.634 34.401 1.00 12.78 181 ILE B O 1
ATOM 3321 N N . THR B 1 185 ? 8.546 48.514 33.370 1.00 10.14 182 THR B N 1
ATOM 3322 C CA . THR B 1 185 ? 9.441 48.577 34.496 1.00 10.30 182 THR B CA 1
ATOM 3323 C C . THR B 1 185 ? 10.426 49.720 34.239 1.00 8.78 182 THR B C 1
ATOM 3324 O O . THR B 1 185 ? 10.705 50.098 33.091 1.00 9.11 182 THR B O 1
ATOM 3328 N N . VAL B 1 186 ? 10.925 50.260 35.333 1.00 10.73 183 VAL B N 1
ATOM 3329 C CA . VAL B 1 186 ? 11.902 51.363 35.356 1.00 10.27 183 VAL B CA 1
ATOM 3330 C C . VAL B 1 186 ? 12.936 51.099 36.415 1.00 10.46 183 VAL B C 1
ATOM 3331 O O . VAL B 1 186 ? 12.631 51.030 37.597 1.00 11.20 183 VAL B O 1
ATOM 3335 N N . ASN B 1 187 ? 14.161 50.894 35.971 1.00 9.50 184 ASN B N 1
ATOM 3336 C CA . ASN B 1 187 ? 15.277 50.552 36.862 1.00 9.52 184 ASN B CA 1
ATOM 3337 C C . ASN B 1 187 ? 16.499 51.323 36.493 1.00 9.90 184 ASN B C 1
ATOM 3338 O O . ASN B 1 187 ? 16.590 51.881 35.396 1.00 10.40 184 ASN B O 1
ATOM 3343 N N . ALA B 1 188 ? 17.474 51.338 37.391 1.00 10.10 185 ALA B N 1
ATOM 3344 C CA . ALA B 1 188 ? 18.756 51.979 37.110 1.00 9.67 185 ALA B CA 1
ATOM 3345 C C . ALA B 1 188 ? 19.863 51.027 37.381 1.00 9.60 185 ALA B C 1
ATOM 3346 O O . ALA B 1 188 ? 19.759 50.156 38.229 1.00 11.64 185 ALA B O 1
ATOM 3348 N N . ILE B 1 189 ? 20.920 51.163 36.600 1.00 10.61 186 ILE B N 1
ATOM 3349 C CA . ILE B 1 189 ? 22.167 50.457 36.817 1.00 10.45 186 ILE B CA 1
ATOM 3350 C C . ILE B 1 189 ? 23.216 51.487 37.312 1.00 10.66 186 ILE B C 1
ATOM 3351 O O . ILE B 1 189 ? 23.398 52.582 36.727 1.00 11.02 186 ILE B O 1
ATOM 3356 N N . LEU B 1 190 ? 23.875 51.161 38.394 1.00 10.73 187 LEU B N 1
ATOM 3357 C CA . LEU B 1 190 ? 24.913 52.039 39.014 1.00 11.07 187 LEU B CA 1
ATOM 3358 C C . LEU B 1 190 ? 26.276 51.409 38.835 1.00 12.50 187 LEU B C 1
ATOM 3359 O O . LEU B 1 190 ? 26.704 50.590 39.667 1.00 13.77 187 LEU B O 1
ATOM 3364 N N . PRO B 1 191 ? 26.976 51.771 37.749 1.00 13.21 188 PRO B N 1
ATOM 3365 C CA . PRO B 1 191 ? 28.279 51.169 37.545 1.00 12.15 188 PRO B CA 1
ATOM 3366 C C . PRO B 1 191 ? 29.337 51.722 38.490 1.00 12.71 188 PRO B C 1
ATOM 3367 O O . PRO B 1 191 ? 29.247 52.886 38.944 1.00 11.26 188 PRO B O 1
ATOM 3371 N N . GLY B 1 192 ? 30.348 50.916 38.759 1.00 12.14 189 GLY B N 1
ATOM 3372 C CA . GLY B 1 192 ? 31.533 51.442 39.370 1.00 13.05 189 GLY B CA 1
ATOM 3373 C C . GLY B 1 192 ? 32.432 51.955 38.279 1.00 14.71 189 GLY B C 1
ATOM 3374 O O . GLY B 1 192 ? 31.986 52.306 37.189 1.00 15.47 189 GLY B O 1
ATOM 3375 N N . PHE B 1 193 ? 33.727 51.927 38.541 1.00 14.81 190 PHE B N 1
ATOM 3376 C CA . PHE B 1 193 ? 34.672 52.225 37.484 1.00 16.47 190 PHE B CA 1
ATOM 3377 C C . PHE B 1 193 ? 34.640 51.182 36.385 1.00 16.62 190 PHE B C 1
ATOM 3378 O O . PHE B 1 193 ? 34.649 49.981 36.646 1.00 16.29 190 PHE B O 1
ATOM 3386 N N . VAL B 1 194 ? 34.582 51.655 35.153 1.00 18.14 191 VAL B N 1
ATOM 3387 C CA . VAL B 1 194 ? 34.552 50.787 33.977 1.00 19.04 191 VAL B CA 1
ATOM 3388 C C . VAL B 1 194 ? 35.509 51.351 32.929 1.00 21.23 191 VAL B C 1
ATOM 3389 O O . VAL B 1 194 ? 35.457 52.540 32.598 1.00 21.24 191 VAL B O 1
ATOM 3393 N N . LYS B 1 195 ? 36.389 50.512 32.411 1.00 23.64 192 LYS B N 1
ATOM 3394 C CA . LYS B 1 195 ? 37.371 50.973 31.437 1.00 25.98 192 LYS B CA 1
ATOM 3395 C C . LYS B 1 195 ? 36.691 51.483 30.164 1.00 27.45 192 LYS B C 1
ATOM 3396 O O . LYS B 1 195 ? 36.216 50.681 29.379 1.00 28.14 192 LYS B O 1
ATOM 3402 N N . THR B 1 196 ? 36.571 52.815 30.053 1.00 29.27 193 THR B N 1
ATOM 3403 C CA . THR B 1 196 ? 36.012 53.547 28.890 1.00 30.55 193 THR B CA 1
ATOM 3404 C C . THR B 1 196 ? 36.717 54.885 28.816 1.00 32.62 193 THR B C 1
ATOM 3405 O O . THR B 1 196 ? 37.579 55.198 29.643 1.00 33.34 193 THR B O 1
ATOM 3409 N N . ASP B 1 197 ? 36.365 55.703 27.840 1.00 34.65 194 ASP B N 1
ATOM 3410 C CA . ASP B 1 197 ? 37.126 56.925 27.672 1.00 36.13 194 ASP B CA 1
ATOM 3411 C C . ASP B 1 197 ? 36.477 58.161 28.303 1.00 36.60 194 ASP B C 1
ATOM 3412 O O . ASP B 1 197 ? 36.994 59.262 28.163 1.00 36.61 194 ASP B O 1
ATOM 3425 N N . ASN B 1 199 ? 36.762 57.922 31.443 1.00 36.51 196 ASN B N 1
ATOM 3426 C CA . ASN B 1 199 ? 37.795 57.892 32.501 1.00 36.13 196 ASN B CA 1
ATOM 3427 C C . ASN B 1 199 ? 39.207 57.426 32.063 1.00 36.35 196 ASN B C 1
ATOM 3428 O O . ASN B 1 199 ? 40.031 57.076 32.911 1.00 36.11 196 ASN B O 1
ATOM 3433 N N . ALA B 1 200 ? 39.475 57.423 30.756 1.00 36.21 197 ALA B N 1
ATOM 3434 C CA . ALA B 1 200 ? 40.782 57.024 30.205 1.00 36.60 197 ALA B CA 1
ATOM 3435 C C . ALA B 1 200 ? 41.953 57.832 30.797 1.00 36.76 197 ALA B C 1
ATOM 3436 O O . ALA B 1 200 ? 43.009 57.271 31.130 1.00 36.97 197 ALA B O 1
ATOM 3438 N N . GLU B 1 201 ? 41.769 59.147 30.923 1.00 36.77 198 GLU B N 1
ATOM 3439 C CA . GLU B 1 201 ? 42.835 60.019 31.434 1.00 37.17 198 GLU B CA 1
ATOM 3440 C C . GLU B 1 201 ? 42.903 59.961 32.964 1.00 37.06 198 GLU B C 1
ATOM 3441 O O . GLU B 1 201 ? 43.992 59.963 33.548 1.00 37.06 198 GLU B O 1
ATOM 3443 N N . LEU B 1 202 ? 41.743 59.898 33.607 1.00 36.88 199 LEU B N 1
ATOM 3444 C CA . LEU B 1 202 ? 41.678 59.793 35.061 1.00 36.92 199 LEU B CA 1
ATOM 3445 C C . LEU B 1 202 ? 42.380 58.520 35.525 1.00 37.08 199 LEU B C 1
ATOM 3446 O O . LEU B 1 202 ? 43.156 58.552 36.479 1.00 36.44 199 LEU B O 1
ATOM 3451 N N . LEU B 1 203 ? 42.112 57.404 34.845 1.00 37.61 200 LEU B N 1
ATOM 3452 C CA . LEU B 1 203 ? 42.725 56.121 35.211 1.00 38.26 200 LEU B CA 1
ATOM 3453 C C . LEU B 1 203 ? 44.191 55.999 34.760 1.00 38.80 200 LEU B C 1
ATOM 3454 O O . LEU B 1 203 ? 44.892 55.104 35.211 1.00 38.44 200 LEU B O 1
ATOM 3459 N N . SER B 1 204 ? 44.651 56.883 33.878 1.00 40.07 201 SER B N 1
ATOM 3460 C CA . SER B 1 204 ? 46.054 56.841 33.424 1.00 41.26 201 SER B CA 1
ATOM 3461 C C . SER B 1 204 ? 47.057 57.070 34.579 1.00 42.34 201 SER B C 1
ATOM 3462 O O . SER B 1 204 ? 48.217 56.657 34.500 1.00 42.78 201 SER B O 1
ATOM 3465 N N . ASP B 1 205 ? 46.598 57.734 35.639 1.00 43.60 202 ASP B N 1
ATOM 3466 C CA . ASP B 1 205 ? 47.377 57.931 36.867 1.00 44.44 202 ASP B CA 1
ATOM 3467 C C . ASP B 1 205 ? 47.375 56.634 37.710 1.00 45.27 202 ASP B C 1
ATOM 3468 O O . ASP B 1 205 ? 46.308 56.200 38.169 1.00 45.21 202 ASP B O 1
ATOM 3473 N N . PRO B 1 206 ? 48.559 56.018 37.925 1.00 46.09 203 PRO B N 1
ATOM 3474 C CA . PRO B 1 206 ? 48.628 54.705 38.606 1.00 46.95 203 PRO B CA 1
ATOM 3475 C C . PRO B 1 206 ? 48.039 54.651 40.030 1.00 47.96 203 PRO B C 1
ATOM 3476 O O . PRO B 1 206 ? 47.543 53.596 40.459 1.00 47.97 203 PRO B O 1
ATOM 3496 N N . LYS B 1 209 ? 44.305 54.403 39.498 1.00 43.12 206 LYS B N 1
ATOM 3497 C CA . LYS B 1 209 ? 44.018 53.048 39.061 1.00 41.35 206 LYS B CA 1
ATOM 3498 C C . LYS B 1 209 ? 43.937 52.103 40.244 1.00 39.49 206 LYS B C 1
ATOM 3499 O O . LYS B 1 209 ? 42.940 51.385 40.395 1.00 39.29 206 LYS B O 1
ATOM 3505 N N . GLN B 1 210 ? 44.985 52.107 41.068 1.00 36.91 207 GLN B N 1
ATOM 3506 C CA . GLN B 1 210 ? 45.075 51.213 42.219 1.00 35.19 207 GLN B CA 1
ATOM 3507 C C . GLN B 1 210 ? 43.839 51.367 43.075 1.00 33.37 207 GLN B C 1
ATOM 3508 O O . GLN B 1 210 ? 43.209 50.373 43.438 1.00 33.21 207 GLN B O 1
ATOM 3514 N N . TYR B 1 211 ? 43.486 52.609 43.394 1.00 31.14 208 TYR B N 1
ATOM 3515 C CA . TYR B 1 211 ? 42.239 52.878 44.123 1.00 29.48 208 TYR B CA 1
ATOM 3516 C C . TYR B 1 211 ? 41.018 52.279 43.392 1.00 28.49 208 TYR B C 1
ATOM 3517 O O . TYR B 1 211 ? 40.174 51.613 44.010 1.00 27.18 208 TYR B O 1
ATOM 3526 N N . ALA B 1 212 ? 40.941 52.520 42.084 1.00 27.10 209 ALA B N 1
ATOM 3527 C CA . ALA B 1 212 ? 39.804 52.068 41.264 1.00 25.86 209 ALA B CA 1
ATOM 3528 C C . ALA B 1 212 ? 39.727 50.547 41.202 1.00 25.15 209 ALA B C 1
ATOM 3529 O O . ALA B 1 212 ? 38.639 49.991 41.200 1.00 25.34 209 ALA B O 1
ATOM 3531 N N . THR B 1 213 ? 40.876 49.880 41.141 1.00 24.00 210 THR B N 1
ATOM 3532 C CA . THR B 1 213 ? 40.930 48.429 41.094 1.00 23.93 210 THR B CA 1
ATOM 3533 C C . THR B 1 213 ? 40.576 47.774 42.446 1.00 23.69 210 THR B C 1
ATOM 3534 O O . THR B 1 213 ? 39.696 46.871 42.511 1.00 23.35 210 THR B O 1
ATOM 3538 N N . THR B 1 214 ? 41.229 48.229 43.514 1.00 22.18 211 THR B N 1
ATOM 3539 C CA . THR B 1 214 ? 41.159 47.530 44.817 1.00 22.41 211 THR B CA 1
ATOM 3540 C C . THR B 1 214 ? 39.858 47.748 45.597 1.00 22.03 211 THR B C 1
ATOM 3541 O O . THR B 1 214 ? 39.577 47.005 46.535 1.00 21.89 211 THR B O 1
ATOM 3545 N N . ILE B 1 215 ? 39.088 48.766 45.239 1.00 21.18 212 ILE B N 1
ATOM 3546 C CA . ILE B 1 215 ? 37.815 48.998 45.923 1.00 20.96 212 ILE B CA 1
ATOM 3547 C C . ILE B 1 215 ? 36.767 47.920 45.610 1.00 19.26 212 ILE B C 1
ATOM 3548 O O . ILE B 1 215 ? 35.821 47.747 46.371 1.00 18.80 212 ILE B O 1
ATOM 3553 N N . SER B 1 216 ? 36.912 47.244 44.473 1.00 17.91 213 SER B N 1
ATOM 3554 C CA . SER B 1 216 ? 36.033 46.132 44.095 1.00 17.53 213 SER B CA 1
ATOM 3555 C C . SER B 1 216 ? 36.315 44.877 44.928 1.00 17.78 213 SER B C 1
ATOM 3556 O O . SER B 1 216 ? 37.463 44.544 45.155 1.00 14.70 213 SER B O 1
ATOM 3559 N N . ALA B 1 217 ? 35.267 44.160 45.350 1.00 16.62 214 ALA B N 1
ATOM 3560 C CA . ALA B 1 217 ? 35.467 42.878 46.028 1.00 17.53 214 ALA B CA 1
ATOM 3561 C C . ALA B 1 217 ? 36.258 41.879 45.156 1.00 17.83 214 ALA B C 1
ATOM 3562 O O . ALA B 1 217 ? 36.859 40.926 45.671 1.00 16.47 214 ALA B O 1
ATOM 3564 N N . PHE B 1 218 ? 36.244 42.092 43.837 1.00 17.42 215 PHE B N 1
ATOM 3565 C CA . PHE B 1 218 ? 36.949 41.198 42.909 1.00 17.05 215 PHE B CA 1
ATOM 3566 C C . PHE B 1 218 ? 38.325 41.650 42.479 1.00 17.01 215 PHE B C 1
ATOM 3567 O O . PHE B 1 218 ? 38.948 40.957 41.670 1.00 17.27 215 PHE B O 1
ATOM 3575 N N . ASN B 1 219 ? 38.789 42.792 42.995 1.00 15.78 216 ASN B N 1
ATOM 3576 C CA . ASN B 1 219 ? 40.136 43.323 42.700 1.00 16.34 216 ASN B CA 1
ATOM 3577 C C . ASN B 1 219 ? 40.425 43.452 41.195 1.00 16.11 216 ASN B C 1
ATOM 3578 O O . ASN B 1 219 ? 41.541 43.155 40.729 1.00 15.06 216 ASN B O 1
ATOM 3583 N N . ARG B 1 220 ? 39.430 43.902 40.440 1.00 15.74 217 ARG B N 1
ATOM 3584 C CA . ARG B 1 220 ? 39.657 44.308 39.060 1.00 16.28 217 ARG B CA 1
ATOM 3585 C C . ARG B 1 220 ? 38.783 45.504 38.667 1.00 15.92 217 ARG B C 1
ATOM 3586 O O . ARG B 1 220 ? 37.752 45.775 39.316 1.00 15.44 217 ARG B O 1
ATOM 3594 N N . LEU B 1 221 ? 39.188 46.215 37.612 1.00 14.25 218 LEU B N 1
ATOM 3595 C CA . LEU B 1 221 ? 38.275 47.186 36.991 1.00 14.22 218 LEU B CA 1
ATOM 3596 C C . LEU B 1 221 ? 37.075 46.468 36.302 1.00 13.26 218 LEU B C 1
ATOM 3597 O O . LEU B 1 221 ? 37.160 45.320 35.847 1.00 10.88 218 LEU B O 1
ATOM 3602 N N . GLY B 1 222 ? 35.964 47.170 36.251 1.00 12.55 219 GLY B N 1
ATOM 3603 C CA . GLY B 1 222 ? 34.800 46.713 35.499 1.00 13.46 219 GLY B CA 1
ATOM 3604 C C . GLY B 1 222 ? 35.066 46.872 34.006 1.00 12.50 219 GLY B C 1
ATOM 3605 O O . GLY B 1 222 ? 35.913 47.674 33.585 1.00 11.02 219 GLY B O 1
ATOM 3606 N N . GLU B 1 223 ? 34.370 46.047 33.226 1.00 11.82 220 GLU B N 1
ATOM 3607 C CA . GLU B 1 223 ? 34.415 46.087 31.777 1.00 10.97 220 GLU B CA 1
ATOM 3608 C C . GLU B 1 223 ? 33.035 46.429 31.264 1.00 9.70 220 GLU B C 1
ATOM 3609 O O . GLU B 1 223 ? 32.057 46.202 31.942 1.00 8.89 220 GLU B O 1
ATOM 3615 N N . VAL B 1 224 ? 32.967 46.991 30.071 1.00 10.30 221 VAL B N 1
ATOM 3616 C CA . VAL B 1 224 ? 31.668 47.341 29.485 1.00 10.84 221 VAL B CA 1
ATOM 3617 C C . VAL B 1 224 ? 30.699 46.147 29.422 1.00 11.60 221 VAL B C 1
ATOM 3618 O O . VAL B 1 224 ? 29.455 46.315 29.658 1.00 12.38 221 VAL B O 1
ATOM 3622 N N . GLU B 1 225 ? 31.239 44.945 29.171 1.00 11.67 222 GLU B N 1
ATOM 3623 C CA . GLU B 1 225 ? 30.402 43.721 29.119 1.00 12.83 222 GLU B CA 1
ATOM 3624 C C . GLU B 1 225 ? 29.703 43.429 30.425 1.00 12.74 222 GLU B C 1
ATOM 3625 O O . GLU B 1 225 ? 28.579 42.916 30.417 1.00 14.49 222 GLU B O 1
ATOM 3631 N N . ASP B 1 226 ? 30.344 43.766 31.550 1.00 11.72 223 ASP B N 1
ATOM 3632 C CA . ASP B 1 226 ? 29.740 43.574 32.883 1.00 12.55 223 ASP B CA 1
ATOM 3633 C C . ASP B 1 226 ? 28.453 44.365 33.031 1.00 12.59 223 ASP B C 1
ATOM 3634 O O . ASP B 1 226 ? 27.453 43.887 33.625 1.00 13.39 223 ASP B O 1
ATOM 3639 N N . ILE B 1 227 ? 28.432 45.566 32.460 1.00 12.30 224 ILE B N 1
ATOM 3640 C CA . ILE B 1 227 ? 27.244 46.422 32.539 1.00 11.66 224 ILE B CA 1
ATOM 3641 C C . ILE B 1 227 ? 26.182 45.897 31.555 1.00 11.02 224 ILE B C 1
ATOM 3642 O O . ILE B 1 227 ? 25.027 45.765 31.893 1.00 11.41 224 ILE B O 1
ATOM 3647 N N . ALA B 1 228 ? 26.602 45.597 30.338 1.00 8.92 225 ALA B N 1
ATOM 3648 C CA . ALA B 1 228 ? 25.703 45.141 29.289 1.00 10.74 225 ALA B CA 1
ATOM 3649 C C . ALA B 1 228 ? 24.973 43.864 29.681 1.00 10.90 225 ALA B C 1
ATOM 3650 O O . ALA B 1 228 ? 23.780 43.699 29.383 1.00 10.48 225 ALA B O 1
ATOM 3652 N N . ASP B 1 229 ? 25.679 42.982 30.371 1.00 11.69 226 ASP B N 1
ATOM 3653 C CA . ASP B 1 229 ? 25.099 41.691 30.756 1.00 13.85 226 ASP B CA 1
ATOM 3654 C C . ASP B 1 229 ? 23.996 41.826 31.813 1.00 13.47 226 ASP B C 1
ATOM 3655 O O . ASP B 1 229 ? 23.001 41.074 31.795 1.00 15.42 226 ASP B O 1
ATOM 3660 N N . THR B 1 230 ? 24.125 42.805 32.715 1.00 13.82 227 THR B N 1
ATOM 3661 C CA . THR B 1 230 ? 23.026 43.175 33.610 1.00 12.69 227 THR B CA 1
ATOM 3662 C C . THR B 1 230 ? 21.872 43.908 32.902 1.00 12.75 227 THR B C 1
ATOM 3663 O O . THR B 1 230 ? 20.700 43.615 33.134 1.00 12.81 227 THR B O 1
ATOM 3667 N N . ALA B 1 231 ? 22.193 44.846 32.027 1.00 12.10 228 ALA B N 1
ATOM 3668 C CA . ALA B 1 231 ? 21.167 45.486 31.188 1.00 11.48 228 ALA B CA 1
ATOM 3669 C C . ALA B 1 231 ? 20.343 44.474 30.378 1.00 12.13 228 ALA B C 1
ATOM 3670 O O . ALA B 1 231 ? 19.140 44.660 30.209 1.00 11.78 228 ALA B O 1
ATOM 3672 N N . ALA B 1 232 ? 20.973 43.402 29.868 1.00 11.45 229 ALA B N 1
ATOM 3673 C CA . ALA B 1 232 ? 20.218 42.403 29.124 1.00 12.40 229 ALA B CA 1
ATOM 3674 C C . ALA B 1 232 ? 19.110 41.751 29.954 1.00 11.91 229 ALA B C 1
ATOM 3675 O O . ALA B 1 232 ? 17.999 41.457 29.425 1.00 12.89 229 ALA B O 1
ATOM 3677 N N . PHE B 1 233 ? 19.397 41.489 31.218 1.00 11.50 230 PHE B N 1
ATOM 3678 C CA . PHE B 1 233 ? 18.375 40.947 32.130 1.00 12.38 230 PHE B CA 1
ATOM 3679 C C . PHE B 1 233 ? 17.251 41.945 32.354 1.00 10.95 230 PHE B C 1
ATOM 3680 O O . PHE B 1 233 ? 16.077 41.593 32.258 1.00 12.48 230 PHE B O 1
ATOM 3688 N N . LEU B 1 234 ? 17.606 43.179 32.684 1.00 10.95 231 LEU B N 1
ATOM 3689 C CA . LEU B 1 234 ? 16.593 44.219 32.923 1.00 12.06 231 LEU B CA 1
ATOM 3690 C C . LEU B 1 234 ? 15.746 44.501 31.652 1.00 13.14 231 LEU B C 1
ATOM 3691 O O . LEU B 1 234 ? 14.565 44.787 31.768 1.00 15.59 231 LEU B O 1
ATOM 3696 N N . ALA B 1 235 ? 16.333 44.371 30.466 1.00 12.31 232 ALA B N 1
ATOM 3697 C CA . ALA B 1 235 ? 15.600 44.523 29.200 1.00 13.35 232 ALA B CA 1
ATOM 3698 C C . ALA B 1 235 ? 14.659 43.363 28.852 1.00 13.88 232 ALA B C 1
ATOM 3699 O O . ALA B 1 235 ? 13.805 43.500 27.956 1.00 14.21 232 ALA B O 1
ATOM 3701 N N . SER B 1 236 ? 14.832 42.225 29.522 1.00 14.37 233 SER B N 1
ATOM 3702 C CA . SER B 1 236 ? 14.153 40.981 29.164 1.00 16.24 233 SER B CA 1
ATOM 3703 C C . SER B 1 236 ? 12.838 40.751 29.882 1.00 16.68 233 SER B C 1
ATOM 3704 O O . SER B 1 236 ? 12.588 41.362 30.922 1.00 15.60 233 SER B O 1
ATOM 3707 N N . PRO B 1 237 ? 11.988 39.838 29.337 1.00 18.35 234 PRO B N 1
ATOM 3708 C CA . PRO B 1 237 ? 10.747 39.498 30.051 1.00 18.91 234 PRO B CA 1
ATOM 3709 C C . PRO B 1 237 ? 10.957 38.879 31.439 1.00 18.76 234 PRO B C 1
ATOM 3710 O O . PRO B 1 237 ? 10.131 39.118 32.316 1.00 20.41 234 PRO B O 1
ATOM 3714 N N . ASP B 1 238 ? 12.071 38.182 31.650 1.00 18.44 235 ASP B N 1
ATOM 3715 C CA . ASP B 1 238 ? 12.479 37.607 32.945 1.00 18.35 235 ASP B CA 1
ATOM 3716 C C . ASP B 1 238 ? 12.491 38.583 34.146 1.00 17.01 235 ASP B C 1
ATOM 3717 O O . ASP B 1 238 ? 12.357 38.142 35.283 1.00 15.63 235 ASP B O 1
ATOM 3722 N N . SER B 1 239 ? 12.666 39.891 33.888 1.00 14.60 236 SER B N 1
ATOM 3723 C CA . SER B 1 239 ? 12.780 40.874 34.941 1.00 13.75 236 SER B CA 1
ATOM 3724 C C . SER B 1 239 ? 11.472 41.615 35.258 1.00 13.36 236 SER B C 1
ATOM 3725 O O . SER B 1 239 ? 11.485 42.659 35.893 1.00 12.04 236 SER B O 1
ATOM 3728 N N A ARG B 1 240 ? 10.342 41.034 34.864 0.50 13.17 237 ARG B N 1
ATOM 3729 N N B ARG B 1 240 ? 10.342 41.043 34.857 0.50 13.30 237 ARG B N 1
ATOM 3730 C CA A ARG B 1 240 ? 9.053 41.705 34.986 0.50 13.41 237 ARG B CA 1
ATOM 3731 C CA B ARG B 1 240 ? 9.063 41.728 34.977 0.50 13.64 237 ARG B CA 1
ATOM 3732 C C A ARG B 1 240 ? 8.674 42.125 36.412 0.50 13.61 237 ARG B C 1
ATOM 3733 C C B ARG B 1 240 ? 8.664 42.118 36.411 0.50 13.73 237 ARG B C 1
ATOM 3734 O O A ARG B 1 240 ? 7.886 43.053 36.584 0.50 13.41 237 ARG B O 1
ATOM 3735 O O B ARG B 1 240 ? 7.853 43.023 36.589 0.50 13.51 237 ARG B O 1
ATOM 3750 N N . TRP B 1 241 ? 9.238 41.468 37.427 1.00 14.25 238 TRP B N 1
ATOM 3751 C CA . TRP B 1 241 ? 8.836 41.736 38.823 1.00 14.16 238 TRP B CA 1
ATOM 3752 C C . TRP B 1 241 ? 9.849 42.615 39.562 1.00 14.66 238 TRP B C 1
ATOM 3753 O O . TRP B 1 241 ? 9.746 42.804 40.773 1.00 14.92 238 TRP B O 1
ATOM 3764 N N . VAL B 1 242 ? 10.856 43.104 38.825 1.00 13.49 239 VAL B N 1
ATOM 3765 C CA . VAL B 1 242 ? 11.861 44.007 39.347 1.00 12.90 239 VAL B CA 1
ATOM 3766 C C . VAL B 1 242 ? 11.600 45.369 38.721 1.00 12.13 239 VAL B C 1
ATOM 3767 O O . VAL B 1 242 ? 11.752 45.560 37.493 1.00 10.88 239 VAL B O 1
ATOM 3771 N N . THR B 1 243 ? 11.171 46.308 39.561 1.00 11.25 240 THR B N 1
ATOM 3772 C CA . THR B 1 243 ? 11.019 47.676 39.117 1.00 11.65 240 THR B CA 1
ATOM 3773 C C . THR B 1 243 ? 11.381 48.630 40.244 1.00 12.43 240 THR B C 1
ATOM 3774 O O . THR B 1 243 ? 11.280 48.277 41.424 1.00 13.24 240 THR B O 1
ATOM 3778 N N . GLY B 1 244 ? 11.793 49.837 39.873 1.00 13.07 241 GLY B N 1
ATOM 3779 C CA . GLY B 1 244 ? 12.097 50.914 40.820 1.00 12.93 241 GLY B CA 1
ATOM 3780 C C . GLY B 1 244 ? 13.412 50.718 41.551 1.00 13.12 241 GLY B C 1
ATOM 3781 O O . GLY B 1 244 ? 13.662 51.380 42.547 1.00 13.45 241 GLY B O 1
ATOM 3782 N N A GLN B 1 245 ? 14.246 49.844 41.043 0.60 12.90 242 GLN B N 1
ATOM 3783 N N B GLN B 1 245 ? 14.217 49.779 41.058 0.40 13.01 242 GLN B N 1
ATOM 3784 C CA A GLN B 1 245 ? 15.420 49.420 41.770 0.60 13.31 242 GLN B CA 1
ATOM 3785 C CA B GLN B 1 245 ? 15.443 49.311 41.714 0.40 13.21 242 GLN B CA 1
ATOM 3786 C C A GLN B 1 245 ? 16.694 50.021 41.219 0.60 13.32 242 GLN B C 1
ATOM 3787 C C B GLN B 1 245 ? 16.661 50.102 41.240 0.40 13.23 242 GLN B C 1
ATOM 3788 O O A GLN B 1 245 ? 16.806 50.308 40.013 0.60 13.21 242 GLN B O 1
ATOM 3789 O O B GLN B 1 245 ? 16.716 50.574 40.088 0.40 12.94 242 GLN B O 1
ATOM 3800 N N . LEU B 1 246 ? 17.648 50.222 42.129 1.00 12.45 243 LEU B N 1
ATOM 3801 C CA . LEU B 1 246 ? 18.958 50.841 41.793 1.00 14.44 243 LEU B CA 1
ATOM 3802 C C . LEU B 1 246 ? 19.913 49.723 41.960 1.00 14.56 243 LEU B C 1
ATOM 3803 O O . LEU B 1 246 ? 20.217 49.382 43.073 1.00 15.53 243 LEU B O 1
ATOM 3808 N N . ILE B 1 247 ? 20.326 49.096 40.857 1.00 14.39 244 ILE B N 1
ATOM 3809 C CA . ILE B 1 247 ? 21.112 47.865 40.885 1.00 15.44 244 ILE B CA 1
ATOM 3810 C C . ILE B 1 247 ? 22.565 48.231 40.787 1.00 15.00 244 ILE B C 1
ATOM 3811 O O . ILE B 1 247 ? 22.997 48.830 39.795 1.00 13.93 244 ILE B O 1
ATOM 3816 N N . ASP B 1 248 ? 23.321 47.899 41.816 1.00 15.76 245 ASP B N 1
ATOM 3817 C CA . ASP B 1 248 ? 24.763 48.144 41.778 1.00 16.04 245 ASP B CA 1
ATOM 3818 C C . ASP B 1 248 ? 25.450 47.119 40.860 1.00 16.62 245 ASP B C 1
ATOM 3819 O O . ASP B 1 248 ? 25.253 45.891 40.980 1.00 16.93 245 ASP B O 1
ATOM 3824 N N . VAL B 1 249 ? 26.214 47.644 39.919 1.00 16.84 246 VAL B N 1
ATOM 3825 C CA . VAL B 1 249 ? 27.019 46.838 39.020 1.00 15.87 246 VAL B CA 1
ATOM 3826 C C . VAL B 1 249 ? 28.406 47.432 39.083 1.00 15.67 246 VAL B C 1
ATOM 3827 O O . VAL B 1 249 ? 28.892 47.998 38.088 1.00 14.26 246 VAL B O 1
ATOM 3831 N N . SER B 1 250 ? 29.014 47.285 40.272 1.00 14.20 247 SER B N 1
ATOM 3832 C CA . SER B 1 250 ? 30.348 47.790 40.603 1.00 15.21 247 SER B CA 1
ATOM 3833 C C . SER B 1 250 ? 31.331 46.695 41.029 1.00 14.79 247 SER B C 1
ATOM 3834 O O . SER B 1 250 ? 32.451 46.999 41.459 1.00 15.73 247 SER B O 1
ATOM 3837 N N . GLY B 1 251 ? 30.933 45.427 40.918 1.00 15.12 248 GLY B N 1
ATOM 3838 C CA . GLY B 1 251 ? 31.792 44.335 41.406 1.00 15.53 248 GLY B CA 1
ATOM 3839 C C . GLY B 1 251 ? 32.010 44.443 42.914 1.00 15.16 248 GLY B C 1
ATOM 3840 O O . GLY B 1 251 ? 33.164 44.331 43.416 1.00 14.95 248 GLY B O 1
ATOM 3841 N N . GLY B 1 252 ? 30.919 44.712 43.641 1.00 14.11 249 GLY B N 1
ATOM 3842 C CA . GLY B 1 252 ? 30.986 44.902 45.103 1.00 13.60 249 GLY B CA 1
ATOM 3843 C C . GLY B 1 252 ? 32.008 45.941 45.536 1.00 13.52 249 GLY B C 1
ATOM 3844 O O . GLY B 1 252 ? 32.862 45.677 46.420 1.00 13.46 249 GLY B O 1
ATOM 3845 N N . SER B 1 253 ? 31.966 47.105 44.911 1.00 13.73 250 SER B N 1
ATOM 3846 C CA . SER B 1 253 ? 32.894 48.184 45.245 1.00 15.81 250 SER B CA 1
ATOM 3847 C C . SER B 1 253 ? 32.430 48.772 46.568 1.00 16.94 250 SER B C 1
ATOM 3848 O O . SER B 1 253 ? 31.231 49.048 46.720 1.00 15.73 250 SER B O 1
ATOM 3851 N N . CYS B 1 254 ? 33.363 48.956 47.513 1.00 19.35 251 CYS B N 1
ATOM 3852 C CA . CYS B 1 254 ? 33.063 49.629 48.799 1.00 21.54 251 CYS B CA 1
ATOM 3853 C C . CYS B 1 254 ? 31.905 49.039 49.588 1.00 22.47 251 CYS B C 1
ATOM 3854 O O . CYS B 1 254 ? 31.033 49.795 50.097 1.00 23.49 251 CYS B O 1
ATOM 3857 N N . LEU B 1 255 ? 31.875 47.720 49.723 1.00 22.71 252 LEU B N 1
ATOM 3858 C CA . LEU B 1 255 ? 30.781 47.074 50.474 1.00 24.66 252 LEU B CA 1
ATOM 3859 C C . LEU B 1 255 ? 30.748 47.439 52.003 1.00 24.69 252 LEU B C 1
ATOM 3860 O O . LEU B 1 255 ? 31.814 47.629 52.617 1.00 27.52 252 LEU B O 1
#

Radius of gyration: 23.35 Å; Cα contacts (8 Å, |Δi|>4): 1109; chains: 2; bounding box: 59×69×66 Å

CATH classification: 3.40.50.720